Protein AF-A0A182FE51-F1 (afdb_monomer_lite)

Sequence (457 aa):
KAVVHPDNQSDVWHLIERASANWKQNLNHAHLDRGLCLRDCEQRLLASGGYNDTRLLAPKLTTDFRYTFLPGAFRDADEYRRNYSELMERCINEELLREYGLKAQTEIEYCDSATQSYPIGVIGIGIASSFYDYRCKTTHGLNHYKTDLQSHTQMILCMLHTWYLAADFHLFVYGLIVCALITRFPKIRNILIGTLLLLCYIGTSVIIYLKEYDAIPVFAPEHIRYFFWYWKVYQDVYVPTHMYLLNYTFAIGCAFYYIHLSKNRTNYNWVLKISWFISCLVIPALFAAGYIFYRYRFNTPSIWMSLLFPVIRLVYSAVVFFIGVGLSFRFMKLLTRLADIPFFTIVGRLTYSAYLCHLFLIKFSLFSTRSFFRYEMIDIGSIWAASVFLSYLVAWILCLVLESPFIALQRQLFKRQIRSDQMENSSSSEETGTENSYCKQKDEPNPMSRVIFSQRF

Organism: Anopheles albimanus (NCBI:txid7167)

Structure (mmCIF, N/CA/C/O backbone):
data_AF-A0A182FE51-F1
#
_entry.id   AF-A0A182FE51-F1
#
loop_
_atom_site.group_PDB
_atom_site.id
_atom_site.type_symbol
_atom_site.label_atom_id
_atom_site.label_alt_id
_atom_site.label_comp_id
_atom_site.label_asym_id
_atom_site.label_entity_id
_atom_site.label_seq_id
_atom_site.pdbx_PDB_ins_code
_atom_site.Cartn_x
_atom_site.Cartn_y
_atom_site.Cartn_z
_atom_site.occupancy
_atom_site.B_iso_or_equiv
_atom_site.auth_seq_id
_atom_site.auth_comp_id
_atom_site.auth_asym_id
_atom_site.auth_atom_id
_atom_site.pdbx_PDB_model_num
ATOM 1 N N . LYS A 1 1 ? 11.004 -1.418 -23.763 1.00 88.12 1 LYS A N 1
ATOM 2 C CA . LYS A 1 1 ? 11.326 -2.584 -22.905 1.00 88.12 1 LYS A CA 1
ATOM 3 C C . LYS A 1 1 ? 12.020 -3.634 -23.749 1.00 88.12 1 LYS A C 1
ATOM 5 O O . LYS A 1 1 ? 11.688 -3.742 -24.925 1.00 88.12 1 LYS A O 1
ATOM 10 N N . ALA A 1 2 ? 12.958 -4.381 -23.179 1.00 90.12 2 ALA A N 1
ATOM 11 C CA . ALA A 1 2 ? 13.607 -5.492 -23.867 1.00 90.12 2 ALA A CA 1
ATOM 12 C C . ALA A 1 2 ? 13.690 -6.716 -22.951 1.00 90.12 2 ALA A C 1
ATOM 14 O O . ALA A 1 2 ? 13.908 -6.570 -21.749 1.00 90.12 2 ALA A O 1
ATOM 15 N N . VAL A 1 3 ? 13.496 -7.907 -23.511 1.00 92.38 3 VAL A N 1
ATOM 16 C CA . VAL A 1 3 ? 13.615 -9.178 -22.792 1.00 92.38 3 VAL A CA 1
ATOM 17 C C . VAL A 1 3 ? 14.680 -10.020 -23.462 1.00 92.38 3 VAL A C 1
ATOM 19 O O . VAL A 1 3 ? 14.534 -10.385 -24.626 1.00 92.38 3 VAL A O 1
ATOM 22 N N . VAL A 1 4 ? 15.739 -10.316 -22.717 1.00 92.81 4 VAL A N 1
ATOM 23 C CA . VAL A 1 4 ? 16.866 -11.126 -23.180 1.00 92.81 4 VAL A CA 1
ATOM 24 C C . VAL A 1 4 ? 16.411 -12.565 -23.433 1.00 92.81 4 VAL A C 1
ATOM 26 O O . VAL A 1 4 ? 15.697 -13.151 -22.619 1.00 92.81 4 VAL A O 1
ATOM 29 N N . HIS A 1 5 ? 16.825 -13.124 -24.566 1.00 91.25 5 HIS A N 1
ATOM 30 C CA . HIS A 1 5 ? 16.587 -14.515 -24.917 1.00 91.25 5 HIS A CA 1
ATOM 31 C C . HIS A 1 5 ? 17.441 -15.449 -24.060 1.00 91.25 5 HIS A C 1
ATOM 33 O O . HIS A 1 5 ? 18.633 -15.182 -23.887 1.00 91.25 5 HIS A O 1
ATOM 39 N N . PRO A 1 6 ? 16.866 -16.568 -23.591 1.00 90.50 6 PRO A N 1
ATOM 40 C CA . PRO A 1 6 ? 17.645 -17.597 -22.935 1.00 90.50 6 PRO A CA 1
ATOM 41 C C . PRO A 1 6 ? 18.720 -18.176 -23.851 1.00 90.50 6 PRO A C 1
ATOM 43 O O . PRO A 1 6 ? 18.416 -18.590 -24.970 1.00 90.50 6 PRO A O 1
ATOM 46 N N . ASP A 1 7 ? 19.955 -18.238 -23.357 1.00 90.38 7 ASP A N 1
ATOM 47 C CA . ASP A 1 7 ? 21.077 -18.864 -24.052 1.00 90.38 7 ASP A CA 1
ATOM 48 C C . ASP A 1 7 ? 21.931 -19.671 -23.069 1.00 90.38 7 ASP A C 1
ATOM 50 O O . ASP A 1 7 ? 22.779 -19.140 -22.356 1.00 90.38 7 ASP A O 1
ATOM 54 N N . ASN A 1 8 ? 21.730 -20.989 -23.052 1.00 89.44 8 ASN A N 1
ATOM 55 C CA . ASN A 1 8 ? 22.454 -21.890 -22.156 1.00 89.44 8 ASN A CA 1
ATOM 56 C C . ASN A 1 8 ? 23.955 -22.002 -22.472 1.00 89.44 8 ASN A C 1
ATOM 58 O O . ASN A 1 8 ? 24.681 -22.599 -21.677 1.00 89.44 8 ASN A O 1
ATOM 62 N N . GLN A 1 9 ? 24.430 -21.479 -23.605 1.00 91.56 9 GLN A N 1
ATOM 63 C CA . GLN A 1 9 ? 25.859 -21.447 -23.928 1.00 91.56 9 GLN A CA 1
ATOM 64 C C . GLN A 1 9 ? 26.541 -20.170 -23.420 1.00 91.56 9 GLN A C 1
ATOM 66 O O . GLN A 1 9 ? 27.767 -20.126 -23.353 1.00 91.56 9 GLN A O 1
ATOM 71 N N . SER A 1 10 ? 25.771 -19.146 -23.038 1.00 92.75 10 SER A N 1
ATOM 72 C CA . SER A 1 10 ? 26.300 -17.862 -22.581 1.00 92.75 10 SER A CA 1
ATOM 73 C C . SER A 1 10 ? 26.514 -17.836 -21.067 1.00 92.75 10 SER A C 1
ATOM 75 O O . SER A 1 10 ? 25.571 -17.943 -20.280 1.00 92.75 10 SER A O 1
ATOM 77 N N . ASP A 1 11 ? 27.753 -17.587 -20.639 1.00 93.25 11 ASP A N 1
ATOM 78 C CA . ASP A 1 11 ? 28.086 -17.357 -19.225 1.00 93.25 11 ASP A CA 1
ATOM 79 C C . ASP A 1 11 ? 27.322 -16.158 -18.638 1.00 93.25 11 ASP A C 1
ATOM 81 O O . ASP A 1 11 ? 26.935 -16.157 -17.464 1.00 93.25 11 ASP A O 1
ATOM 85 N N . VAL A 1 12 ? 27.060 -15.140 -19.466 1.00 93.62 12 VAL A N 1
ATOM 86 C CA . VAL A 1 12 ? 26.296 -13.949 -19.073 1.00 93.62 12 VAL A CA 1
ATOM 87 C C . VAL A 1 12 ? 24.840 -14.318 -18.795 1.00 93.62 12 VAL A C 1
ATOM 89 O O . VAL A 1 12 ? 24.269 -13.853 -17.807 1.00 93.62 12 VAL A O 1
ATOM 92 N N . TRP A 1 13 ? 24.242 -15.194 -19.609 1.00 94.50 13 TRP A N 1
ATOM 93 C CA . TRP A 1 13 ? 22.886 -15.683 -19.359 1.00 94.50 13 TRP A CA 1
ATOM 94 C C . TRP A 1 13 ? 22.798 -16.487 -18.057 1.00 94.50 13 TRP A C 1
ATOM 96 O O . TRP A 1 13 ? 21.905 -16.235 -17.249 1.00 94.50 13 TRP A O 1
ATOM 106 N N . HIS A 1 14 ? 23.760 -17.375 -17.786 1.00 94.19 14 HIS A N 1
ATOM 107 C CA . HIS A 1 14 ? 23.813 -18.120 -16.517 1.00 94.19 14 HIS A CA 1
ATOM 108 C C . HIS A 1 14 ? 23.899 -17.198 -15.297 1.00 94.19 14 HIS A C 1
ATOM 110 O O . HIS A 1 14 ? 23.308 -17.476 -14.247 1.00 94.19 14 HIS A O 1
ATOM 116 N N . LEU A 1 15 ? 24.614 -16.075 -15.417 1.00 94.00 15 LEU A N 1
ATOM 117 C CA . LEU A 1 15 ? 24.650 -15.052 -14.375 1.00 94.00 15 LEU A CA 1
ATOM 118 C C . LEU A 1 15 ? 23.283 -14.374 -14.201 1.00 94.00 15 LEU A C 1
ATOM 120 O O . LEU A 1 15 ? 22.822 -14.233 -13.065 1.00 94.00 15 LEU A O 1
ATOM 124 N N . ILE A 1 16 ? 22.632 -13.985 -15.303 1.00 93.38 16 ILE A N 1
ATOM 125 C CA . ILE A 1 16 ? 21.286 -13.388 -15.302 1.00 93.38 16 ILE A CA 1
ATOM 126 C C . ILE A 1 16 ? 20.283 -14.336 -14.642 1.00 93.38 16 ILE A C 1
ATOM 128 O O . ILE A 1 16 ? 19.524 -13.906 -13.768 1.00 93.38 16 ILE A O 1
ATOM 132 N N . GLU A 1 17 ? 20.297 -15.614 -15.016 1.00 92.31 17 GLU A N 1
ATOM 133 C CA . GLU A 1 17 ? 19.407 -16.638 -14.476 1.00 92.31 17 GLU A CA 1
ATOM 134 C C . GLU A 1 17 ? 19.632 -16.815 -12.972 1.00 92.31 17 GLU A C 1
ATOM 136 O O . GLU A 1 17 ? 18.690 -16.705 -12.184 1.00 92.31 17 GLU A O 1
ATOM 141 N N . ARG A 1 18 ? 20.887 -16.979 -12.537 1.00 92.88 18 ARG A N 1
ATOM 142 C CA . ARG A 1 18 ? 21.230 -17.140 -11.116 1.00 92.88 18 ARG A CA 1
ATOM 143 C C . ARG A 1 18 ? 20.852 -15.917 -10.281 1.00 92.88 18 ARG A C 1
ATOM 145 O O . ARG A 1 18 ? 20.329 -16.068 -9.176 1.00 92.88 18 ARG A O 1
ATOM 152 N N . ALA A 1 19 ? 21.102 -14.710 -10.791 1.00 90.81 19 ALA A N 1
ATOM 153 C CA . ALA A 1 19 ? 20.750 -13.470 -10.104 1.00 90.81 19 ALA A CA 1
ATOM 154 C C . ALA A 1 19 ? 19.226 -13.273 -10.031 1.00 90.81 19 ALA A C 1
ATOM 156 O O . ALA A 1 19 ? 18.706 -12.850 -8.996 1.00 90.81 19 ALA A O 1
ATOM 157 N N . SER A 1 20 ? 18.503 -13.626 -11.095 1.00 91.12 20 SER A N 1
ATOM 158 C CA . SER A 1 20 ? 17.041 -13.479 -11.192 1.00 91.12 20 SER A CA 1
ATOM 159 C C . SER A 1 20 ? 16.277 -14.609 -10.503 1.00 91.12 20 SER A C 1
ATOM 161 O O . SER A 1 20 ? 15.109 -14.433 -10.149 1.00 91.12 20 SER A O 1
ATOM 163 N N . ALA A 1 21 ? 16.932 -15.742 -10.229 1.00 88.62 21 ALA A N 1
ATOM 164 C CA . ALA A 1 21 ? 16.336 -16.874 -9.530 1.00 88.62 21 ALA A CA 1
ATOM 165 C C . ALA A 1 21 ? 15.737 -16.454 -8.184 1.00 88.62 21 ALA A C 1
ATOM 167 O O . ALA A 1 21 ? 14.709 -17.007 -7.788 1.00 88.62 21 ALA A O 1
ATOM 168 N N . ASN A 1 22 ? 16.318 -15.452 -7.503 1.00 87.44 22 ASN A N 1
ATOM 169 C CA . ASN A 1 22 ? 15.783 -14.871 -6.271 1.00 87.44 22 ASN A CA 1
ATOM 170 C C . ASN A 1 22 ? 14.790 -13.709 -6.493 1.00 87.44 22 ASN A C 1
ATOM 172 O O . ASN A 1 22 ? 15.005 -12.602 -6.002 1.00 87.44 22 ASN A O 1
ATOM 176 N N . TRP A 1 23 ? 13.668 -13.976 -7.168 1.00 85.50 23 TRP A N 1
ATOM 177 C CA . TRP A 1 23 ? 12.648 -12.970 -7.516 1.00 85.50 23 TRP A CA 1
ATOM 178 C C . TRP A 1 23 ? 12.096 -12.134 -6.344 1.00 85.50 23 TRP A C 1
ATOM 180 O O . TRP A 1 23 ? 11.641 -11.015 -6.555 1.00 85.50 23 TRP A O 1
ATOM 190 N N . LYS A 1 24 ? 12.119 -12.652 -5.103 1.00 85.94 24 LYS A N 1
ATOM 191 C CA . LYS A 1 24 ? 11.654 -11.903 -3.921 1.00 85.94 24 LYS A CA 1
ATOM 192 C C . LYS A 1 24 ? 12.559 -10.709 -3.626 1.00 85.94 24 LYS A C 1
ATOM 194 O O . LYS A 1 24 ? 12.062 -9.688 -3.170 1.00 85.94 24 LYS A O 1
ATOM 199 N N . GLN A 1 25 ? 13.865 -10.856 -3.868 1.00 84.31 25 GLN A N 1
ATOM 200 C CA . GLN A 1 25 ? 14.885 -9.880 -3.474 1.00 84.31 25 GLN A CA 1
ATOM 201 C C . GLN A 1 25 ? 15.473 -9.103 -4.642 1.00 84.31 25 GLN A C 1
ATOM 203 O O . GLN A 1 25 ? 15.917 -7.971 -4.468 1.00 84.31 25 GLN A O 1
ATOM 208 N N . ASN A 1 26 ? 15.453 -9.713 -5.820 1.00 86.06 26 ASN A N 1
ATOM 209 C CA . ASN A 1 26 ? 16.124 -9.218 -7.001 1.00 86.06 26 ASN A CA 1
ATOM 210 C C . ASN A 1 26 ? 15.101 -8.913 -8.094 1.00 86.06 26 ASN A C 1
ATOM 212 O O . ASN A 1 26 ? 14.093 -9.607 -8.233 1.00 86.06 26 ASN A O 1
ATOM 216 N N . LEU A 1 27 ? 15.387 -7.883 -8.890 1.00 86.69 27 LEU A N 1
ATOM 217 C CA . LEU A 1 27 ? 14.682 -7.653 -10.149 1.00 86.69 27 LEU A CA 1
ATOM 218 C C . LEU A 1 27 ? 14.932 -8.820 -11.106 1.00 86.69 27 LEU A C 1
ATOM 220 O O . LEU A 1 27 ? 15.958 -9.504 -11.020 1.00 86.69 27 LEU A O 1
ATOM 224 N N . ASN A 1 28 ? 14.017 -9.022 -12.051 1.00 89.00 28 ASN A N 1
ATOM 225 C CA . ASN A 1 28 ? 14.317 -9.895 -13.174 1.00 89.00 28 ASN A CA 1
ATOM 226 C C . ASN A 1 28 ? 15.340 -9.195 -14.086 1.00 89.00 28 ASN A C 1
ATOM 228 O O . ASN A 1 28 ? 15.015 -8.201 -14.736 1.00 89.00 28 ASN A O 1
ATOM 232 N N . HIS A 1 29 ? 16.571 -9.705 -14.122 1.00 91.12 29 HIS A N 1
ATOM 233 C CA . HIS A 1 29 ? 17.678 -9.116 -14.881 1.00 91.12 29 HIS A CA 1
ATOM 234 C C . HIS A 1 29 ? 17.608 -9.439 -16.378 1.00 91.12 29 HIS A C 1
ATOM 236 O O . HIS A 1 29 ? 18.278 -8.780 -17.167 1.00 91.12 29 HIS A O 1
ATOM 242 N N . ALA A 1 30 ? 16.770 -10.398 -16.790 1.00 91.19 30 ALA A N 1
ATOM 243 C CA . ALA A 1 30 ? 16.465 -10.609 -18.204 1.00 91.19 30 ALA A CA 1
ATOM 244 C C . ALA A 1 30 ? 15.542 -9.509 -18.759 1.00 91.19 30 ALA A C 1
ATOM 246 O O . ALA A 1 30 ? 15.444 -9.342 -19.973 1.00 91.19 30 ALA A O 1
ATOM 247 N N . HIS A 1 31 ? 14.862 -8.760 -17.884 1.00 90.88 31 HIS A N 1
ATOM 248 C CA . HIS A 1 31 ? 13.958 -7.680 -18.250 1.00 90.88 31 HIS A CA 1
ATOM 249 C C . HIS A 1 31 ? 14.664 -6.318 -18.147 1.00 90.88 31 HIS A C 1
ATOM 251 O O . HIS A 1 31 ? 14.894 -5.778 -17.059 1.00 90.88 31 HIS A O 1
ATOM 257 N N . LEU A 1 32 ? 14.989 -5.759 -19.312 1.00 89.38 32 LEU A N 1
ATOM 258 C CA . LEU A 1 32 ? 15.756 -4.531 -19.469 1.00 89.38 32 LEU A CA 1
ATOM 259 C C . LEU A 1 32 ? 14.864 -3.318 -19.759 1.00 89.38 32 LEU A C 1
ATOM 261 O O . LEU A 1 32 ? 14.031 -3.312 -20.675 1.00 89.38 32 LEU A O 1
ATOM 265 N N . ASP A 1 33 ? 15.157 -2.242 -19.030 1.00 86.06 33 ASP A N 1
ATOM 266 C CA . ASP A 1 33 ? 14.615 -0.907 -19.258 1.00 86.06 33 ASP A CA 1
ATOM 267 C C . ASP A 1 33 ? 15.646 -0.053 -19.996 1.00 86.06 33 ASP A C 1
ATOM 269 O O . ASP A 1 33 ? 16.761 0.174 -19.516 1.00 86.06 33 ASP A O 1
ATOM 273 N N . ARG A 1 34 ? 15.277 0.379 -21.206 1.00 85.06 34 ARG A N 1
ATOM 274 C CA . ARG A 1 34 ? 16.123 1.149 -22.121 1.00 85.06 34 ARG A CA 1
ATOM 275 C C . ARG A 1 34 ? 15.315 2.279 -22.746 1.00 85.06 34 ARG A C 1
ATOM 277 O O . ARG A 1 34 ? 14.228 2.039 -23.269 1.00 85.06 34 ARG A O 1
ATOM 284 N N . GLY A 1 35 ? 15.869 3.487 -22.686 1.00 86.38 35 GLY A N 1
ATOM 285 C CA . GLY A 1 35 ? 15.429 4.640 -23.464 1.00 86.38 35 GLY A CA 1
ATOM 286 C C . GLY A 1 35 ? 16.452 4.916 -24.560 1.00 86.38 35 GLY A C 1
ATOM 287 O O . GLY A 1 35 ? 17.646 4.979 -24.276 1.00 86.38 35 GLY A O 1
ATOM 288 N N . LEU A 1 36 ? 15.992 5.047 -25.802 1.00 87.81 36 LEU A N 1
ATOM 289 C CA . LEU A 1 36 ? 16.842 5.274 -26.969 1.00 87.81 36 LEU A CA 1
ATOM 290 C C . LEU A 1 36 ? 16.339 6.488 -27.742 1.00 87.81 36 LEU A C 1
ATOM 292 O O . LEU A 1 36 ? 15.136 6.664 -27.927 1.00 87.81 36 LEU A O 1
ATOM 296 N N . CYS A 1 37 ? 17.271 7.305 -28.225 1.00 90.12 37 CYS A N 1
ATOM 297 C CA . CYS A 1 37 ? 16.969 8.312 -29.231 1.00 90.12 37 CYS A CA 1
ATOM 298 C C . CYS A 1 37 ? 16.854 7.622 -30.597 1.00 90.12 37 CYS A C 1
ATOM 300 O O . CYS A 1 37 ? 17.790 6.944 -31.029 1.00 90.12 37 CYS A O 1
ATOM 302 N N . LEU A 1 38 ? 15.718 7.805 -31.280 1.00 90.31 38 LEU A N 1
ATOM 303 C CA . LEU A 1 38 ? 15.457 7.207 -32.597 1.00 90.31 38 LEU A CA 1
ATOM 304 C C . LEU A 1 38 ? 16.524 7.601 -33.626 1.00 90.31 38 LEU A C 1
ATOM 306 O O . LEU A 1 38 ? 17.047 6.749 -34.335 1.00 90.31 38 LEU A O 1
ATOM 310 N N . ARG A 1 39 ? 16.908 8.881 -33.651 1.00 90.94 39 ARG A N 1
ATOM 311 C CA . ARG A 1 39 ? 17.887 9.403 -34.611 1.00 90.94 39 ARG A CA 1
ATOM 312 C C . ARG A 1 39 ? 19.286 8.837 -34.384 1.00 90.94 39 ARG A C 1
ATOM 314 O O . ARG A 1 39 ? 19.947 8.421 -35.330 1.00 90.94 39 ARG A O 1
ATOM 321 N N . ASP A 1 40 ? 19.714 8.783 -33.126 1.00 91.88 40 ASP A N 1
ATOM 322 C CA . ASP A 1 40 ? 21.027 8.243 -32.759 1.00 91.88 40 ASP A CA 1
ATOM 323 C C . ASP A 1 40 ? 21.090 6.738 -33.027 1.00 91.88 40 ASP A C 1
ATOM 325 O O . ASP A 1 40 ? 22.152 6.183 -33.300 1.00 91.88 40 ASP A O 1
ATOM 329 N N . CYS A 1 41 ? 19.949 6.057 -32.921 1.00 93.06 41 CYS A N 1
ATOM 330 C CA . CYS A 1 41 ? 19.839 4.656 -33.274 1.00 93.06 41 CYS A CA 1
ATOM 331 C C . CYS A 1 41 ? 20.057 4.420 -34.775 1.00 93.06 41 CYS A C 1
ATOM 333 O O . CYS A 1 41 ? 20.904 3.611 -35.151 1.00 93.06 41 CYS A O 1
ATOM 335 N N . GLU A 1 42 ? 19.352 5.164 -35.633 1.00 93.31 42 GLU A N 1
ATOM 336 C CA . GLU A 1 42 ? 19.521 5.061 -37.089 1.00 93.31 42 GLU A CA 1
ATOM 337 C C . GLU A 1 42 ? 20.965 5.337 -37.512 1.00 93.31 42 GLU A C 1
ATOM 339 O O . GLU A 1 42 ? 21.539 4.578 -38.288 1.00 93.31 42 GLU A O 1
ATOM 344 N N . GLN A 1 43 ? 21.579 6.390 -36.966 1.00 94.19 43 GLN A N 1
ATOM 345 C CA . GLN A 1 43 ? 22.960 6.748 -37.291 1.00 94.19 43 GLN A CA 1
ATOM 346 C C . GLN A 1 43 ? 23.960 5.654 -36.901 1.00 94.19 43 GLN A C 1
ATOM 348 O O . GLN A 1 43 ? 24.874 5.367 -37.675 1.00 94.19 43 GLN A O 1
ATOM 353 N N . ARG A 1 44 ? 23.782 5.021 -35.733 1.00 92.19 44 ARG A N 1
ATOM 354 C CA . ARG A 1 44 ? 24.644 3.916 -35.282 1.00 92.19 44 ARG A CA 1
ATOM 355 C C . ARG A 1 44 ? 24.521 2.695 -36.186 1.00 92.19 44 ARG A C 1
ATOM 357 O O . ARG A 1 44 ? 25.541 2.207 -36.663 1.00 92.19 44 ARG A O 1
ATOM 364 N N . LEU A 1 45 ? 23.293 2.298 -36.511 1.00 93.69 45 LEU A N 1
ATOM 365 C CA . LEU A 1 45 ? 23.027 1.165 -37.400 1.00 93.69 45 LEU A CA 1
ATOM 366 C C . LEU A 1 45 ? 23.531 1.399 -38.831 1.00 93.69 45 LEU A C 1
ATOM 368 O O . LEU A 1 45 ? 23.954 0.459 -39.504 1.00 93.69 45 LEU A O 1
ATOM 372 N N . LEU A 1 46 ? 23.493 2.641 -39.322 1.00 93.19 46 LEU A N 1
ATOM 373 C CA . LEU A 1 46 ? 24.077 2.995 -40.618 1.00 93.19 46 LEU A CA 1
ATOM 374 C C . LEU A 1 46 ? 25.609 2.924 -40.584 1.00 93.19 46 LEU A C 1
ATOM 376 O O . LEU A 1 46 ? 26.212 2.434 -41.536 1.00 93.19 46 LEU A O 1
ATOM 380 N N . ALA A 1 47 ? 26.236 3.373 -39.493 1.00 91.44 47 ALA A N 1
ATOM 381 C CA . ALA A 1 47 ? 27.689 3.339 -39.333 1.00 91.44 47 ALA A CA 1
ATOM 382 C C . ALA A 1 47 ? 28.244 1.910 -39.193 1.00 91.44 47 ALA A C 1
ATOM 384 O O . ALA A 1 47 ? 29.342 1.633 -39.673 1.00 91.44 47 ALA A O 1
ATOM 385 N N . SER A 1 48 ? 27.498 1.001 -38.563 1.00 89.06 48 SER A N 1
ATOM 386 C CA . SER A 1 48 ? 27.883 -0.408 -38.415 1.00 89.06 48 SER A CA 1
ATOM 387 C C . SER A 1 48 ? 27.444 -1.307 -39.572 1.00 89.06 48 SER A C 1
ATOM 389 O O . SER A 1 48 ? 27.872 -2.458 -39.648 1.00 89.06 48 SER A O 1
ATOM 391 N N . GLY A 1 49 ? 26.592 -0.807 -40.473 1.00 88.56 49 GLY A N 1
ATOM 392 C CA . GLY A 1 49 ? 25.973 -1.598 -41.539 1.00 88.56 49 GLY A CA 1
ATOM 393 C C . GLY A 1 49 ? 24.824 -2.501 -41.066 1.00 88.56 49 GLY A C 1
ATOM 394 O O . GLY A 1 49 ? 24.284 -3.263 -41.867 1.00 88.56 49 GLY A O 1
ATOM 395 N N . GLY A 1 50 ? 24.413 -2.405 -39.796 1.00 86.81 50 GLY A N 1
ATOM 396 C CA . GLY A 1 50 ? 23.327 -3.191 -39.201 1.00 86.81 50 GLY A CA 1
ATOM 397 C C . GLY A 1 50 ? 21.912 -2.746 -39.589 1.00 86.81 50 GLY A C 1
ATOM 398 O O . GLY A 1 50 ? 20.949 -3.438 -39.264 1.00 86.81 50 GLY A O 1
ATOM 399 N N . TYR A 1 51 ? 21.750 -1.621 -40.299 1.00 87.69 51 TYR A N 1
ATOM 400 C CA . TYR A 1 51 ? 20.428 -1.048 -40.605 1.00 87.69 51 TYR A CA 1
ATOM 401 C C . TYR A 1 51 ? 19.469 -2.039 -41.283 1.00 87.69 51 TYR A C 1
ATOM 403 O O . TYR A 1 51 ? 18.301 -2.092 -40.911 1.00 87.69 51 TYR A O 1
ATOM 411 N N . ASN A 1 52 ? 19.960 -2.866 -42.212 1.00 90.25 52 ASN A N 1
ATOM 412 C CA . ASN A 1 52 ? 19.172 -3.891 -42.914 1.00 90.25 52 ASN A CA 1
ATOM 413 C C . ASN A 1 52 ? 19.488 -5.328 -42.455 1.00 90.25 52 ASN A C 1
ATOM 415 O O . ASN A 1 52 ? 19.077 -6.281 -43.117 1.00 90.25 52 ASN A O 1
ATOM 419 N N . ASP A 1 53 ? 20.224 -5.512 -41.354 1.00 89.19 53 ASP A N 1
ATOM 420 C CA . ASP A 1 53 ? 20.603 -6.849 -40.894 1.00 89.19 53 ASP A CA 1
ATOM 421 C C . ASP A 1 53 ? 19.448 -7.524 -40.140 1.00 89.19 53 ASP A C 1
ATOM 423 O O . ASP A 1 53 ? 19.148 -7.228 -38.980 1.00 89.19 53 ASP A O 1
ATOM 427 N N . THR A 1 54 ? 18.800 -8.484 -40.799 1.00 88.94 54 THR A N 1
ATOM 428 C CA . THR A 1 54 ? 17.717 -9.276 -40.206 1.00 88.94 54 THR A CA 1
ATOM 429 C C . THR A 1 54 ? 18.204 -10.217 -39.107 1.00 88.94 54 THR A C 1
ATOM 431 O O . THR A 1 54 ? 17.386 -10.692 -38.324 1.00 88.94 54 THR A O 1
ATOM 434 N N . ARG A 1 55 ? 19.514 -10.486 -38.994 1.00 88.50 55 ARG A N 1
ATOM 435 C CA . ARG A 1 55 ? 20.073 -11.309 -37.905 1.00 88.50 55 ARG A CA 1
ATOM 436 C C . ARG A 1 55 ? 19.958 -10.617 -36.552 1.00 88.50 55 ARG A C 1
ATOM 438 O O . ARG A 1 55 ? 19.984 -11.309 -35.534 1.00 88.50 55 ARG A O 1
ATOM 445 N N . LEU A 1 56 ? 19.838 -9.291 -36.533 1.00 89.44 56 LEU A N 1
ATOM 446 C CA . LEU A 1 56 ? 19.624 -8.506 -35.319 1.00 89.44 56 LEU A CA 1
ATOM 447 C C . LEU A 1 56 ? 18.168 -8.552 -34.835 1.00 89.44 56 LEU A C 1
ATOM 449 O O . LEU A 1 56 ? 17.885 -8.083 -33.740 1.00 89.44 56 LEU A O 1
ATOM 453 N N . LEU A 1 57 ? 17.243 -9.127 -35.606 1.00 91.06 57 LEU A N 1
ATOM 454 C CA . LEU A 1 57 ? 15.877 -9.372 -35.150 1.00 91.06 57 LEU A CA 1
ATOM 455 C C . LEU A 1 57 ? 15.818 -10.696 -34.384 1.00 91.06 57 LEU A C 1
ATOM 457 O O . LEU A 1 57 ? 16.393 -11.704 -34.814 1.00 91.06 57 LEU A O 1
ATOM 461 N N . ALA A 1 58 ? 15.131 -10.694 -33.246 1.00 86.75 58 ALA A N 1
ATOM 462 C CA . ALA A 1 58 ? 14.924 -11.879 -32.436 1.00 86.75 58 ALA A CA 1
ATOM 463 C C . ALA A 1 58 ? 13.504 -12.435 -32.668 1.00 86.75 58 ALA A C 1
ATOM 465 O O . ALA A 1 58 ? 12.558 -11.681 -32.909 1.00 86.75 58 ALA A O 1
ATOM 466 N N . PRO A 1 59 ? 13.312 -13.764 -32.630 1.00 85.19 59 PRO A N 1
ATOM 467 C CA . PRO A 1 59 ? 11.972 -14.331 -32.703 1.00 85.19 59 PRO A CA 1
ATOM 468 C C . PRO A 1 59 ? 11.168 -13.918 -31.466 1.00 85.19 59 PRO A C 1
ATOM 470 O O . PRO A 1 59 ? 11.691 -13.924 -30.357 1.00 85.19 59 PRO A O 1
ATOM 473 N N . LYS A 1 60 ? 9.879 -13.604 -31.624 1.00 85.12 60 LYS A N 1
ATOM 474 C CA . LYS A 1 60 ? 9.029 -13.271 -30.472 1.00 85.12 60 LYS A CA 1
ATOM 475 C C . LYS A 1 60 ? 8.898 -14.488 -29.547 1.00 85.12 60 LYS A C 1
ATOM 477 O O . LYS A 1 60 ? 8.433 -15.551 -29.956 1.00 85.12 60 LYS A O 1
ATOM 482 N N . LEU A 1 61 ? 9.315 -14.317 -28.298 1.00 83.00 61 LEU A N 1
ATOM 483 C CA . LEU A 1 61 ? 9.277 -15.303 -27.228 1.00 83.00 61 LEU A CA 1
ATOM 484 C C . LEU A 1 61 ? 8.024 -15.101 -26.373 1.00 83.00 61 LEU A C 1
ATOM 486 O O . LEU A 1 61 ? 7.761 -14.005 -25.868 1.00 83.00 61 LEU A O 1
ATOM 490 N N . THR A 1 62 ? 7.286 -16.184 -26.140 1.00 80.62 62 THR A N 1
ATOM 491 C CA . THR A 1 62 ? 6.237 -16.221 -25.119 1.00 80.62 62 THR A CA 1
ATOM 492 C C . THR A 1 62 ? 6.884 -16.269 -23.740 1.00 80.62 62 THR A C 1
ATOM 494 O O . THR A 1 62 ? 7.533 -17.253 -23.393 1.00 80.62 62 THR A O 1
ATOM 497 N N . THR A 1 63 ? 6.734 -15.202 -22.961 1.00 79.06 63 THR A N 1
ATOM 498 C CA . THR A 1 63 ? 7.283 -15.108 -21.605 1.00 79.06 63 THR A CA 1
ATOM 499 C C . THR A 1 63 ? 6.238 -15.490 -20.561 1.00 79.06 63 THR A C 1
ATOM 501 O O . THR A 1 63 ? 5.09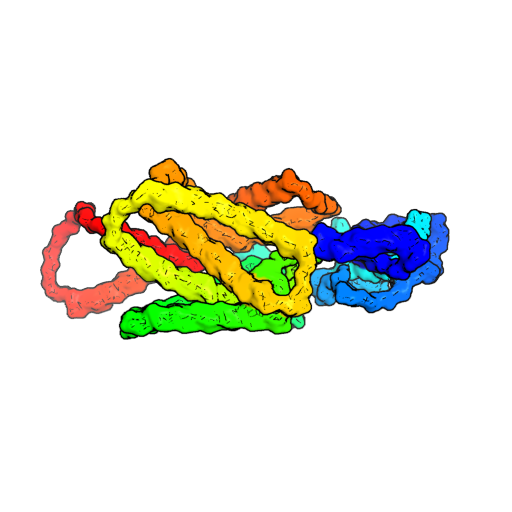0 -15.053 -20.633 1.00 79.06 63 THR A O 1
ATOM 504 N N . ASP A 1 64 ? 6.653 -16.224 -19.527 1.00 75.88 64 ASP A N 1
ATOM 505 C CA . ASP A 1 64 ? 5.788 -16.576 -18.385 1.00 75.88 64 ASP A CA 1
ATOM 506 C C . ASP A 1 64 ? 5.481 -15.374 -17.475 1.00 75.88 64 ASP A C 1
ATOM 508 O O . ASP A 1 64 ? 4.580 -15.406 -16.634 1.00 75.88 64 ASP A O 1
ATOM 512 N N . PHE A 1 65 ? 6.235 -14.287 -17.643 1.00 75.88 65 PHE A N 1
ATOM 513 C CA . PHE A 1 65 ? 6.046 -13.024 -16.946 1.00 75.88 65 PHE A CA 1
ATOM 514 C C . PHE A 1 65 ? 5.682 -11.913 -17.929 1.00 75.88 65 PHE A C 1
ATOM 516 O O . PHE A 1 65 ? 6.092 -11.899 -19.090 1.00 75.88 65 PHE A O 1
ATOM 523 N N . ARG A 1 66 ? 4.915 -10.938 -17.444 1.00 74.62 66 ARG A N 1
ATOM 524 C CA . ARG A 1 66 ? 4.564 -9.744 -18.210 1.00 74.62 66 ARG A CA 1
ATOM 525 C C . ARG A 1 66 ? 5.686 -8.716 -18.087 1.00 74.62 66 ARG A C 1
ATOM 527 O O . ARG A 1 66 ? 6.103 -8.407 -16.976 1.00 74.62 66 ARG A O 1
ATOM 534 N N . TYR A 1 67 ? 6.123 -8.172 -19.219 1.00 80.56 67 TYR A N 1
ATOM 535 C CA . TYR A 1 67 ? 7.180 -7.157 -19.288 1.00 80.56 67 TYR A CA 1
ATOM 536 C C . TYR A 1 67 ? 6.711 -5.837 -19.927 1.00 80.56 67 TYR A C 1
ATOM 538 O O . TYR A 1 67 ? 7.472 -4.878 -20.015 1.00 80.56 67 TYR A O 1
ATOM 546 N N . THR A 1 68 ? 5.440 -5.754 -20.330 1.00 79.19 68 THR A N 1
ATOM 547 C CA . THR A 1 68 ? 4.832 -4.568 -20.946 1.00 79.19 68 THR A CA 1
ATOM 548 C C . THR A 1 68 ? 3.571 -4.150 -20.207 1.00 79.19 68 THR A C 1
ATOM 550 O O . THR A 1 68 ? 2.826 -4.977 -19.662 1.00 79.19 68 THR A O 1
ATOM 553 N N . PHE A 1 69 ? 3.300 -2.847 -20.210 1.00 75.25 69 PHE A N 1
ATOM 554 C CA . PHE A 1 69 ? 1.999 -2.340 -19.791 1.00 75.25 69 PHE A CA 1
ATOM 555 C C . PHE A 1 69 ? 0.871 -2.779 -20.745 1.00 75.25 69 PHE A C 1
ATOM 557 O O . PHE A 1 69 ? 1.102 -3.099 -21.912 1.00 75.25 69 PHE A O 1
ATOM 564 N N .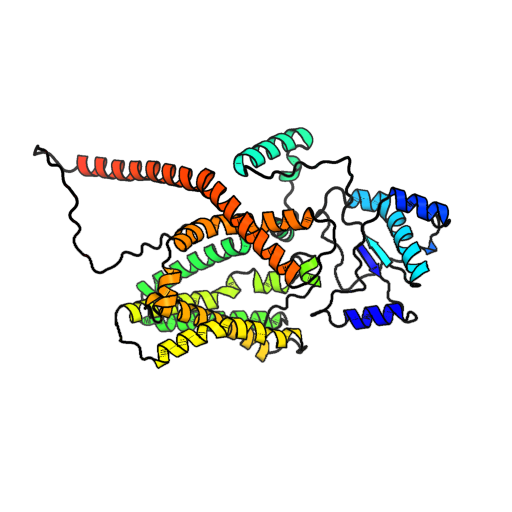 LEU A 1 70 ? -0.365 -2.809 -20.234 1.00 67.19 70 LEU A N 1
ATOM 565 C CA . LEU A 1 70 ? -1.568 -3.101 -21.013 1.00 67.19 70 LEU A CA 1
ATOM 566 C C . LEU A 1 70 ? -1.680 -2.168 -22.236 1.00 67.19 70 LEU A C 1
ATOM 568 O O . LEU A 1 70 ? -1.322 -0.990 -22.135 1.00 67.19 70 LEU A O 1
ATOM 572 N N . PRO A 1 71 ? -2.206 -2.663 -23.373 1.00 67.12 71 PRO A N 1
ATOM 573 C CA . PRO A 1 71 ? -2.531 -1.812 -24.514 1.00 67.12 71 PRO A CA 1
ATOM 574 C C . PRO A 1 71 ? -3.391 -0.612 -24.087 1.00 67.12 71 PRO A C 1
ATOM 576 O O . PRO A 1 71 ? -4.254 -0.735 -23.215 1.00 67.12 71 PRO A O 1
ATOM 579 N N . GLY A 1 72 ? -3.115 0.560 -24.661 1.00 64.50 72 GLY A N 1
ATOM 580 C CA . GLY A 1 72 ? -3.805 1.809 -24.322 1.00 64.50 72 GLY A CA 1
ATOM 581 C C . GLY A 1 72 ? -3.356 2.492 -23.022 1.00 64.50 72 GLY A C 1
ATOM 582 O O . GLY A 1 72 ? -3.895 3.542 -22.688 1.00 64.50 72 GLY A O 1
ATOM 583 N N . ALA A 1 73 ? -2.370 1.951 -22.291 1.00 67.31 73 ALA A N 1
ATOM 584 C CA . ALA A 1 73 ? -1.798 2.636 -21.124 1.00 67.31 73 ALA A CA 1
ATOM 585 C C . ALA A 1 73 ? -1.053 3.933 -21.497 1.00 67.31 73 ALA A C 1
ATOM 587 O O . ALA A 1 73 ? -1.032 4.880 -20.713 1.00 67.31 73 ALA A O 1
ATOM 588 N N . PHE A 1 74 ? -0.467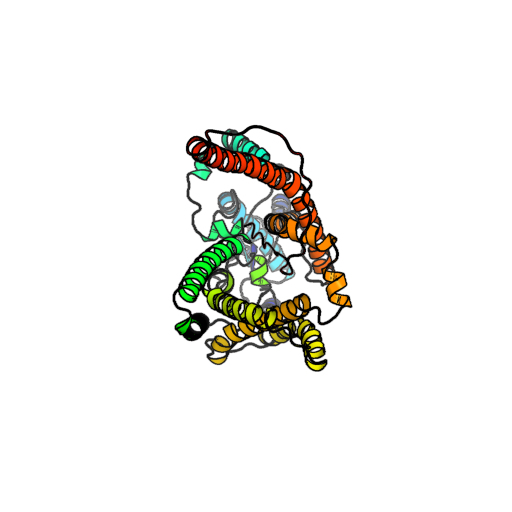 3.977 -22.696 1.00 72.38 74 PHE A N 1
ATOM 589 C CA . PHE A 1 74 ? 0.225 5.141 -23.245 1.00 72.38 74 PHE A CA 1
ATOM 590 C C . PHE A 1 74 ? -0.392 5.543 -24.583 1.00 72.38 74 PHE A C 1
ATOM 592 O O . PHE A 1 74 ? -0.849 4.691 -25.349 1.00 72.38 74 PHE A O 1
ATOM 599 N N . ARG A 1 75 ? -0.403 6.852 -24.853 1.00 69.69 75 ARG A N 1
ATOM 600 C CA . ARG A 1 75 ? -0.927 7.420 -26.101 1.00 69.69 75 ARG A CA 1
ATOM 601 C C . ARG A 1 75 ? -0.037 7.032 -27.277 1.00 69.69 75 ARG A C 1
ATOM 603 O O . ARG A 1 75 ? 1.179 6.962 -27.123 1.00 69.69 75 ARG A O 1
ATOM 610 N N . ASP A 1 76 ? -0.670 6.756 -28.415 1.00 77.69 76 ASP A N 1
ATOM 611 C CA . ASP A 1 76 ? -0.034 6.477 -29.712 1.00 77.69 76 ASP A CA 1
ATOM 612 C C . ASP A 1 76 ? 0.982 5.316 -29.706 1.00 77.69 76 ASP A C 1
ATOM 614 O O . ASP A 1 76 ? 1.690 5.080 -30.683 1.00 77.69 76 ASP A O 1
ATOM 618 N N . ALA A 1 77 ? 1.015 4.522 -28.628 1.00 80.94 77 ALA A N 1
ATOM 619 C CA . ALA A 1 77 ? 1.955 3.419 -28.457 1.00 80.94 77 ALA A CA 1
ATOM 620 C C . ALA A 1 77 ? 1.866 2.405 -29.605 1.00 80.94 77 ALA A C 1
ATOM 622 O O . ALA A 1 77 ? 2.888 1.925 -30.086 1.00 80.94 77 ALA A O 1
ATOM 623 N N . ASP A 1 78 ? 0.656 2.114 -30.086 1.00 82.94 78 ASP A N 1
ATOM 624 C CA . ASP A 1 78 ? 0.454 1.171 -31.187 1.00 82.94 78 ASP A CA 1
ATOM 625 C C . ASP A 1 78 ? 0.934 1.726 -32.535 1.00 82.94 78 ASP A C 1
ATOM 627 O O . ASP A 1 78 ? 1.383 0.960 -33.386 1.00 82.94 78 ASP A O 1
ATOM 631 N N . GLU A 1 79 ? 0.881 3.045 -32.742 1.00 86.00 79 GLU A N 1
ATOM 632 C CA . GLU A 1 79 ? 1.467 3.681 -33.925 1.00 86.00 79 GLU A CA 1
ATOM 633 C C . GLU A 1 79 ? 2.992 3.597 -33.886 1.00 86.00 79 GLU A C 1
ATOM 635 O O . GLU A 1 79 ? 3.609 3.131 -34.847 1.00 86.00 79 GLU A O 1
ATOM 640 N N . TYR A 1 80 ? 3.598 3.936 -32.747 1.00 88.50 80 TYR A N 1
ATOM 641 C CA . TYR A 1 80 ? 5.045 3.819 -32.577 1.00 88.50 80 TYR A CA 1
ATOM 642 C C . TYR A 1 80 ? 5.530 2.377 -32.730 1.00 88.50 80 TYR A C 1
ATOM 644 O O . TYR A 1 80 ? 6.558 2.140 -33.365 1.00 88.50 80 TYR A O 1
ATOM 652 N N . ARG A 1 81 ? 4.772 1.398 -32.222 1.00 89.50 81 ARG A N 1
ATOM 653 C CA . ARG A 1 81 ? 5.078 -0.026 -32.414 1.00 89.50 81 ARG A CA 1
ATOM 654 C C . ARG A 1 81 ? 5.049 -0.430 -33.884 1.00 89.50 81 ARG A C 1
ATOM 656 O O . ARG A 1 81 ? 5.935 -1.169 -34.305 1.00 89.50 81 ARG A O 1
ATOM 663 N N . ARG A 1 82 ? 4.087 0.052 -34.674 1.00 89.56 82 ARG A N 1
ATOM 664 C CA . ARG A 1 82 ? 4.038 -0.251 -36.116 1.00 89.56 82 ARG A CA 1
ATOM 665 C C . ARG A 1 82 ? 5.219 0.349 -36.875 1.00 89.56 82 ARG A C 1
ATOM 667 O O . ARG A 1 82 ? 5.750 -0.309 -37.760 1.00 89.56 82 ARG A O 1
ATOM 674 N N . ASN A 1 83 ? 5.633 1.562 -36.515 1.00 91.56 83 ASN A N 1
ATOM 675 C CA . ASN A 1 83 ? 6.614 2.310 -37.299 1.00 91.56 83 ASN A CA 1
ATOM 676 C C . ASN A 1 83 ? 8.072 2.048 -36.884 1.00 91.56 83 ASN A C 1
ATOM 678 O O . ASN A 1 83 ? 8.957 2.123 -37.731 1.00 91.56 83 ASN A O 1
ATOM 682 N N . TYR A 1 84 ? 8.342 1.753 -35.605 1.00 92.25 84 TYR A N 1
ATOM 683 C CA . TYR A 1 84 ? 9.709 1.780 -35.060 1.00 92.25 84 TYR A CA 1
ATOM 684 C C . TYR A 1 84 ? 10.160 0.505 -34.333 1.00 92.25 84 TYR A C 1
ATOM 686 O O . TYR A 1 84 ? 11.312 0.451 -33.903 1.00 92.25 84 TYR A O 1
ATOM 694 N N . SER A 1 85 ? 9.314 -0.525 -34.185 1.00 91.38 85 SER A N 1
ATOM 695 C CA . SER A 1 85 ? 9.693 -1.724 -33.409 1.00 91.38 85 SER A CA 1
ATOM 696 C C . SER A 1 85 ? 10.925 -2.430 -33.971 1.00 91.38 85 SER A C 1
ATOM 698 O O . SER A 1 85 ? 11.846 -2.722 -33.216 1.00 91.38 85 SER A O 1
ATOM 700 N N . GLU A 1 86 ? 10.985 -2.658 -35.287 1.00 92.62 86 GLU A N 1
ATOM 701 C CA . GLU A 1 86 ? 12.137 -3.333 -35.902 1.00 92.62 86 GLU A CA 1
ATOM 702 C C . GLU A 1 86 ? 13.426 -2.522 -35.757 1.00 92.62 86 GLU A C 1
ATOM 704 O O . GLU A 1 86 ? 14.476 -3.081 -35.452 1.00 92.62 86 GLU A O 1
ATOM 709 N N . LEU A 1 87 ? 13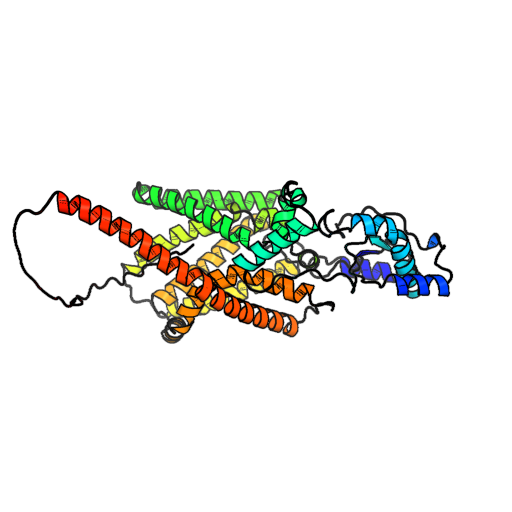.345 -1.201 -35.938 1.00 92.56 87 LEU A N 1
ATOM 710 C CA . LEU A 1 87 ? 14.489 -0.306 -35.791 1.00 92.56 87 LEU A CA 1
ATOM 711 C C . LEU A 1 87 ? 15.047 -0.359 -34.361 1.00 92.56 87 LEU A C 1
ATOM 713 O O . LEU A 1 87 ? 16.254 -0.512 -34.175 1.00 92.56 87 LEU A O 1
ATOM 717 N N . MET A 1 88 ? 14.172 -0.264 -33.355 1.00 92.06 88 MET A N 1
ATOM 718 C CA . MET A 1 88 ? 14.565 -0.350 -31.944 1.00 92.06 88 MET A CA 1
ATOM 719 C C . MET A 1 88 ? 15.159 -1.710 -31.594 1.00 92.06 88 MET A C 1
ATOM 721 O O . MET A 1 88 ? 16.150 -1.771 -30.865 1.00 92.06 88 MET A O 1
ATOM 725 N N . GLU A 1 89 ? 14.593 -2.785 -32.138 1.00 93.44 89 GLU A N 1
ATOM 726 C CA . GLU A 1 89 ? 15.099 -4.132 -31.910 1.00 93.44 89 GLU A CA 1
ATOM 727 C C . GLU A 1 89 ? 16.506 -4.318 -32.468 1.00 93.44 89 GLU A C 1
ATOM 729 O O . GLU A 1 89 ? 17.395 -4.760 -31.737 1.00 93.44 89 GLU A O 1
ATOM 734 N N . ARG A 1 90 ? 16.736 -3.902 -33.723 1.00 94.19 90 ARG A N 1
ATOM 735 C CA . ARG A 1 90 ? 18.066 -3.961 -34.346 1.00 94.19 90 ARG A CA 1
ATOM 736 C C . ARG A 1 90 ? 19.090 -3.183 -33.529 1.00 94.19 90 ARG A C 1
ATOM 738 O O . ARG A 1 90 ? 20.168 -3.697 -33.267 1.00 94.19 90 ARG A O 1
ATOM 745 N N . CYS A 1 91 ? 18.721 -1.993 -33.065 1.00 93.69 91 CYS A N 1
ATOM 746 C CA . CYS A 1 91 ? 19.576 -1.144 -32.239 1.00 93.69 91 CYS A CA 1
ATOM 747 C C . CYS A 1 91 ? 20.049 -1.820 -30.956 1.00 93.69 91 CYS A C 1
ATOM 749 O O . CYS A 1 91 ? 21.233 -1.822 -30.630 1.00 93.69 91 CYS A O 1
ATOM 751 N N . ILE A 1 92 ? 19.092 -2.367 -30.204 1.00 93.56 92 ILE A N 1
ATOM 752 C CA . ILE A 1 92 ? 19.363 -2.981 -28.905 1.00 93.56 92 ILE A CA 1
ATOM 753 C C . ILE A 1 92 ? 20.198 -4.241 -29.109 1.00 93.56 92 ILE A C 1
ATOM 755 O O . ILE A 1 92 ? 21.152 -4.477 -28.371 1.00 93.56 92 ILE A O 1
ATOM 759 N N . ASN A 1 93 ? 19.863 -5.032 -30.126 1.00 94.75 93 ASN A N 1
ATOM 760 C CA . ASN A 1 93 ? 20.562 -6.276 -30.407 1.00 94.75 93 ASN A CA 1
ATOM 761 C C . ASN A 1 93 ? 21.936 -6.067 -31.034 1.00 94.75 93 ASN A C 1
ATOM 763 O O . ASN A 1 93 ? 22.792 -6.921 -30.843 1.00 94.75 93 ASN A O 1
ATOM 767 N N . GLU A 1 94 ? 22.192 -4.953 -31.718 1.00 93.12 94 GLU A N 1
ATOM 768 C CA . GLU A 1 94 ? 23.541 -4.600 -32.165 1.00 93.12 94 GLU A CA 1
ATOM 769 C C . GLU A 1 94 ? 24.491 -4.458 -30.965 1.00 93.12 94 GLU A C 1
ATOM 771 O O . GLU A 1 94 ? 25.565 -5.059 -30.947 1.00 93.12 94 GLU A O 1
ATOM 776 N N . GLU A 1 95 ? 24.069 -3.719 -29.934 1.00 91.50 95 GLU A N 1
ATOM 777 C CA . GLU A 1 95 ? 24.828 -3.527 -28.693 1.00 91.50 95 GLU A CA 1
ATOM 778 C C . GLU A 1 95 ? 24.938 -4.835 -27.895 1.00 91.50 95 GLU A C 1
ATOM 780 O O . GLU A 1 95 ? 26.042 -5.270 -27.562 1.00 91.50 95 GLU A O 1
ATOM 785 N N . LEU A 1 96 ? 23.811 -5.514 -27.643 1.00 93.06 96 LEU A N 1
ATOM 786 C CA . LEU A 1 96 ? 23.785 -6.743 -26.839 1.00 93.06 96 LEU A CA 1
ATOM 787 C C . LEU A 1 96 ? 24.587 -7.884 -27.467 1.00 93.06 96 LEU A C 1
ATOM 789 O O . LEU A 1 96 ? 25.281 -8.612 -26.751 1.00 93.06 96 LEU A O 1
ATOM 793 N N . LEU A 1 97 ? 24.512 -8.042 -28.788 1.00 92.50 97 LEU A N 1
ATOM 794 C CA . LEU A 1 97 ? 25.233 -9.100 -29.485 1.00 92.50 97 LEU A CA 1
ATOM 795 C C . LEU A 1 97 ? 26.732 -8.803 -29.509 1.00 92.50 97 LEU A C 1
ATOM 797 O O . LEU A 1 97 ? 27.535 -9.716 -29.331 1.00 92.50 97 LEU A O 1
ATOM 801 N N . ARG A 1 98 ? 27.110 -7.534 -29.696 1.00 91.06 98 ARG A N 1
ATOM 802 C CA . ARG A 1 98 ? 28.511 -7.112 -29.754 1.00 91.06 98 ARG A CA 1
ATOM 803 C C . ARG A 1 98 ? 29.206 -7.184 -28.396 1.00 91.06 98 ARG A C 1
ATOM 805 O O . ARG A 1 98 ? 30.353 -7.618 -28.343 1.00 91.06 98 ARG A O 1
ATOM 812 N N . GLU A 1 99 ? 28.553 -6.731 -27.330 1.00 92.75 99 GLU A N 1
ATOM 813 C CA . GLU A 1 99 ? 29.173 -6.647 -26.001 1.00 92.75 99 GLU A CA 1
ATOM 814 C C . GLU A 1 99 ? 29.017 -7.931 -25.184 1.00 92.75 99 GLU A C 1
ATOM 816 O O . GLU A 1 99 ? 29.934 -8.309 -24.455 1.00 92.75 99 GLU A O 1
ATOM 821 N N . TYR A 1 100 ? 27.875 -8.611 -25.309 1.00 92.38 100 TYR A N 1
ATOM 822 C CA . TYR A 1 100 ? 27.512 -9.726 -24.429 1.00 92.38 100 TYR A CA 1
ATOM 823 C C . TYR A 1 100 ? 27.204 -11.030 -25.170 1.00 92.38 100 TYR A C 1
ATOM 825 O O . TYR A 1 100 ? 26.973 -12.050 -24.521 1.00 92.38 100 TYR A O 1
ATOM 833 N N . GLY A 1 101 ? 27.175 -11.024 -26.507 1.00 92.25 101 GLY A N 1
ATOM 834 C CA . GLY A 1 101 ? 26.785 -12.192 -27.301 1.00 92.25 101 GLY A CA 1
ATOM 835 C C . GLY A 1 101 ? 25.310 -12.576 -27.149 1.00 92.25 101 GLY A C 1
ATOM 836 O O . GLY A 1 101 ? 24.940 -13.697 -27.477 1.00 92.25 101 GLY A O 1
ATOM 837 N N . LEU A 1 102 ? 24.464 -11.672 -26.646 1.00 93.06 102 LEU A N 1
ATOM 838 C CA . LEU A 1 102 ? 23.057 -11.940 -26.344 1.00 93.06 102 LEU A CA 1
ATOM 839 C C . LEU A 1 102 ? 22.126 -11.234 -27.331 1.00 93.06 102 LEU A C 1
ATOM 841 O O . LEU A 1 102 ? 22.489 -10.254 -27.977 1.00 93.06 102 LEU A O 1
ATOM 845 N N . LYS A 1 103 ? 20.885 -11.713 -27.412 1.00 93.19 103 LYS A N 1
ATOM 846 C CA . LYS A 1 103 ? 19.796 -11.044 -28.136 1.00 93.19 103 LYS A CA 1
ATOM 847 C C . LYS A 1 103 ? 18.609 -10.848 -27.217 1.00 93.19 103 LYS A C 1
ATOM 849 O O . LYS A 1 103 ? 18.403 -11.624 -26.289 1.00 93.19 103 LYS A O 1
ATOM 854 N N . ALA A 1 104 ? 17.810 -9.838 -27.496 1.00 92.94 104 ALA A N 1
ATOM 855 C CA . ALA A 1 104 ? 16.588 -9.539 -26.785 1.00 92.94 104 ALA A CA 1
ATOM 856 C C . ALA A 1 104 ? 15.450 -9.268 -27.769 1.00 92.94 104 ALA A C 1
ATOM 858 O O . ALA A 1 104 ? 15.639 -8.626 -28.801 1.00 92.94 104 ALA A O 1
ATOM 859 N N . GLN A 1 105 ? 14.250 -9.712 -27.412 1.00 92.19 105 GLN A N 1
ATOM 860 C CA . GLN A 1 105 ? 13.041 -9.211 -28.051 1.00 92.19 105 GLN A CA 1
ATOM 861 C C . GLN A 1 105 ? 12.685 -7.855 -27.452 1.00 92.19 105 GLN A C 1
ATOM 863 O O . GLN A 1 105 ? 12.833 -7.644 -26.242 1.00 92.19 105 GLN A O 1
ATOM 868 N N . THR A 1 106 ? 12.188 -6.935 -28.271 1.00 91.44 106 THR A N 1
ATOM 869 C CA . THR A 1 106 ? 11.879 -5.579 -27.805 1.00 91.44 106 THR A CA 1
ATOM 870 C C . THR A 1 106 ? 10.409 -5.242 -27.979 1.00 91.44 106 THR A C 1
ATOM 872 O O . THR A 1 106 ? 9.721 -5.783 -28.844 1.00 91.44 106 THR A O 1
ATOM 875 N N . GLU A 1 107 ? 9.916 -4.357 -27.117 1.00 89.56 107 GLU A N 1
ATOM 876 C CA . GLU A 1 107 ? 8.587 -3.772 -27.236 1.00 89.56 107 GLU A CA 1
ATOM 877 C C . GLU A 1 107 ? 8.627 -2.297 -26.822 1.00 89.56 107 GLU A C 1
ATOM 879 O O . GLU A 1 107 ? 9.145 -1.945 -25.751 1.00 89.56 107 GLU A O 1
ATOM 884 N N . ILE A 1 108 ? 8.062 -1.427 -27.657 1.00 89.00 108 ILE A N 1
ATOM 885 C CA . ILE A 1 108 ? 7.935 0.003 -27.364 1.00 89.00 108 ILE A CA 1
ATOM 886 C C . ILE A 1 108 ? 6.780 0.203 -26.373 1.00 89.00 108 ILE A C 1
ATOM 888 O O . ILE A 1 108 ? 5.679 -0.315 -26.567 1.00 89.00 108 ILE A O 1
ATOM 892 N N . GLU A 1 109 ? 7.029 0.940 -25.290 1.00 84.19 109 GLU A N 1
ATOM 893 C CA . GLU A 1 109 ? 5.980 1.312 -24.327 1.00 84.19 109 GLU A CA 1
ATOM 894 C C . GLU A 1 109 ? 5.422 2.697 -24.601 1.00 84.19 109 GLU A C 1
ATOM 896 O O . GLU A 1 109 ? 4.211 2.862 -24.694 1.00 84.19 109 GLU A O 1
ATOM 901 N N . TYR A 1 110 ? 6.309 3.673 -24.749 1.00 83.06 110 TYR A N 1
ATOM 902 C CA . TYR A 1 110 ? 5.969 5.034 -25.117 1.00 83.06 110 TYR A CA 1
ATOM 903 C C . TYR A 1 110 ? 7.150 5.659 -25.860 1.00 83.06 110 TYR A C 1
ATOM 905 O O . TYR A 1 110 ? 8.302 5.261 -25.665 1.00 83.06 110 TYR A O 1
ATOM 913 N N . CYS A 1 111 ? 6.853 6.651 -26.691 1.00 82.50 111 CYS A N 1
ATOM 914 C CA . CYS A 1 111 ? 7.837 7.566 -27.249 1.00 82.50 111 CYS A CA 1
ATOM 915 C C . CYS A 1 111 ? 7.500 8.974 -26.764 1.00 82.50 111 CYS A C 1
ATOM 917 O O . CYS A 1 111 ? 6.330 9.336 -26.657 1.00 82.50 111 CYS A O 1
ATOM 919 N N . ASP A 1 112 ? 8.533 9.746 -26.449 1.00 77.88 112 ASP A N 1
ATOM 920 C CA . ASP A 1 112 ? 8.408 11.138 -26.034 1.00 77.88 112 ASP A CA 1
ATOM 921 C C . ASP A 1 112 ? 9.187 12.015 -27.020 1.00 77.88 112 ASP A C 1
ATOM 923 O O . ASP A 1 112 ? 10.249 11.618 -27.509 1.00 77.88 112 ASP A O 1
ATOM 927 N N . SER A 1 113 ? 8.656 13.197 -27.322 1.00 77.75 113 SER A N 1
ATOM 928 C CA . SER A 1 113 ? 9.274 14.159 -28.233 1.00 77.75 113 SER A CA 1
ATOM 929 C C . SER A 1 113 ? 9.402 15.504 -27.541 1.00 77.75 113 SER A C 1
ATOM 931 O O . SER A 1 113 ? 8.430 16.036 -27.013 1.00 77.75 113 SER A O 1
ATOM 933 N N . ALA A 1 114 ? 10.580 16.121 -27.641 1.00 69.38 114 ALA A N 1
ATOM 934 C CA . ALA A 1 114 ? 10.824 17.457 -27.099 1.00 69.38 114 ALA A CA 1
ATOM 935 C C . ALA A 1 114 ? 9.910 18.545 -27.705 1.00 69.38 114 ALA A C 1
ATOM 937 O O . ALA A 1 114 ? 9.792 19.629 -27.141 1.00 69.38 114 ALA A O 1
ATOM 938 N N . THR A 1 115 ? 9.266 18.274 -28.846 1.00 66.62 115 THR A N 1
ATOM 939 C CA . THR A 1 115 ? 8.338 19.206 -29.503 1.00 66.62 115 THR A CA 1
ATOM 940 C C . THR A 1 115 ? 6.910 19.131 -28.963 1.00 66.62 115 THR A C 1
ATOM 942 O O . THR A 1 115 ? 6.144 20.076 -29.150 1.00 66.62 115 THR A O 1
ATOM 945 N N . GLN A 1 116 ? 6.534 18.042 -28.286 1.00 61.88 116 GLN A N 1
ATOM 946 C CA . GLN A 1 116 ? 5.190 17.849 -27.745 1.00 61.88 116 GLN A CA 1
ATOM 947 C C . GLN A 1 116 ? 5.185 18.146 -26.245 1.00 61.88 116 GLN A C 1
ATOM 949 O O . GLN A 1 116 ? 5.587 17.335 -25.419 1.00 61.88 116 GLN A O 1
ATOM 954 N N . SER A 1 117 ? 4.707 19.337 -25.887 1.00 54.53 117 SER A N 1
ATOM 955 C CA . SER A 1 117 ? 4.425 19.693 -24.497 1.00 54.53 117 SER A CA 1
ATOM 956 C C . SER A 1 117 ? 2.982 19.335 -24.162 1.00 54.53 117 SER A C 1
ATOM 958 O O . SER A 1 117 ? 2.040 19.871 -24.752 1.00 54.53 117 SER A O 1
ATOM 960 N N . TYR A 1 118 ? 2.806 18.437 -23.197 1.00 53.62 118 TYR A N 1
ATOM 961 C CA . TYR A 1 118 ? 1.503 18.172 -22.608 1.00 53.62 118 TYR A CA 1
ATOM 962 C C . TYR A 1 118 ? 1.297 19.122 -21.426 1.00 53.62 118 TYR A C 1
ATOM 964 O O . TYR A 1 118 ? 2.163 19.195 -20.552 1.00 53.62 118 TYR A O 1
ATOM 972 N N . PRO A 1 119 ? 0.167 19.847 -21.350 1.00 45.03 119 PRO A N 1
ATOM 973 C CA . PRO A 1 119 ? -0.118 20.680 -20.194 1.00 45.03 119 PRO A CA 1
ATOM 974 C C . PRO A 1 119 ? -0.327 19.780 -18.973 1.00 45.03 119 PRO A C 1
ATOM 976 O O . PRO A 1 119 ? -1.366 19.138 -18.822 1.00 45.03 119 PRO A O 1
ATOM 979 N N . ILE A 1 120 ? 0.683 19.719 -18.107 1.00 46.09 120 ILE A N 1
ATOM 980 C CA . ILE A 1 120 ? 0.595 19.047 -16.815 1.00 46.09 120 ILE A CA 1
ATOM 981 C C . ILE A 1 120 ? -0.109 20.022 -15.869 1.00 46.09 120 ILE A C 1
ATOM 983 O O . ILE A 1 120 ? 0.474 21.002 -15.409 1.00 46.09 120 ILE A O 1
ATOM 987 N N . GLY A 1 121 ? -1.404 19.794 -15.649 1.00 43.72 121 GLY A N 1
ATOM 988 C CA . GLY A 1 121 ? -2.243 20.615 -14.780 1.00 43.72 121 GLY A CA 1
ATOM 989 C C . GLY A 1 121 ? -1.848 20.451 -13.317 1.00 43.72 121 GLY A C 1
ATOM 990 O O . GLY A 1 121 ? -2.415 19.628 -12.604 1.00 43.72 121 GLY A O 1
ATOM 991 N N . VAL A 1 122 ? -0.874 21.234 -12.864 1.00 46.78 122 VAL A N 1
ATOM 992 C CA . VAL A 1 122 ? -0.532 21.358 -11.447 1.00 46.78 122 VAL A CA 1
ATOM 993 C C . VAL A 1 122 ? -0.913 22.767 -11.015 1.00 46.78 122 VAL A C 1
ATOM 995 O O . VAL A 1 122 ? -0.427 23.744 -11.573 1.00 46.78 122 VAL A O 1
ATOM 998 N N . ILE A 1 123 ? -1.775 22.815 -9.992 1.00 41.28 123 ILE A N 1
ATOM 999 C CA . ILE A 1 123 ? -2.345 23.976 -9.281 1.00 41.28 123 ILE A CA 1
ATOM 1000 C C . ILE A 1 123 ? -3.747 24.380 -9.778 1.00 41.28 123 ILE A C 1
ATOM 1002 O O . ILE A 1 123 ? -3.926 25.022 -10.806 1.00 41.28 123 ILE A O 1
ATOM 1006 N N . GLY A 1 124 ? -4.755 24.016 -8.970 1.00 46.88 124 GLY A N 1
ATOM 1007 C CA . GLY A 1 124 ? -6.150 24.456 -9.103 1.00 46.88 124 GLY A CA 1
ATOM 1008 C C . GLY A 1 124 ? -7.126 23.368 -9.557 1.00 46.88 124 GLY A C 1
ATOM 1009 O O . GLY A 1 124 ? -7.838 23.575 -10.525 1.00 46.88 124 GLY A O 1
ATOM 1010 N N . ILE A 1 125 ? -7.183 22.223 -8.870 1.00 54.41 125 ILE A N 1
ATOM 1011 C CA . ILE A 1 125 ? -7.869 20.983 -9.302 1.00 54.41 125 ILE A CA 1
ATOM 1012 C C . ILE A 1 125 ? -9.297 21.196 -9.855 1.00 54.41 125 ILE A C 1
ATOM 1014 O O . ILE A 1 125 ? -9.659 20.541 -10.818 1.00 54.41 125 ILE A O 1
ATOM 1018 N N . GLY A 1 126 ? -10.098 22.137 -9.344 1.00 52.66 126 GLY A N 1
ATOM 1019 C CA . GLY A 1 126 ? -11.439 22.404 -9.895 1.00 52.66 126 GLY A CA 1
ATOM 1020 C C . GLY A 1 126 ? -11.440 23.249 -11.177 1.00 52.66 126 GLY A C 1
ATOM 1021 O O . GLY A 1 126 ? -12.029 22.868 -12.187 1.00 52.66 126 GLY A O 1
ATOM 1022 N N . ILE A 1 127 ? -10.761 24.399 -11.151 1.00 53.38 127 ILE A N 1
ATOM 1023 C CA . ILE A 1 127 ? -10.774 25.380 -12.249 1.00 53.38 127 ILE A CA 1
ATOM 1024 C C . ILE A 1 127 ? -9.820 24.952 -13.365 1.00 53.38 127 ILE A C 1
ATOM 1026 O O . ILE A 1 127 ? -10.173 25.049 -14.532 1.00 53.38 127 ILE A O 1
ATOM 1030 N N . ALA A 1 128 ? -8.651 24.413 -13.021 1.00 53.22 128 ALA A N 1
ATOM 1031 C CA . ALA A 1 128 ? -7.687 23.881 -13.972 1.00 53.22 128 ALA A CA 1
ATOM 1032 C C . ALA A 1 128 ? -8.177 22.579 -14.616 1.00 53.22 128 ALA A C 1
ATOM 1034 O O . ALA A 1 128 ? -7.958 22.422 -15.806 1.00 53.22 128 ALA A O 1
ATOM 1035 N N . SER A 1 129 ? -8.890 21.692 -13.901 1.00 57.00 129 SER A N 1
ATOM 1036 C CA . SER A 1 129 ? -9.534 20.527 -14.538 1.00 57.00 129 SER A CA 1
ATOM 1037 C C . SER A 1 129 ? -10.663 20.964 -15.462 1.00 57.00 129 SER A C 1
ATOM 1039 O O . SER A 1 129 ? -10.734 20.488 -16.585 1.00 57.00 129 SER A O 1
ATOM 1041 N N . SER A 1 130 ? -11.491 21.928 -15.046 1.00 58.50 130 SER A N 1
ATOM 1042 C CA . SER A 1 130 ? -12.553 22.476 -15.903 1.00 58.50 130 SER A CA 1
ATOM 1043 C C . SER A 1 130 ? -11.989 23.203 -17.130 1.00 58.50 130 SER A C 1
ATOM 1045 O O . SER A 1 130 ? -12.530 23.098 -18.228 1.00 58.50 130 SER A O 1
ATOM 1047 N N . PHE A 1 131 ? -10.875 23.923 -16.969 1.00 58.91 131 PHE A N 1
ATOM 1048 C CA . PHE A 1 131 ? -10.178 24.608 -18.055 1.00 58.91 131 PHE A CA 1
ATOM 1049 C C . PHE A 1 131 ? -9.438 23.624 -18.969 1.00 58.91 131 PHE A C 1
ATOM 1051 O O . PHE A 1 131 ? -9.456 23.789 -20.187 1.00 58.91 131 PHE A O 1
ATOM 1058 N N . TYR A 1 132 ? -8.830 22.581 -18.403 1.00 58.97 132 TYR A N 1
ATOM 1059 C CA . TYR A 1 132 ? -8.223 21.477 -19.143 1.00 58.97 132 TYR A CA 1
ATOM 1060 C C . TYR A 1 132 ? -9.281 20.732 -19.958 1.00 58.97 132 TYR A C 1
ATOM 1062 O O . TYR A 1 132 ? -9.101 20.576 -21.160 1.00 58.97 132 TYR A O 1
ATOM 1070 N N . ASP A 1 133 ? -10.420 20.381 -19.358 1.00 57.31 133 ASP A N 1
ATOM 1071 C CA . ASP A 1 133 ? -11.546 19.750 -20.051 1.00 57.31 133 ASP A CA 1
ATOM 1072 C C . ASP A 1 133 ? -12.112 20.649 -21.153 1.00 57.31 133 ASP A C 1
ATOM 1074 O O . ASP A 1 133 ? -12.372 20.179 -22.264 1.00 57.31 133 ASP A O 1
ATOM 1078 N N . TYR A 1 134 ? -12.238 21.956 -20.902 1.00 64.25 134 TYR A N 1
ATOM 1079 C CA . TYR A 1 134 ? -12.628 22.925 -21.927 1.00 64.25 134 TYR A CA 1
ATOM 1080 C C . TYR A 1 134 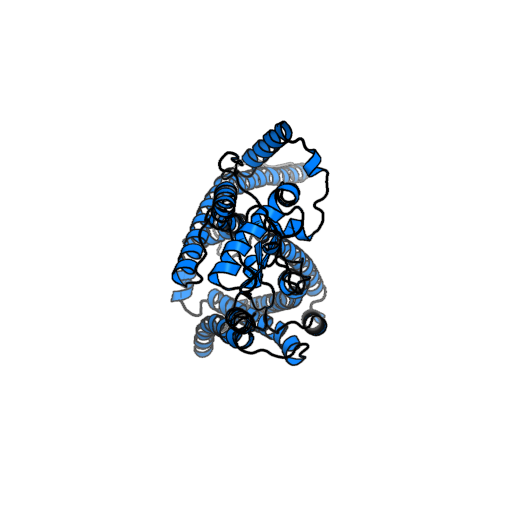? -11.625 22.961 -23.092 1.00 64.25 134 TYR A C 1
ATOM 1082 O O . TYR A 1 134 ? -12.028 22.927 -24.257 1.00 64.25 134 TYR A O 1
ATOM 1090 N N . ARG A 1 135 ? -10.316 22.969 -22.807 1.00 62.31 135 ARG A N 1
ATOM 1091 C CA . ARG A 1 135 ? -9.261 22.964 -23.835 1.00 62.31 135 ARG A CA 1
ATOM 1092 C C . ARG A 1 135 ? -9.215 21.641 -24.602 1.00 62.31 135 ARG A C 1
ATOM 1094 O O . ARG A 1 135 ? -9.194 21.672 -25.830 1.00 62.31 135 ARG A O 1
ATOM 1101 N N . CYS A 1 136 ? -9.290 20.497 -23.928 1.00 54.97 136 CYS A N 1
ATOM 1102 C CA . CYS A 1 136 ? -9.339 19.178 -24.563 1.00 54.97 136 CYS A CA 1
ATOM 1103 C C . CYS A 1 136 ? -10.580 19.001 -25.444 1.00 54.97 136 CYS A C 1
ATOM 1105 O O . CYS A 1 136 ? -10.469 18.468 -26.549 1.00 54.97 136 CYS A O 1
ATOM 1107 N N . LYS A 1 137 ? -11.741 19.521 -25.023 1.00 58.19 137 LYS A N 1
ATOM 1108 C CA . LYS A 1 137 ? -12.949 19.570 -25.860 1.00 58.19 137 LYS A CA 1
ATOM 1109 C C . LYS A 1 137 ? -12.701 20.310 -27.177 1.00 58.19 137 LYS A C 1
ATOM 1111 O O . LYS A 1 137 ? -13.216 19.874 -28.203 1.00 58.19 137 LYS A O 1
ATOM 1116 N N . THR A 1 138 ? -11.923 21.396 -27.156 1.00 58.69 138 THR A N 1
ATOM 1117 C CA . THR A 1 138 ? -11.621 22.181 -28.366 1.00 58.69 138 THR A CA 1
ATOM 1118 C C . THR A 1 138 ? -10.591 21.535 -29.292 1.00 58.69 138 THR A C 1
ATOM 1120 O O . THR A 1 138 ? -10.693 21.726 -30.499 1.00 58.69 138 THR A O 1
ATOM 1123 N N . THR A 1 139 ? -9.626 20.767 -28.773 1.00 54.94 139 THR A N 1
ATOM 1124 C CA . THR A 1 139 ? -8.542 20.179 -29.587 1.00 54.94 139 THR A CA 1
ATOM 1125 C C . THR A 1 139 ? -8.782 18.734 -30.023 1.00 54.94 139 THR A C 1
ATOM 1127 O O . THR A 1 139 ? -8.402 18.380 -31.133 1.00 54.94 139 THR A O 1
ATOM 1130 N N . HIS A 1 140 ? -9.404 17.897 -29.187 1.00 56.25 140 HIS A N 1
ATOM 1131 C CA . HIS A 1 140 ? -9.534 16.450 -29.434 1.00 56.25 140 HIS A CA 1
ATOM 1132 C C . HIS A 1 140 ? -10.983 15.932 -29.382 1.00 56.25 140 HIS A C 1
ATOM 1134 O O . HIS A 1 140 ? -11.227 14.750 -29.628 1.00 56.25 140 HIS A O 1
ATOM 1140 N N . GLY A 1 141 ? -11.959 16.801 -29.088 1.00 57.56 141 GLY A N 1
ATOM 1141 C CA . GLY A 1 141 ? -13.359 16.411 -28.904 1.00 57.56 141 GLY A CA 1
ATOM 1142 C C . GLY A 1 141 ? -13.592 15.555 -27.646 1.00 57.56 141 GLY A C 1
ATOM 1143 O O . GLY A 1 141 ? -12.669 15.098 -26.984 1.00 57.56 141 GLY A O 1
ATOM 1144 N N . LEU A 1 142 ? -14.859 15.334 -27.283 1.00 60.12 142 LEU A N 1
ATOM 1145 C CA . LEU A 1 142 ? -15.246 14.586 -26.068 1.00 60.12 142 LEU A CA 1
ATOM 1146 C C . LEU A 1 142 ? -15.421 13.077 -26.303 1.00 60.12 142 LEU A C 1
ATOM 1148 O O . LEU A 1 142 ? -15.849 12.359 -25.403 1.00 60.12 142 LEU A O 1
ATOM 1152 N N . ASN A 1 143 ? -15.136 12.583 -27.509 1.00 60.03 143 ASN A N 1
ATOM 1153 C CA . ASN A 1 143 ? -15.388 11.183 -27.857 1.00 60.03 143 ASN A CA 1
ATOM 1154 C C . ASN A 1 143 ? -14.529 10.211 -27.034 1.00 60.03 143 ASN A C 1
ATOM 1156 O O . ASN A 1 143 ? -14.988 9.113 -26.745 1.00 60.03 143 ASN A O 1
ATOM 1160 N N . HIS A 1 144 ? -13.355 10.648 -26.565 1.00 55.62 144 HIS A N 1
ATOM 1161 C CA . HIS A 1 144 ? -12.490 9.874 -25.671 1.00 55.62 144 HIS A CA 1
ATOM 1162 C C . HIS A 1 144 ? -13.126 9.580 -24.297 1.00 55.62 144 HIS A C 1
ATOM 1164 O O . HIS A 1 144 ? -12.859 8.536 -23.717 1.00 55.62 144 HIS A O 1
ATOM 1170 N N . TYR A 1 145 ? -14.010 10.454 -23.798 1.00 53.62 145 TYR A N 1
ATOM 1171 C CA . TYR A 1 145 ? -14.756 10.222 -22.550 1.00 53.62 145 TYR A CA 1
ATOM 1172 C C . TYR A 1 145 ? -15.998 9.340 -22.739 1.00 53.62 145 TYR A C 1
ATOM 1174 O O . TYR A 1 145 ? -16.579 8.885 -21.759 1.00 53.62 145 TYR A O 1
ATOM 1182 N N . LYS A 1 146 ? -16.447 9.137 -23.985 1.00 52.34 146 LYS A N 1
ATOM 1183 C CA . LYS A 1 146 ? -17.631 8.320 -24.313 1.00 52.34 146 LYS A CA 1
ATOM 1184 C C . LYS A 1 146 ? -17.297 6.847 -24.528 1.00 52.34 146 LYS A C 1
ATOM 1186 O O . LYS A 1 146 ? -18.200 6.023 -24.606 1.00 52.34 146 LYS A O 1
ATOM 1191 N N . THR A 1 147 ? -16.017 6.532 -24.674 1.00 50.16 147 THR A N 1
ATOM 1192 C CA . THR A 1 147 ? -15.510 5.166 -24.661 1.00 50.16 147 THR A CA 1
ATOM 1193 C C . THR A 1 147 ? -15.206 4.783 -23.222 1.00 50.16 147 THR A C 1
ATOM 1195 O O . THR A 1 147 ? -14.377 5.434 -22.589 1.00 50.16 147 THR A O 1
ATOM 1198 N N . ASP A 1 148 ? -15.877 3.749 -22.711 1.00 43.91 148 ASP A N 1
ATOM 1199 C CA . ASP A 1 148 ? -15.571 3.194 -21.394 1.00 43.91 148 ASP A CA 1
ATOM 1200 C C . ASP A 1 148 ? -14.077 2.862 -21.292 1.00 43.91 148 ASP A C 1
ATOM 1202 O O . ASP A 1 148 ? -13.482 2.297 -22.217 1.00 43.91 148 ASP A O 1
ATOM 1206 N N . LEU A 1 149 ? -13.471 3.190 -20.146 1.00 52.81 149 LEU A N 1
ATOM 1207 C CA . LEU A 1 149 ? -12.162 2.656 -19.777 1.00 52.81 149 LEU A CA 1
ATOM 1208 C C . LEU A 1 149 ? -12.270 1.131 -19.829 1.00 52.81 149 LEU A C 1
ATOM 1210 O O . LEU A 1 149 ? -13.083 0.527 -19.131 1.00 52.81 149 LEU A O 1
ATOM 1214 N N . GLN A 1 150 ? -11.454 0.509 -20.674 1.00 41.72 150 GLN A N 1
ATOM 1215 C CA . GLN A 1 150 ? -11.642 -0.857 -21.159 1.00 41.72 150 GLN A CA 1
ATOM 1216 C C . GLN A 1 150 ? -11.472 -1.940 -20.068 1.00 41.72 150 GLN A C 1
ATOM 1218 O O . GLN A 1 150 ? -11.552 -3.127 -20.366 1.00 41.72 150 GLN A O 1
ATOM 1223 N N . SER A 1 151 ? -11.232 -1.571 -18.799 1.00 47.34 151 SER A N 1
ATOM 1224 C CA . SER A 1 151 ? -11.318 -2.468 -17.632 1.00 47.34 151 SER A CA 1
ATOM 1225 C C . SER A 1 151 ? -11.206 -1.728 -16.283 1.00 47.34 151 SER A C 1
ATOM 1227 O O . SER A 1 151 ? -10.550 -0.690 -16.177 1.00 47.34 151 SER A O 1
ATOM 1229 N N . HIS A 1 152 ? -11.727 -2.341 -15.205 1.00 47.94 152 HIS A N 1
ATOM 1230 C CA . HIS A 1 152 ? -11.492 -1.971 -13.788 1.00 47.94 152 HIS A CA 1
ATOM 1231 C C . HIS A 1 152 ? -9.995 -1.751 -13.464 1.00 47.94 152 HIS A C 1
ATOM 1233 O O . HIS A 1 152 ? -9.617 -0.943 -12.618 1.00 47.94 152 HIS A O 1
ATOM 1239 N N . THR A 1 153 ? -9.130 -2.445 -14.198 1.00 45.22 153 THR A N 1
ATOM 1240 C CA . THR A 1 153 ? -7.671 -2.432 -14.106 1.00 45.22 153 THR A CA 1
ATOM 1241 C C . THR A 1 153 ? -7.050 -1.095 -14.536 1.00 45.22 153 THR A C 1
ATOM 1243 O O . THR A 1 153 ? -6.009 -0.733 -13.996 1.00 45.22 153 THR A O 1
ATOM 1246 N N . GLN A 1 154 ? -7.678 -0.323 -15.433 1.00 48.47 154 GLN A N 1
ATOM 1247 C CA . GLN A 1 154 ? -7.182 1.000 -15.850 1.00 48.47 154 GLN A CA 1
ATOM 1248 C C . GLN A 1 154 ? -7.523 2.114 -14.841 1.00 48.47 154 GLN A C 1
ATOM 1250 O O . GLN A 1 154 ? -6.729 3.028 -14.648 1.00 48.47 154 GLN A O 1
ATOM 1255 N N . MET A 1 155 ? -8.645 2.018 -14.118 1.00 46.53 155 MET A N 1
ATOM 1256 C CA . MET A 1 155 ? -9.022 2.992 -13.077 1.00 46.53 155 MET A CA 1
ATOM 1257 C C . MET A 1 155 ? -8.051 2.986 -11.878 1.00 46.53 155 MET A C 1
ATOM 1259 O O . MET A 1 155 ? -7.712 4.043 -11.339 1.00 46.53 155 MET A O 1
ATOM 1263 N N . ILE A 1 156 ? -7.534 1.805 -11.510 1.00 50.50 156 ILE A N 1
ATOM 1264 C CA . ILE A 1 156 ? -6.507 1.626 -10.462 1.00 50.50 156 ILE A CA 1
ATOM 1265 C C . ILE A 1 156 ? -5.229 2.428 -10.787 1.00 50.50 156 ILE A C 1
ATOM 1267 O O . ILE A 1 156 ? -4.546 2.915 -9.882 1.00 50.50 156 ILE A O 1
ATOM 1271 N N . LEU A 1 157 ? -4.931 2.625 -12.078 1.00 52.12 157 LEU A N 1
ATOM 1272 C CA . LEU A 1 157 ? -3.733 3.317 -12.552 1.00 52.12 157 LEU A CA 1
ATOM 1273 C C . LEU A 1 157 ? -3.718 4.803 -12.170 1.00 52.12 157 LEU A C 1
ATOM 1275 O O . LEU A 1 157 ? -2.656 5.337 -11.838 1.00 52.12 157 LEU A O 1
ATOM 1279 N N . CYS A 1 158 ? -4.874 5.472 -12.166 1.00 58.50 158 CYS A N 1
ATOM 1280 C CA . CYS A 1 158 ? -4.953 6.897 -11.844 1.00 58.50 158 CYS A CA 1
ATOM 1281 C C . CYS A 1 158 ? -4.932 7.133 -10.330 1.00 58.50 158 CYS A C 1
ATOM 1283 O O . CYS A 1 158 ? -4.098 7.901 -9.844 1.00 58.50 158 CYS A O 1
ATOM 1285 N N . MET A 1 159 ? -5.760 6.410 -9.569 1.00 70.56 159 MET A N 1
ATOM 1286 C CA . MET A 1 159 ? -6.036 6.717 -8.160 1.00 70.56 159 MET A CA 1
ATOM 1287 C C . MET A 1 159 ? -5.770 5.529 -7.221 1.00 70.56 159 MET A C 1
ATOM 1289 O O . MET A 1 159 ? -6.636 5.105 -6.472 1.00 70.56 159 MET A O 1
ATOM 1293 N N . LEU A 1 160 ? -4.535 5.017 -7.196 1.00 76.12 160 LEU A N 1
ATOM 1294 C CA . LEU A 1 160 ? -4.125 3.887 -6.338 1.00 76.12 160 LEU A CA 1
ATOM 1295 C C . LEU A 1 160 ? -4.392 4.094 -4.829 1.00 76.12 160 LEU A C 1
ATOM 1297 O O . LEU A 1 160 ? -4.297 3.151 -4.067 1.00 76.12 160 LEU A O 1
ATOM 1301 N N . HIS A 1 161 ? -4.698 5.297 -4.348 1.00 79.44 161 HIS A N 1
ATOM 1302 C CA . HIS A 1 161 ? -5.048 5.516 -2.940 1.00 79.44 161 HIS A CA 1
ATOM 1303 C C . HIS A 1 161 ? -6.560 5.373 -2.680 1.00 79.44 161 HIS A C 1
ATOM 1305 O O . HIS A 1 161 ? -6.963 5.077 -1.564 1.00 79.44 161 HIS A O 1
ATOM 1311 N N . THR A 1 162 ? -7.437 5.500 -3.679 1.00 85.44 162 THR A N 1
ATOM 1312 C CA . THR A 1 162 ? -8.890 5.552 -3.422 1.00 85.44 162 THR A CA 1
ATOM 1313 C C . THR A 1 162 ? -9.503 4.222 -2.994 1.00 85.44 162 THR A C 1
ATOM 1315 O O . THR A 1 162 ? -10.600 4.231 -2.436 1.00 85.44 162 THR A O 1
ATOM 1318 N N . TRP A 1 163 ? -8.806 3.089 -3.161 1.00 86.00 163 TRP A N 1
ATOM 1319 C CA . TRP A 1 163 ? -9.287 1.804 -2.633 1.00 86.00 163 TRP A CA 1
ATOM 1320 C C . TRP A 1 163 ? -9.530 1.862 -1.124 1.00 86.00 163 TRP A C 1
ATOM 1322 O O . TRP A 1 163 ? -10.482 1.258 -0.637 1.00 86.00 163 TRP A O 1
ATOM 1332 N N . TYR A 1 164 ? -8.698 2.609 -0.390 1.00 88.56 164 TYR A N 1
ATOM 1333 C CA . TYR A 1 164 ? -8.838 2.743 1.053 1.00 88.56 164 TYR A CA 1
ATOM 1334 C C . TYR A 1 164 ? -10.107 3.516 1.406 1.00 88.56 164 TYR A C 1
ATOM 1336 O O . TYR A 1 164 ? -10.809 3.119 2.324 1.00 88.56 164 TYR A O 1
ATOM 1344 N N . LEU A 1 165 ? -10.441 4.570 0.650 1.00 89.31 165 LEU A N 1
ATOM 1345 C CA . LEU A 1 165 ? -11.667 5.348 0.858 1.00 89.31 165 LEU A CA 1
ATOM 1346 C C . LEU A 1 165 ? -12.916 4.491 0.607 1.00 89.31 165 LEU A C 1
ATOM 1348 O O . LEU A 1 165 ? -13.858 4.514 1.395 1.00 89.31 165 LEU A O 1
ATOM 1352 N N . ALA A 1 166 ? -12.901 3.684 -0.458 1.00 89.75 166 ALA A N 1
ATOM 1353 C CA . ALA A 1 166 ? -13.975 2.733 -0.733 1.00 89.75 166 ALA A CA 1
ATOM 1354 C C . ALA A 1 166 ? -14.092 1.673 0.377 1.00 89.75 166 ALA A C 1
ATOM 1356 O O . ALA A 1 166 ? -15.190 1.372 0.846 1.00 89.75 166 ALA A O 1
ATOM 1357 N N . ALA A 1 167 ? -12.960 1.129 0.835 1.00 92.25 167 ALA A N 1
ATOM 1358 C CA . ALA A 1 167 ? -12.941 0.163 1.925 1.00 92.25 167 ALA A CA 1
ATOM 1359 C C . ALA A 1 167 ? -13.428 0.768 3.249 1.00 92.25 167 ALA A C 1
ATOM 1361 O O . ALA A 1 167 ? -14.210 0.121 3.941 1.00 92.25 167 ALA A O 1
ATOM 1362 N N . ASP A 1 168 ? -13.024 1.994 3.582 1.00 92.75 168 ASP A N 1
ATOM 1363 C CA . ASP A 1 168 ? -13.470 2.709 4.779 1.00 92.75 168 ASP A CA 1
ATOM 1364 C C . ASP A 1 168 ? -14.989 2.912 4.769 1.00 92.75 168 ASP A C 1
ATOM 1366 O O . ASP A 1 168 ? -15.659 2.562 5.739 1.00 92.75 168 ASP A O 1
ATOM 1370 N N . PHE A 1 169 ? -15.558 3.339 3.637 1.00 94.06 169 PHE A N 1
ATOM 1371 C CA . PHE A 1 169 ? -17.008 3.468 3.483 1.00 94.06 169 PHE A CA 1
ATOM 1372 C C . PHE A 1 169 ? -17.741 2.132 3.689 1.00 94.06 169 PHE A C 1
ATOM 1374 O O . PHE A 1 169 ? -18.695 2.055 4.468 1.00 94.06 169 PHE A O 1
ATOM 1381 N N . HIS A 1 170 ? -17.285 1.052 3.044 1.00 95.44 170 HIS A N 1
ATOM 1382 C CA . HIS A 1 170 ? -17.881 -0.277 3.218 1.00 95.44 170 HIS A CA 1
ATOM 1383 C C . HIS A 1 170 ? -17.801 -0.764 4.674 1.00 95.44 170 HIS A C 1
ATOM 1385 O O . HIS A 1 170 ? -18.778 -1.296 5.211 1.00 95.44 170 HIS A O 1
ATOM 1391 N N . LEU A 1 171 ? -16.647 -0.580 5.323 1.00 95.56 171 LEU A N 1
ATOM 1392 C CA . LEU A 1 171 ? -16.437 -0.967 6.717 1.00 95.56 171 LEU A CA 1
ATOM 1393 C C . LEU A 1 171 ? -17.270 -0.110 7.671 1.00 95.56 171 LEU A C 1
ATOM 1395 O O . LEU A 1 171 ? -17.789 -0.643 8.648 1.00 95.56 171 LEU A O 1
ATOM 1399 N N . PHE A 1 172 ? -17.458 1.175 7.378 1.00 95.50 172 PHE A N 1
ATOM 1400 C CA . PHE A 1 172 ? -18.327 2.059 8.147 1.00 95.50 172 PHE A CA 1
ATOM 1401 C C . PHE A 1 172 ? -19.786 1.597 8.105 1.00 95.50 172 PHE A C 1
ATOM 1403 O O . PHE A 1 172 ? -20.411 1.452 9.157 1.00 95.50 172 PHE A O 1
ATOM 1410 N N . VAL A 1 173 ? -20.315 1.286 6.917 1.00 96.94 173 VAL A N 1
ATOM 1411 C CA . VAL A 1 173 ? -21.678 0.745 6.766 1.00 96.94 173 VAL A CA 1
ATOM 1412 C C . VAL A 1 173 ? -21.824 -0.574 7.529 1.00 96.94 173 VAL A C 1
ATOM 1414 O O . VAL A 1 173 ? -22.761 -0.736 8.314 1.00 96.94 173 VAL A O 1
ATOM 1417 N N . TYR A 1 174 ? -20.868 -1.492 7.367 1.00 96.50 174 TYR A N 1
ATOM 1418 C CA . TYR A 1 174 ? -20.820 -2.741 8.131 1.00 96.50 174 TYR A CA 1
ATOM 1419 C C . TYR A 1 174 ? -20.803 -2.486 9.649 1.00 96.50 174 TYR A C 1
ATOM 1421 O O . TYR A 1 174 ? -21.588 -3.074 10.395 1.00 96.50 174 TYR A O 1
ATOM 1429 N N . GLY A 1 175 ? -19.952 -1.570 10.108 1.00 95.69 175 GLY A N 1
ATOM 1430 C CA . GLY A 1 175 ? -19.813 -1.191 11.509 1.00 95.69 175 GLY A CA 1
ATOM 1431 C C . GLY A 1 175 ? -21.088 -0.625 12.110 1.00 95.69 175 GLY A C 1
ATOM 1432 O O . GLY A 1 175 ? -21.447 -1.002 13.226 1.00 95.69 175 GLY A O 1
ATOM 1433 N N . LEU A 1 176 ? -21.796 0.234 11.375 1.00 95.94 176 LEU A N 1
ATOM 1434 C CA . LEU A 1 176 ? -23.088 0.772 11.798 1.00 95.94 176 LEU A CA 1
ATOM 1435 C C . LEU A 1 176 ? -24.123 -0.339 11.985 1.00 95.94 176 LEU A C 1
ATOM 1437 O O . LEU A 1 176 ? -24.801 -0.359 13.012 1.00 95.94 176 LEU A O 1
ATOM 1441 N N . ILE A 1 177 ? -24.210 -1.284 11.044 1.00 96.25 177 ILE A N 1
ATOM 1442 C CA . ILE A 1 177 ? -25.138 -2.421 11.130 1.00 96.25 177 ILE A CA 1
ATOM 1443 C C . ILE A 1 177 ? -24.811 -3.287 12.352 1.00 96.25 177 ILE A C 1
ATOM 1445 O O . ILE A 1 177 ? -25.693 -3.581 13.160 1.00 96.25 177 ILE A O 1
ATOM 1449 N N . VAL A 1 178 ? -23.540 -3.655 12.535 1.00 95.31 178 VAL A N 1
ATOM 1450 C CA . VAL A 1 178 ? -23.100 -4.472 13.677 1.00 95.31 178 VAL A CA 1
ATOM 1451 C C . VAL A 1 178 ? -23.361 -3.750 15.000 1.00 95.31 178 VAL A C 1
ATOM 1453 O O . VAL A 1 178 ? -23.914 -4.345 15.927 1.00 95.31 178 VAL A O 1
ATOM 1456 N N . CYS A 1 179 ? -23.031 -2.460 15.094 1.00 94.31 179 CYS A N 1
ATOM 1457 C CA . CYS A 1 179 ? -23.303 -1.657 16.284 1.00 94.31 179 CYS A CA 1
ATOM 1458 C C . CYS A 1 179 ? -24.807 -1.549 16.574 1.00 94.31 179 CYS A C 1
ATOM 1460 O O . CYS A 1 179 ? -25.200 -1.707 17.728 1.00 94.31 179 CYS A O 1
ATOM 1462 N N . ALA A 1 180 ? -25.653 -1.342 15.559 1.00 95.19 180 ALA A N 1
ATOM 1463 C CA . ALA A 1 180 ? -27.108 -1.293 15.714 1.00 95.19 180 ALA A CA 1
ATOM 1464 C C . ALA A 1 180 ? -27.690 -2.631 16.208 1.00 95.19 180 ALA A C 1
ATOM 1466 O O . ALA A 1 180 ? -28.569 -2.655 17.072 1.00 95.19 180 ALA A O 1
ATOM 1467 N N . LEU A 1 181 ? -27.172 -3.761 15.718 1.00 94.69 181 LEU A N 1
ATOM 1468 C CA . LEU A 1 181 ? -27.570 -5.089 16.197 1.00 94.69 181 LEU A CA 1
ATOM 1469 C C . LEU A 1 181 ? -27.147 -5.321 17.652 1.00 94.69 181 LEU A C 1
ATOM 1471 O O . LEU A 1 181 ? -27.937 -5.823 18.455 1.00 94.69 181 LEU A O 1
ATOM 1475 N N . ILE A 1 182 ? -25.926 -4.919 18.014 1.00 94.31 182 ILE A N 1
ATOM 1476 C CA . ILE A 1 182 ? -25.406 -5.032 19.383 1.00 94.31 182 ILE A CA 1
ATOM 1477 C C . ILE A 1 182 ? -26.228 -4.191 20.364 1.00 94.31 182 ILE A C 1
ATOM 1479 O O . ILE A 1 182 ? -26.523 -4.657 21.467 1.00 94.31 182 ILE A O 1
ATOM 1483 N N . THR A 1 183 ? -26.591 -2.961 19.991 1.00 90.75 183 THR A N 1
ATOM 1484 C CA . THR A 1 183 ? -27.392 -2.081 20.856 1.00 90.75 183 THR A CA 1
ATOM 1485 C C . THR A 1 183 ? -28.824 -2.580 20.995 1.00 90.75 183 THR A C 1
ATOM 1487 O O . THR A 1 183 ? -29.392 -2.480 22.082 1.00 90.75 183 THR A O 1
ATOM 1490 N N . ARG A 1 184 ? -29.394 -3.178 19.940 1.00 94.56 184 ARG A N 1
ATOM 1491 C CA . ARG A 1 184 ? -30.724 -3.797 19.988 1.00 94.56 184 ARG A CA 1
ATOM 1492 C C . ARG A 1 184 ? -30.751 -5.065 20.844 1.00 94.56 184 ARG A C 1
ATOM 1494 O O . ARG A 1 184 ? -31.718 -5.275 21.576 1.00 94.56 184 ARG A O 1
ATOM 1501 N N . PHE A 1 185 ? -29.706 -5.891 20.777 1.00 93.88 185 PHE A N 1
ATOM 1502 C CA . PHE A 1 185 ? -29.632 -7.180 21.470 1.00 93.88 185 PHE A CA 1
ATOM 1503 C C . PHE A 1 185 ? -28.359 -7.306 22.332 1.00 93.88 185 PHE A C 1
ATOM 1505 O O . PHE A 1 185 ? -27.452 -8.086 22.026 1.00 93.88 185 PHE A O 1
ATOM 1512 N N . PRO A 1 186 ? -28.281 -6.607 23.479 1.00 89.56 186 PRO A N 1
ATOM 1513 C CA . PRO A 1 186 ? -27.058 -6.553 24.284 1.00 89.56 186 PRO A CA 1
ATOM 1514 C C . PRO A 1 186 ? -26.651 -7.908 24.885 1.00 89.56 186 PRO A C 1
ATOM 1516 O O . PRO A 1 186 ? -25.463 -8.153 25.093 1.00 89.56 186 PRO A O 1
ATOM 1519 N N . LYS A 1 187 ? -27.614 -8.812 25.129 1.00 92.38 187 LYS A N 1
ATOM 1520 C CA . LYS A 1 187 ? -27.359 -10.148 25.703 1.00 92.38 187 LYS A CA 1
ATOM 1521 C C . LYS A 1 187 ? -26.520 -11.041 24.784 1.00 92.38 187 LYS A C 1
ATOM 1523 O O . LYS A 1 187 ? -25.735 -11.842 25.277 1.00 92.38 187 LYS A O 1
ATOM 1528 N N . ILE A 1 188 ? -26.656 -10.887 23.465 1.00 92.62 188 ILE A N 1
ATOM 1529 C CA . ILE A 1 188 ? -25.942 -11.710 22.475 1.00 92.62 188 ILE A CA 1
ATOM 1530 C C . ILE A 1 188 ? -24.668 -11.043 21.950 1.00 92.62 188 ILE A C 1
ATOM 1532 O O . ILE A 1 188 ? -23.974 -11.643 21.138 1.00 92.62 188 ILE A O 1
ATOM 1536 N N . ARG A 1 189 ? -24.323 -9.830 22.411 1.00 91.88 189 ARG A N 1
ATOM 1537 C CA . ARG A 1 189 ? -23.196 -9.033 21.891 1.00 91.88 189 ARG A CA 1
ATOM 1538 C C . ARG A 1 189 ? -21.906 -9.837 21.736 1.00 91.88 189 ARG A C 1
ATOM 1540 O O . ARG A 1 189 ? -21.308 -9.834 20.668 1.00 91.88 189 ARG A O 1
ATOM 1547 N N . ASN A 1 190 ? -21.455 -10.487 22.810 1.00 91.94 190 ASN A N 1
ATOM 1548 C CA . ASN A 1 190 ? -20.169 -11.188 22.809 1.00 91.94 190 ASN A CA 1
ATOM 1549 C C . ASN A 1 190 ? -20.199 -12.407 21.869 1.00 91.94 190 ASN A C 1
ATOM 1551 O O . ASN A 1 190 ? -19.204 -12.684 21.207 1.00 91.94 190 ASN A O 1
ATOM 1555 N N . ILE A 1 191 ? -21.346 -13.091 21.777 1.00 95.31 191 ILE A N 1
ATOM 1556 C CA . ILE A 1 191 ? -21.556 -14.219 20.860 1.00 95.31 191 ILE A CA 1
ATOM 1557 C C . ILE A 1 191 ? -21.537 -13.715 19.410 1.00 95.31 191 ILE A C 1
ATOM 1559 O O . ILE A 1 191 ? -20.838 -14.277 18.573 1.00 95.31 191 ILE A O 1
ATOM 1563 N N . LEU A 1 192 ? -22.236 -12.617 19.115 1.00 95.25 192 LEU A N 1
ATOM 1564 C CA . LEU A 1 192 ? -22.268 -12.009 17.785 1.00 95.25 192 LEU A CA 1
ATOM 1565 C C . LEU A 1 192 ? -20.869 -11.570 17.326 1.00 95.25 192 LEU A C 1
ATOM 1567 O O . LEU A 1 192 ? -20.433 -11.950 16.246 1.00 95.25 192 LEU A O 1
ATOM 1571 N N . ILE A 1 193 ? -20.132 -10.824 18.155 1.00 95.50 193 ILE A N 1
ATOM 1572 C CA . ILE A 1 193 ? -18.762 -10.402 17.818 1.00 95.50 193 ILE A CA 1
ATOM 1573 C C . ILE A 1 193 ? -17.846 -11.624 17.657 1.00 95.50 193 ILE A C 1
ATOM 1575 O O . ILE A 1 193 ? -17.086 -11.688 16.695 1.00 95.50 193 ILE A O 1
ATOM 1579 N N . GLY A 1 194 ? -17.927 -12.604 18.563 1.00 96.00 194 GLY A N 1
ATOM 1580 C CA . GLY A 1 194 ? -17.099 -13.812 18.510 1.00 96.00 194 GLY A CA 1
ATOM 1581 C C . GLY A 1 194 ? -17.340 -14.649 17.251 1.00 96.00 194 GLY A C 1
ATOM 1582 O O . GLY A 1 194 ? -16.386 -15.061 16.595 1.00 96.00 194 GLY A O 1
ATOM 1583 N N . THR A 1 195 ? -18.604 -14.848 16.874 1.00 96.50 195 THR A N 1
ATOM 1584 C CA . THR A 1 195 ? -18.975 -15.571 15.645 1.00 96.50 195 THR A CA 1
ATOM 1585 C C . THR A 1 195 ? -18.538 -14.822 14.387 1.00 96.50 195 THR A C 1
ATOM 1587 O O . THR A 1 195 ? -17.935 -15.434 13.510 1.00 96.50 195 THR A O 1
ATOM 1590 N N . LEU A 1 196 ? -18.747 -13.502 14.311 1.00 97.00 196 LEU A N 1
ATOM 1591 C CA . LEU A 1 196 ? -18.279 -12.684 13.185 1.00 97.00 196 LEU A CA 1
ATOM 1592 C C . LEU A 1 196 ? -16.752 -12.710 13.049 1.00 97.00 196 LEU A C 1
ATOM 1594 O O . LEU A 1 196 ? -16.247 -12.863 11.938 1.00 97.00 196 LEU A O 1
ATOM 1598 N N . LEU A 1 197 ? -16.015 -12.616 14.162 1.00 97.12 197 LEU A N 1
ATOM 1599 C CA . LEU A 1 197 ? -14.555 -12.744 14.166 1.00 97.12 197 LEU A CA 1
ATOM 1600 C C . LEU A 1 197 ? -14.108 -14.105 13.636 1.00 97.12 197 LEU A C 1
ATOM 1602 O O . LEU A 1 197 ? -13.225 -14.155 12.785 1.00 97.12 197 LEU A O 1
ATOM 1606 N N . LEU A 1 198 ? -14.732 -15.191 14.098 1.00 97.50 198 LEU A N 1
ATOM 1607 C CA . LEU A 1 198 ? -14.406 -16.542 13.647 1.00 97.50 198 LEU A CA 1
ATOM 1608 C C . LEU A 1 198 ? -14.687 -16.722 12.148 1.00 97.50 198 LEU A C 1
ATOM 1610 O O . LEU A 1 198 ? -13.838 -17.239 11.427 1.00 97.50 198 LEU A O 1
ATOM 1614 N N . LEU A 1 199 ? -15.840 -16.251 11.666 1.00 97.56 199 LEU A N 1
ATOM 1615 C CA . LEU A 1 199 ? -16.201 -16.316 10.247 1.00 97.56 199 LEU A CA 1
ATOM 1616 C C . LEU A 1 199 ? -15.237 -15.502 9.378 1.00 97.56 199 LEU A C 1
ATOM 1618 O O . LEU A 1 199 ? -14.761 -16.005 8.361 1.00 97.56 199 LEU A O 1
ATOM 1622 N N . CYS A 1 200 ? -14.900 -14.276 9.790 1.00 97.19 200 CYS A N 1
ATOM 1623 C CA . CYS A 1 200 ? -13.932 -13.445 9.072 1.00 97.19 200 CYS A CA 1
ATOM 1624 C C . CYS A 1 200 ? -12.538 -14.081 9.075 1.00 97.19 200 CYS A C 1
ATOM 1626 O O . CYS A 1 200 ? -11.866 -14.083 8.047 1.00 97.19 200 CYS A O 1
ATOM 1628 N N . TYR A 1 201 ? -12.116 -14.651 10.206 1.00 97.88 201 TYR A N 1
ATOM 1629 C CA . TYR A 1 201 ? -10.840 -15.349 10.332 1.00 97.88 201 TYR A CA 1
ATOM 1630 C C . TYR A 1 201 ? -10.765 -16.525 9.355 1.00 97.88 201 TYR A C 1
ATOM 1632 O O . TYR A 1 201 ? -9.873 -16.556 8.507 1.00 97.88 201 TYR A O 1
ATOM 1640 N N . ILE A 1 202 ? -11.748 -17.432 9.402 1.00 97.44 202 ILE A N 1
ATOM 1641 C CA . ILE A 1 202 ? -11.821 -18.592 8.503 1.00 97.44 202 ILE A CA 1
ATOM 1642 C C . ILE A 1 202 ? -11.864 -18.129 7.046 1.00 97.44 202 ILE A C 1
ATOM 1644 O O . ILE A 1 202 ? -11.090 -18.629 6.237 1.00 97.44 202 ILE A O 1
ATOM 1648 N N . GLY A 1 203 ? -12.700 -17.140 6.714 1.00 96.56 203 GLY A N 1
ATOM 1649 C CA . GLY A 1 203 ? -12.800 -16.599 5.357 1.00 96.56 203 GLY A CA 1
ATOM 1650 C C . GLY A 1 203 ? -11.459 -16.085 4.830 1.00 96.56 203 GLY A C 1
ATOM 1651 O O . GLY A 1 203 ? -11.038 -16.472 3.741 1.00 96.56 203 GLY A O 1
ATOM 1652 N N . THR A 1 204 ? -10.742 -15.283 5.625 1.00 96.19 204 THR A N 1
ATOM 1653 C CA . THR A 1 204 ? -9.410 -14.793 5.234 1.00 96.19 204 THR A CA 1
ATOM 1654 C C . THR A 1 204 ? -8.392 -15.924 5.078 1.00 96.19 204 THR A C 1
ATOM 1656 O O . THR A 1 204 ? -7.663 -15.938 4.089 1.00 96.19 204 THR A O 1
ATOM 1659 N N . SER A 1 205 ? -8.368 -16.909 5.981 1.00 96.50 205 SER A N 1
ATOM 1660 C CA . SER A 1 205 ? -7.470 -18.065 5.865 1.00 96.50 205 SER A CA 1
ATOM 1661 C C . SER A 1 205 ? -7.779 -18.933 4.645 1.00 96.50 205 SER A C 1
ATOM 1663 O O . SER A 1 205 ? -6.858 -19.361 3.953 1.00 96.50 205 SER A O 1
ATOM 1665 N N . VAL A 1 206 ? -9.057 -19.167 4.338 1.00 96.88 206 VAL A N 1
ATOM 1666 C CA . VAL A 1 206 ? -9.474 -19.942 3.159 1.00 96.88 206 VAL A CA 1
ATOM 1667 C C . VAL A 1 206 ? -9.010 -19.258 1.875 1.00 96.88 206 VAL A C 1
ATOM 1669 O O . VAL A 1 206 ? -8.454 -19.927 1.007 1.00 96.88 206 VAL A O 1
ATOM 1672 N N . ILE A 1 207 ? -9.154 -17.934 1.768 1.00 95.56 207 ILE A N 1
ATOM 1673 C CA . ILE A 1 207 ? -8.692 -17.176 0.594 1.00 95.56 207 ILE A CA 1
ATOM 1674 C C . ILE A 1 207 ? -7.178 -17.318 0.410 1.00 95.56 207 ILE A C 1
ATOM 1676 O O . ILE A 1 207 ? -6.729 -17.624 -0.693 1.00 95.56 207 ILE A O 1
ATOM 1680 N N . ILE A 1 208 ? -6.392 -17.145 1.478 1.00 95.56 208 ILE A N 1
ATOM 1681 C CA . ILE A 1 208 ? -4.925 -17.267 1.413 1.00 95.56 208 ILE A CA 1
ATOM 1682 C C . ILE A 1 208 ? -4.497 -18.686 1.029 1.00 95.56 208 ILE A C 1
ATOM 1684 O O . ILE A 1 208 ? -3.569 -18.850 0.239 1.00 95.56 208 ILE A O 1
ATOM 1688 N N . TYR A 1 209 ? -5.190 -19.704 1.543 1.00 95.88 209 TYR A N 1
ATOM 1689 C CA . TYR A 1 209 ? -4.901 -21.099 1.222 1.00 95.88 209 TYR A CA 1
ATOM 1690 C C . TYR A 1 209 ? -5.218 -21.435 -0.241 1.00 95.88 209 TYR A C 1
ATOM 1692 O O . TYR A 1 209 ? -4.357 -21.956 -0.941 1.00 95.88 209 TYR A O 1
ATOM 1700 N N . LEU A 1 210 ? -6.421 -21.096 -0.722 1.00 95.88 210 LEU A N 1
ATOM 1701 C CA . LEU A 1 210 ? -6.861 -21.406 -2.090 1.00 95.88 210 LEU A CA 1
ATOM 1702 C C . LEU A 1 210 ? -6.078 -20.646 -3.164 1.00 95.88 210 LEU A C 1
ATOM 1704 O O . LEU A 1 210 ? -5.971 -21.113 -4.293 1.00 95.88 210 LEU A O 1
ATOM 1708 N N . LYS A 1 211 ? -5.571 -19.457 -2.830 1.00 93.19 211 LYS A N 1
ATOM 1709 C CA . LYS A 1 211 ? -4.792 -18.617 -3.746 1.00 93.19 211 LYS A CA 1
ATOM 1710 C C . LYS A 1 211 ? -3.280 -18.824 -3.635 1.00 93.19 211 LYS A C 1
ATOM 1712 O O . LYS A 1 211 ? -2.539 -18.136 -4.329 1.00 93.19 211 LYS A O 1
ATOM 1717 N N . GLU A 1 212 ? -2.838 -19.747 -2.779 1.00 93.19 212 GLU A N 1
ATOM 1718 C CA . GLU A 1 212 ? -1.428 -20.124 -2.614 1.00 93.19 212 GLU A CA 1
ATOM 1719 C C . GLU A 1 212 ? -0.515 -18.942 -2.239 1.00 93.19 212 GLU A C 1
ATOM 1721 O O . GLU A 1 212 ? 0.632 -18.851 -2.679 1.00 93.19 212 GLU A O 1
ATOM 1726 N N . TYR A 1 213 ? -1.022 -18.021 -1.414 1.00 91.62 213 TYR A N 1
ATOM 1727 C CA . TYR A 1 213 ? -0.283 -16.827 -1.005 1.00 91.62 213 TYR A CA 1
ATOM 1728 C C . TYR A 1 213 ? 0.537 -17.040 0.277 1.00 91.62 213 TYR A C 1
ATOM 1730 O O . TYR A 1 213 ? 0.197 -17.847 1.143 1.00 91.62 213 TYR A O 1
ATOM 1738 N N . ASP A 1 214 ? 1.621 -16.269 0.408 1.00 89.69 214 ASP A N 1
ATOM 1739 C CA . ASP A 1 214 ? 2.444 -16.204 1.621 1.00 89.69 214 ASP A CA 1
ATOM 1740 C C . ASP A 1 214 ? 1.668 -15.567 2.796 1.00 89.69 214 ASP A C 1
ATOM 1742 O O . ASP A 1 214 ? 0.768 -14.744 2.604 1.00 89.69 214 ASP A O 1
ATOM 1746 N N . ALA A 1 215 ? 2.068 -15.873 4.038 1.00 89.06 215 ALA A N 1
ATOM 1747 C CA . ALA A 1 215 ? 1.461 -15.292 5.246 1.00 89.06 215 ALA A CA 1
ATOM 1748 C C . ALA A 1 215 ? 1.643 -13.769 5.373 1.00 89.06 215 ALA A C 1
ATOM 1750 O O . ALA A 1 215 ? 0.962 -13.128 6.174 1.00 89.06 215 ALA A O 1
ATOM 1751 N N . ILE A 1 216 ? 2.564 -13.183 4.606 1.00 88.50 216 ILE A N 1
ATOM 1752 C CA . ILE A 1 216 ? 2.780 -11.740 4.522 1.00 88.50 216 ILE A CA 1
ATOM 1753 C C . ILE A 1 216 ? 2.950 -11.374 3.043 1.00 88.50 216 ILE A C 1
ATOM 1755 O O . ILE A 1 216 ? 3.728 -12.035 2.352 1.00 88.50 216 ILE A O 1
ATOM 1759 N N . PRO A 1 217 ? 2.283 -10.317 2.544 1.00 86.75 217 PRO A N 1
ATOM 1760 C CA . PRO A 1 217 ? 2.516 -9.820 1.193 1.00 86.75 217 PRO A CA 1
ATOM 1761 C C . PRO A 1 217 ? 3.978 -9.389 1.011 1.00 86.75 217 PRO A C 1
ATOM 1763 O O . PRO A 1 217 ? 4.445 -8.450 1.656 1.00 86.75 217 PRO A O 1
ATOM 1766 N N . VAL A 1 218 ? 4.704 -10.076 0.128 1.00 84.94 218 VAL A N 1
ATOM 1767 C CA . VAL A 1 218 ? 6.104 -9.764 -0.184 1.00 84.94 218 VAL A CA 1
ATOM 1768 C C . VAL A 1 218 ? 6.172 -8.709 -1.286 1.00 84.94 218 VAL A C 1
ATOM 1770 O O . VAL A 1 218 ? 5.814 -8.969 -2.434 1.00 84.94 218 VAL A O 1
ATOM 1773 N N . PHE A 1 219 ? 6.672 -7.522 -0.945 1.00 83.81 219 PHE A N 1
ATOM 1774 C CA . PHE A 1 219 ? 6.887 -6.425 -1.890 1.00 83.81 219 PHE A CA 1
ATOM 1775 C C . PHE A 1 219 ? 8.168 -6.647 -2.702 1.00 83.81 219 PHE A C 1
ATOM 1777 O O . PHE A 1 219 ? 9.198 -6.029 -2.442 1.00 83.81 219 PHE A O 1
ATOM 1784 N N . ALA A 1 220 ? 8.109 -7.559 -3.673 1.00 84.12 220 ALA A N 1
ATOM 1785 C CA . ALA A 1 220 ? 9.232 -7.805 -4.569 1.00 84.12 220 ALA A CA 1
ATOM 1786 C C . ALA A 1 220 ? 9.504 -6.583 -5.477 1.00 84.12 220 ALA A C 1
ATOM 1788 O O . ALA A 1 220 ? 8.545 -5.942 -5.931 1.00 84.12 220 ALA A O 1
ATOM 1789 N N . PRO A 1 221 ? 10.776 -6.288 -5.812 1.00 83.06 221 PRO A N 1
ATOM 1790 C CA . PRO A 1 221 ? 11.140 -5.149 -6.661 1.00 83.06 221 PRO A CA 1
ATOM 1791 C C . PRO A 1 221 ? 10.409 -5.118 -8.012 1.00 83.06 221 PRO A C 1
ATOM 1793 O O . PRO A 1 221 ? 9.993 -4.055 -8.473 1.00 83.06 221 PRO A O 1
ATOM 1796 N N . GLU A 1 222 ? 10.178 -6.287 -8.620 1.00 82.56 222 GLU A N 1
ATOM 1797 C CA . GLU A 1 222 ? 9.483 -6.402 -9.909 1.00 82.56 222 GLU A CA 1
ATOM 1798 C C . GLU A 1 222 ? 8.031 -5.901 -9.837 1.00 82.56 222 GLU A C 1
ATOM 1800 O O . GLU A 1 222 ? 7.515 -5.311 -10.783 1.00 82.56 222 GLU A O 1
ATOM 1805 N N . HIS A 1 223 ? 7.355 -6.082 -8.699 1.00 83.75 223 HIS A N 1
ATOM 1806 C CA . HIS A 1 223 ? 5.986 -5.595 -8.523 1.00 83.75 223 HIS A CA 1
ATOM 1807 C C . HIS A 1 223 ? 5.941 -4.071 -8.359 1.00 83.75 223 HIS A C 1
ATOM 1809 O O . HIS A 1 223 ? 4.987 -3.433 -8.811 1.00 83.75 223 HIS A O 1
ATOM 1815 N N . ILE A 1 224 ? 6.978 -3.483 -7.754 1.00 79.56 224 ILE A N 1
ATOM 1816 C CA . ILE A 1 224 ? 7.102 -2.030 -7.574 1.00 79.56 224 ILE A CA 1
ATOM 1817 C C . ILE A 1 224 ? 7.304 -1.336 -8.927 1.00 79.56 224 ILE A C 1
ATOM 1819 O O . ILE A 1 224 ? 6.706 -0.285 -9.153 1.00 79.56 224 ILE A O 1
ATOM 1823 N N . ARG A 1 225 ? 8.048 -1.956 -9.859 1.00 78.38 225 ARG A N 1
ATOM 1824 C CA . ARG A 1 225 ? 8.252 -1.456 -11.238 1.00 78.38 225 ARG A CA 1
ATOM 1825 C C . ARG A 1 225 ? 6.936 -1.100 -11.943 1.00 78.38 225 ARG A C 1
ATOM 1827 O O . ARG A 1 225 ? 6.889 -0.147 -12.713 1.00 78.38 225 ARG A O 1
ATOM 1834 N N . TYR A 1 226 ? 5.864 -1.833 -11.647 1.00 75.75 226 TYR A N 1
ATOM 1835 C CA . TYR A 1 226 ? 4.532 -1.626 -12.218 1.00 75.75 226 TYR A CA 1
ATOM 1836 C C . TYR A 1 226 ? 3.530 -1.008 -11.235 1.00 75.75 226 TYR A C 1
ATOM 1838 O O . TYR A 1 226 ? 2.328 -1.159 -11.436 1.00 75.75 226 TYR A O 1
ATOM 1846 N N . PHE A 1 227 ? 3.979 -0.359 -10.155 1.00 76.50 227 PHE A N 1
ATOM 1847 C CA . PHE A 1 227 ? 3.100 0.202 -9.115 1.00 76.50 227 PHE A CA 1
ATOM 1848 C C . PHE A 1 227 ? 2.045 -0.802 -8.605 1.00 76.50 227 PHE A C 1
ATOM 1850 O O . PHE A 1 227 ? 0.884 -0.452 -8.399 1.00 76.50 227 PHE A O 1
ATOM 1857 N N . PHE A 1 228 ? 2.439 -2.070 -8.437 1.00 80.62 228 PHE A N 1
ATOM 1858 C CA . PHE A 1 228 ? 1.580 -3.184 -8.005 1.00 80.62 228 PHE A CA 1
ATOM 1859 C C . PHE A 1 228 ? 0.441 -3.557 -8.963 1.00 80.62 228 PHE A C 1
ATOM 1861 O O . PHE A 1 228 ? -0.376 -4.414 -8.629 1.00 80.62 228 PHE A O 1
ATOM 1868 N N . TRP A 1 229 ? 0.406 -2.983 -10.170 1.00 74.06 229 TRP A N 1
ATOM 1869 C CA . TRP A 1 229 ? -0.709 -3.124 -11.107 1.00 74.06 229 TRP A CA 1
ATOM 1870 C C . TRP A 1 229 ? -1.053 -4.584 -11.415 1.00 74.06 229 TRP A C 1
ATOM 1872 O O . TRP A 1 229 ? -2.215 -4.978 -11.337 1.00 74.06 229 TRP A O 1
ATOM 1882 N N . TYR A 1 230 ? -0.039 -5.398 -11.704 1.00 75.94 230 TYR A N 1
ATOM 1883 C CA . TYR A 1 230 ? -0.197 -6.812 -12.061 1.00 75.94 230 TYR A CA 1
ATOM 1884 C C . TYR A 1 230 ? -0.017 -7.763 -10.879 1.00 75.94 230 TYR A C 1
ATOM 1886 O O . TYR A 1 230 ? -0.016 -8.983 -11.053 1.00 75.94 230 TYR A O 1
ATOM 1894 N N . TRP A 1 231 ? 0.173 -7.230 -9.674 1.00 85.50 231 TRP A N 1
ATOM 1895 C CA . TRP A 1 231 ? 0.422 -8.063 -8.514 1.00 85.50 231 TRP A CA 1
ATOM 1896 C C . TRP A 1 231 ? -0.900 -8.646 -8.009 1.00 85.50 231 TRP A C 1
ATOM 1898 O O . TRP A 1 231 ? -1.695 -7.957 -7.377 1.00 85.50 231 TRP A O 1
ATOM 1908 N N . LYS A 1 232 ? -1.150 -9.932 -8.284 1.00 86.81 232 LYS A N 1
ATOM 1909 C CA . LYS A 1 232 ? -2.412 -10.594 -7.901 1.00 86.81 232 LYS A CA 1
ATOM 1910 C C . LYS A 1 232 ? -2.681 -10.535 -6.397 1.00 86.81 232 LYS A C 1
ATOM 1912 O O . LYS A 1 232 ? -3.814 -10.300 -6.003 1.00 86.81 232 LYS A O 1
ATOM 1917 N N . VAL A 1 233 ? -1.646 -10.636 -5.557 1.00 89.56 233 VAL A N 1
ATOM 1918 C CA . VAL A 1 233 ? -1.782 -10.469 -4.096 1.00 89.56 233 VAL A CA 1
ATOM 1919 C C . VAL A 1 233 ? -2.334 -9.081 -3.755 1.00 89.56 233 VAL A C 1
ATOM 1921 O O . VAL A 1 233 ? -3.180 -8.950 -2.875 1.00 89.56 233 VAL A O 1
ATOM 1924 N N . TYR A 1 234 ? -1.915 -8.033 -4.470 1.00 87.25 234 TYR A N 1
ATOM 1925 C CA . TYR A 1 234 ? -2.456 -6.691 -4.263 1.00 87.25 234 TYR A CA 1
ATOM 1926 C C . TYR A 1 234 ? -3.961 -6.644 -4.554 1.00 87.25 234 TYR A C 1
ATOM 1928 O O . TYR A 1 234 ? -4.740 -6.142 -3.746 1.00 87.25 234 TYR A O 1
ATOM 1936 N N . GLN A 1 235 ? -4.377 -7.226 -5.677 1.00 85.06 235 GLN A N 1
ATOM 1937 C CA . GLN A 1 235 ? -5.767 -7.205 -6.135 1.00 85.06 235 GLN A CA 1
ATOM 1938 C C . GLN A 1 235 ? -6.691 -8.122 -5.323 1.00 85.06 235 GLN A C 1
ATOM 1940 O O . GLN A 1 235 ? -7.822 -7.740 -5.045 1.00 85.06 235 GLN A O 1
ATOM 1945 N N . ASP A 1 236 ? -6.212 -9.301 -4.927 1.00 88.75 236 ASP A N 1
ATOM 1946 C CA . ASP A 1 236 ? -7.016 -10.326 -4.254 1.00 88.75 236 ASP A CA 1
ATOM 1947 C C . ASP A 1 236 ? -7.010 -10.176 -2.724 1.00 88.75 236 ASP A C 1
ATOM 1949 O O . ASP A 1 236 ? -7.972 -10.565 -2.065 1.00 88.75 236 ASP A O 1
ATOM 1953 N N . VAL A 1 237 ? -5.928 -9.647 -2.139 1.00 90.12 237 VAL A N 1
ATOM 1954 C CA . VAL A 1 237 ? -5.699 -9.680 -0.681 1.00 90.12 237 VAL A CA 1
ATOM 1955 C C . VAL A 1 237 ? -5.568 -8.290 -0.062 1.00 90.12 237 VAL A C 1
ATOM 1957 O O . VAL A 1 237 ? -6.028 -8.071 1.063 1.00 90.12 237 VAL A O 1
ATOM 1960 N N . TYR A 1 238 ? -4.910 -7.358 -0.753 1.00 88.56 238 TYR A N 1
ATOM 1961 C CA . TYR A 1 238 ? -4.594 -6.039 -0.196 1.00 88.56 238 TYR A CA 1
ATOM 1962 C C . TYR A 1 238 ? -5.697 -5.003 -0.434 1.00 88.56 238 TYR A C 1
ATOM 1964 O O . TYR A 1 238 ? -6.017 -4.233 0.457 1.00 88.56 238 TYR A O 1
ATOM 1972 N N . VAL A 1 239 ? -6.287 -4.963 -1.623 1.00 88.44 239 VAL A N 1
ATOM 1973 C CA . VAL A 1 239 ? -7.337 -3.995 -1.979 1.00 88.44 239 VAL A CA 1
ATOM 1974 C C . VAL A 1 239 ? -8.729 -4.365 -1.434 1.00 88.44 239 VAL A C 1
ATOM 1976 O O . VAL A 1 239 ? -9.431 -3.469 -0.959 1.00 88.44 239 VAL A O 1
ATOM 1979 N N . PRO A 1 240 ? -9.182 -5.636 -1.478 1.00 90.69 240 PRO A N 1
ATOM 1980 C CA . PRO A 1 240 ? -10.576 -5.952 -1.181 1.00 90.69 240 PRO A CA 1
ATOM 1981 C C . PRO A 1 240 ? -10.967 -5.753 0.286 1.00 90.69 240 PRO A C 1
ATOM 1983 O O . PRO A 1 240 ? -10.319 -6.253 1.206 1.00 90.69 240 PRO A O 1
ATOM 1986 N N . THR A 1 241 ? -12.113 -5.105 0.511 1.00 93.62 241 THR A N 1
ATOM 1987 C CA . THR A 1 241 ? -12.631 -4.777 1.851 1.00 93.62 241 THR A CA 1
ATOM 1988 C C . THR A 1 241 ? -12.811 -6.002 2.751 1.00 93.62 241 THR A C 1
ATOM 1990 O O . THR A 1 241 ? -12.520 -5.941 3.945 1.00 93.62 241 THR A O 1
ATOM 1993 N N . HIS A 1 242 ? -13.264 -7.131 2.196 1.00 93.00 242 HIS A N 1
ATOM 1994 C CA . HIS A 1 242 ? -13.559 -8.334 2.979 1.00 93.00 242 HIS A CA 1
ATOM 1995 C C . HIS A 1 242 ? -12.329 -8.876 3.727 1.00 93.00 242 HIS A C 1
ATOM 1997 O O . HIS A 1 242 ? -12.473 -9.469 4.794 1.00 93.00 242 HIS A O 1
ATOM 2003 N N . MET A 1 243 ? -11.118 -8.579 3.243 1.00 94.25 243 MET A N 1
ATOM 2004 C CA . MET A 1 243 ? -9.861 -8.953 3.895 1.00 94.25 243 MET A CA 1
ATOM 2005 C C . MET A 1 243 ? -9.556 -8.146 5.169 1.00 94.25 243 MET A C 1
ATOM 2007 O O . MET A 1 243 ? -8.657 -8.516 5.928 1.00 94.25 243 MET A O 1
ATOM 2011 N N . TYR A 1 244 ? -10.303 -7.067 5.427 1.00 95.06 244 TYR A N 1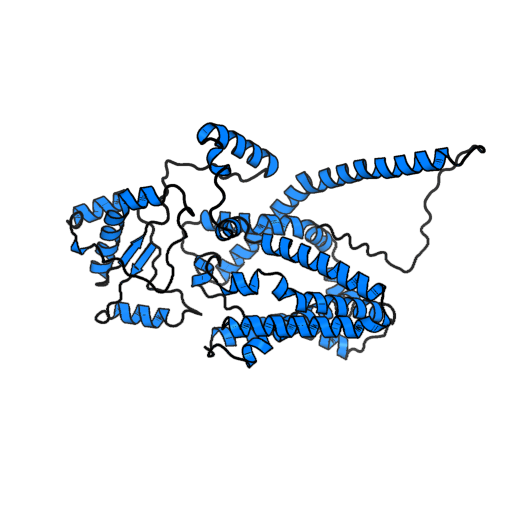
ATOM 2012 C CA . TYR A 1 244 ? -10.159 -6.183 6.591 1.00 95.06 244 TYR A CA 1
ATOM 2013 C C . TYR A 1 244 ? -11.307 -6.306 7.601 1.00 95.06 244 TYR A C 1
ATOM 2015 O O . TYR A 1 244 ? -11.197 -5.765 8.705 1.00 95.06 244 TYR A O 1
ATOM 2023 N N . LEU A 1 245 ? -12.368 -7.058 7.279 1.00 96.06 245 LEU A N 1
ATOM 2024 C CA . LEU A 1 245 ? -13.518 -7.267 8.169 1.00 96.06 245 LEU A CA 1
ATOM 2025 C C . LEU A 1 245 ? -13.110 -7.852 9.525 1.00 96.06 245 LEU A C 1
ATOM 2027 O O . LEU A 1 245 ? -13.668 -7.462 10.551 1.00 96.06 245 LEU A O 1
ATOM 2031 N N . LEU A 1 246 ? -12.103 -8.730 9.547 1.00 96.56 246 LEU A N 1
ATOM 2032 C CA . LEU A 1 246 ? -11.564 -9.308 10.778 1.00 96.56 246 LEU A CA 1
ATOM 2033 C C . LEU A 1 246 ? -11.043 -8.225 11.738 1.00 96.56 246 LEU A C 1
ATOM 2035 O O . LEU A 1 246 ? -11.494 -8.138 12.879 1.00 96.56 246 LEU A O 1
ATOM 2039 N N . ASN A 1 247 ? -10.132 -7.369 11.264 1.00 95.69 247 ASN A N 1
ATOM 2040 C CA . ASN A 1 247 ? -9.526 -6.309 12.077 1.00 95.69 247 ASN A CA 1
ATOM 2041 C C . ASN A 1 247 ? -10.560 -5.266 12.497 1.00 95.69 247 ASN A C 1
ATOM 2043 O O . ASN A 1 247 ? -10.535 -4.784 13.627 1.00 95.69 247 ASN A O 1
ATOM 2047 N N . TYR A 1 248 ? -11.486 -4.931 11.598 1.00 96.00 248 TYR A N 1
ATOM 2048 C CA . TYR A 1 248 ? -12.530 -3.957 11.885 1.00 96.00 248 TYR A CA 1
ATOM 2049 C C . TYR A 1 248 ? -13.510 -4.475 12.949 1.00 96.00 248 TYR A C 1
ATOM 2051 O O . TYR A 1 248 ? -13.812 -3.778 13.915 1.00 96.00 248 TYR A O 1
ATOM 2059 N N . THR A 1 249 ? -13.938 -5.737 12.846 1.00 96.44 249 THR A N 1
ATOM 2060 C CA . THR A 1 249 ? -14.784 -6.388 13.864 1.00 96.44 249 THR A CA 1
ATOM 2061 C C . THR A 1 249 ? -14.058 -6.491 15.206 1.00 96.44 249 THR A C 1
ATOM 2063 O O . THR A 1 249 ? -14.653 -6.244 16.258 1.00 96.44 249 THR A O 1
ATOM 2066 N N . PHE A 1 250 ? -12.755 -6.789 15.182 1.00 97.31 250 PHE A N 1
ATOM 2067 C CA . PHE A 1 250 ? -11.918 -6.793 16.381 1.00 97.31 250 PHE A CA 1
ATOM 2068 C C . PHE A 1 250 ? -11.862 -5.399 17.020 1.00 97.31 250 PHE A C 1
ATOM 2070 O O . PHE A 1 250 ? -12.065 -5.269 18.227 1.00 97.31 250 PHE A O 1
ATOM 2077 N N . ALA A 1 251 ? -11.701 -4.348 16.211 1.00 96.19 251 ALA A N 1
ATOM 2078 C CA . ALA A 1 251 ? -11.701 -2.962 16.668 1.00 96.19 251 ALA A CA 1
ATOM 2079 C C . ALA A 1 251 ? -13.038 -2.542 17.308 1.00 96.19 251 ALA A C 1
ATOM 2081 O O . ALA A 1 251 ? -13.022 -1.857 18.331 1.00 96.19 251 ALA A O 1
ATOM 2082 N N . ILE A 1 252 ? -14.186 -2.997 16.784 1.00 95.44 252 ILE A N 1
ATOM 2083 C CA . ILE A 1 252 ? -15.501 -2.786 17.424 1.00 95.44 252 ILE A CA 1
ATOM 2084 C C . ILE A 1 252 ? -15.513 -3.407 18.830 1.00 95.44 252 ILE A C 1
ATOM 2086 O O . ILE A 1 252 ? -15.906 -2.751 19.798 1.00 95.44 252 ILE A O 1
ATOM 2090 N N . GLY A 1 253 ? -15.039 -4.650 18.973 1.00 94.88 253 GLY A N 1
ATOM 2091 C CA . GLY A 1 253 ? -14.911 -5.309 20.278 1.00 94.88 253 GLY A CA 1
ATOM 2092 C C . GLY A 1 253 ? -13.999 -4.539 21.240 1.00 94.88 253 GLY A C 1
ATOM 2093 O O . GLY A 1 253 ? -14.374 -4.274 22.387 1.00 94.88 253 GLY A O 1
ATOM 2094 N N . CYS A 1 254 ? -12.838 -4.103 20.751 1.00 95.50 254 CYS A N 1
ATOM 2095 C CA . CYS A 1 254 ? -11.900 -3.252 21.477 1.00 95.50 254 CYS A CA 1
ATOM 2096 C C . CYS A 1 254 ? -12.518 -1.913 21.909 1.00 95.50 254 CYS A C 1
ATOM 2098 O O . CYS A 1 254 ? -12.259 -1.460 23.023 1.00 95.50 254 CYS A O 1
ATOM 2100 N N . ALA A 1 255 ? -13.371 -1.295 21.091 1.00 94.00 255 ALA A N 1
ATOM 2101 C CA . ALA A 1 255 ? -14.053 -0.050 21.437 1.00 94.00 255 ALA A CA 1
ATOM 2102 C C . ALA A 1 255 ? -15.011 -0.234 22.627 1.00 94.00 255 ALA A C 1
ATOM 2104 O O . ALA A 1 255 ? -14.983 0.554 23.576 1.00 94.00 255 ALA A O 1
ATOM 2105 N N . PHE A 1 256 ? -15.805 -1.312 22.643 1.00 92.12 256 PHE A N 1
ATOM 2106 C CA . PHE A 1 256 ? -16.647 -1.638 23.802 1.00 92.12 256 PHE A CA 1
ATOM 2107 C C . PHE A 1 256 ? -15.815 -1.917 25.059 1.00 92.12 256 PHE A C 1
ATOM 2109 O O . PHE A 1 256 ? -16.183 -1.482 26.155 1.00 92.12 256 PHE A O 1
ATOM 2116 N N . TYR A 1 257 ? -14.679 -2.600 24.907 1.00 92.69 257 TYR A N 1
ATOM 2117 C CA . TYR A 1 257 ? -13.752 -2.845 26.009 1.00 92.69 257 TYR A CA 1
ATOM 2118 C C . TYR A 1 257 ? -13.119 -1.546 26.538 1.00 92.69 257 TYR A C 1
ATOM 2120 O O . TYR A 1 257 ? -13.049 -1.338 27.749 1.00 92.69 257 TYR A O 1
ATOM 2128 N N . TYR A 1 258 ? -12.751 -0.617 25.654 1.00 93.44 258 TYR A N 1
ATOM 2129 C CA . TYR A 1 258 ? -12.254 0.707 26.030 1.00 93.44 258 TYR A CA 1
ATOM 2130 C C . TYR A 1 258 ? -13.287 1.512 26.828 1.00 93.44 258 TYR A C 1
ATOM 2132 O O . TYR A 1 258 ? -12.949 2.103 27.853 1.00 93.44 258 TYR A O 1
ATOM 2140 N N . ILE A 1 259 ? -14.560 1.496 26.414 1.00 91.31 259 ILE A N 1
ATOM 2141 C CA . ILE A 1 259 ? -15.646 2.161 27.155 1.00 91.31 259 ILE A CA 1
ATOM 2142 C C . ILE A 1 259 ? -15.774 1.576 28.567 1.00 91.31 259 ILE A C 1
ATOM 2144 O O . ILE A 1 259 ? -15.963 2.323 29.529 1.00 91.31 259 ILE A O 1
ATOM 2148 N N . HIS A 1 260 ? -15.656 0.253 28.709 1.00 89.88 260 HIS A N 1
ATOM 2149 C CA . HIS A 1 260 ? -15.674 -0.403 30.016 1.00 89.88 260 HIS A CA 1
ATOM 2150 C C . HIS A 1 260 ? -14.498 0.047 30.900 1.00 89.88 260 HIS A C 1
ATOM 2152 O O . HIS A 1 260 ? -14.720 0.478 32.034 1.00 89.88 260 HIS A O 1
ATOM 2158 N N . LEU A 1 261 ? -13.273 0.037 30.362 1.00 89.56 261 LEU A N 1
ATOM 2159 C CA . LEU A 1 261 ? -12.073 0.523 31.056 1.00 89.56 261 LEU A CA 1
ATOM 2160 C C . LEU A 1 261 ? -12.188 1.998 31.467 1.00 89.56 261 LEU A C 1
ATOM 2162 O O . LEU A 1 261 ? -11.779 2.375 32.562 1.00 89.56 261 LEU A O 1
ATOM 2166 N N . SER A 1 262 ? -12.760 2.841 30.602 1.00 89.06 262 SER A N 1
ATOM 2167 C CA . SER A 1 262 ? -12.904 4.281 30.847 1.00 89.06 262 SER A CA 1
ATOM 2168 C C . SER A 1 262 ? -13.808 4.583 32.046 1.00 89.06 262 SER A C 1
ATOM 2170 O O . SER A 1 262 ? -13.542 5.519 32.805 1.00 89.06 262 SER A O 1
ATOM 2172 N N . LYS A 1 263 ? -14.844 3.759 32.253 1.00 89.06 263 LYS A N 1
ATOM 2173 C CA . LYS A 1 263 ? -15.756 3.871 33.399 1.00 89.06 263 LYS A CA 1
ATOM 2174 C C . LYS A 1 263 ? -15.123 3.374 34.696 1.00 89.06 263 LYS A C 1
ATOM 2176 O O . LYS A 1 263 ? -15.318 3.987 35.740 1.00 89.06 263 LYS A O 1
ATOM 2181 N N . ASN A 1 264 ? -14.362 2.287 34.638 1.00 80.94 264 ASN A N 1
ATOM 2182 C CA . ASN A 1 264 ? -13.857 1.602 35.823 1.00 80.94 264 ASN A CA 1
ATOM 2183 C C . ASN A 1 264 ? -12.459 2.093 36.230 1.00 80.94 264 ASN A C 1
ATOM 2185 O O . ASN A 1 264 ? -11.561 1.278 36.364 1.00 80.94 264 ASN A O 1
ATOM 2189 N N . ARG A 1 265 ? -12.253 3.416 36.361 1.00 67.56 265 ARG A N 1
ATOM 2190 C CA . ARG A 1 265 ? -10.954 4.093 36.607 1.00 67.56 265 ARG A CA 1
ATOM 2191 C C . ARG A 1 265 ? -10.063 3.364 37.637 1.00 67.56 265 ARG A C 1
ATOM 2193 O O . ARG A 1 265 ? -10.061 3.699 38.817 1.00 67.56 265 ARG A O 1
ATOM 2200 N N . THR A 1 266 ? -9.258 2.406 37.183 1.00 70.75 266 THR A N 1
ATOM 2201 C CA . THR A 1 266 ? -8.317 1.651 38.018 1.00 70.75 266 THR A CA 1
ATOM 2202 C C . THR A 1 266 ? -6.950 2.318 38.015 1.00 70.75 266 THR A C 1
ATOM 2204 O O . THR A 1 266 ? -6.455 2.736 36.967 1.00 70.75 266 THR A O 1
ATOM 2207 N N . ASN A 1 267 ? -6.297 2.369 39.177 1.00 74.88 267 ASN A N 1
ATOM 2208 C CA . ASN A 1 267 ? -4.874 2.683 39.237 1.00 74.88 267 ASN A CA 1
ATOM 2209 C C . ASN A 1 267 ? -4.087 1.545 38.577 1.00 74.88 267 ASN A C 1
ATOM 2211 O O . ASN A 1 267 ? -4.128 0.404 39.027 1.00 74.88 267 ASN A O 1
ATOM 2215 N N . TYR A 1 268 ? -3.385 1.857 37.490 1.00 79.94 268 TYR A N 1
ATOM 2216 C CA . TYR A 1 268 ? -2.622 0.869 36.733 1.00 79.94 268 TYR A CA 1
ATOM 2217 C C . TYR A 1 268 ? -1.232 0.655 37.340 1.00 79.94 268 TYR A C 1
ATOM 2219 O O . TYR A 1 268 ? -0.471 1.610 37.540 1.00 79.94 268 TYR A O 1
ATOM 2227 N N . ASN A 1 269 ? -0.891 -0.614 37.575 1.00 85.50 269 ASN A N 1
ATOM 2228 C CA . ASN A 1 269 ? 0.404 -1.036 38.108 1.00 85.50 269 ASN A CA 1
ATOM 2229 C C . ASN A 1 269 ? 1.563 -0.617 37.188 1.00 85.50 269 ASN A C 1
ATOM 2231 O O . ASN A 1 269 ? 1.416 -0.524 35.968 1.00 85.50 269 ASN A O 1
ATOM 2235 N N . TRP A 1 270 ? 2.749 -0.412 37.766 1.00 85.19 270 TRP A N 1
ATOM 2236 C CA . TRP A 1 270 ? 3.959 -0.034 37.022 1.00 85.19 270 TRP A CA 1
ATOM 2237 C C . TRP A 1 270 ? 4.327 -1.049 35.922 1.00 85.19 270 TRP A C 1
ATOM 2239 O O . TRP A 1 270 ? 4.753 -0.647 34.843 1.00 85.19 270 TRP A O 1
ATOM 2249 N N . VAL A 1 271 ? 4.052 -2.340 36.146 1.00 88.31 271 VAL A N 1
ATOM 2250 C CA . VAL A 1 271 ? 4.237 -3.422 35.161 1.00 88.31 271 VAL A CA 1
ATOM 2251 C C . VAL A 1 271 ? 3.435 -3.171 33.879 1.00 88.31 271 VAL A C 1
ATOM 2253 O O . VAL A 1 271 ? 3.963 -3.337 32.782 1.00 88.31 271 VAL A O 1
ATOM 2256 N N . LEU A 1 272 ? 2.186 -2.701 33.989 1.00 88.69 272 LEU A N 1
ATOM 2257 C CA . LEU A 1 272 ? 1.357 -2.378 32.820 1.00 88.69 272 LEU A CA 1
ATOM 2258 C C . LEU A 1 272 ? 1.928 -1.196 32.030 1.00 88.69 272 LEU A C 1
ATOM 2260 O O . LEU A 1 272 ? 1.886 -1.201 30.802 1.00 88.69 272 LEU A O 1
ATOM 2264 N N . LYS A 1 273 ? 2.507 -0.206 32.719 1.00 88.50 273 LYS A N 1
ATOM 2265 C CA . LYS A 1 273 ? 3.144 0.955 32.075 1.00 88.50 273 LYS A CA 1
ATOM 2266 C C . LYS A 1 273 ? 4.409 0.557 31.314 1.00 88.50 273 LYS A C 1
ATOM 2268 O O . LYS A 1 273 ? 4.621 1.042 30.206 1.00 88.50 273 LYS A O 1
ATOM 2273 N N . ILE A 1 274 ? 5.219 -0.344 31.876 1.00 89.00 274 ILE A N 1
ATOM 2274 C CA . ILE A 1 274 ? 6.400 -0.890 31.190 1.00 89.00 274 ILE A CA 1
ATOM 2275 C C . ILE A 1 274 ? 5.984 -1.738 29.991 1.00 89.00 274 ILE A C 1
ATOM 2277 O O . ILE A 1 274 ? 6.519 -1.547 28.904 1.00 89.00 274 ILE A O 1
ATOM 2281 N N . SER A 1 275 ? 4.997 -2.622 30.160 1.00 90.00 275 SER A N 1
ATOM 2282 C CA . SER A 1 275 ? 4.452 -3.427 29.061 1.00 90.00 275 SER A CA 1
ATOM 2283 C C . SER A 1 275 ? 3.958 -2.550 27.904 1.00 90.00 275 SER A C 1
ATOM 2285 O O . SER A 1 275 ? 4.246 -2.820 26.736 1.00 90.00 275 SER A O 1
ATOM 2287 N N . TRP A 1 276 ? 3.292 -1.435 28.216 1.00 91.00 276 TRP A N 1
ATOM 2288 C CA . TRP A 1 276 ? 2.879 -0.446 27.222 1.00 91.00 276 TRP A CA 1
ATOM 2289 C C . TRP A 1 276 ? 4.059 0.194 26.485 1.00 91.00 276 TRP A C 1
ATOM 2291 O O . TRP A 1 276 ? 4.034 0.274 25.260 1.00 91.00 276 TRP A O 1
ATOM 2301 N N . PHE A 1 277 ? 5.122 0.580 27.196 1.00 87.62 277 PHE A N 1
ATOM 2302 C CA . PHE A 1 277 ? 6.324 1.125 26.559 1.00 87.62 277 PHE A CA 1
ATOM 2303 C C . PHE A 1 277 ? 7.009 0.098 25.642 1.00 87.62 277 PHE A C 1
ATOM 2305 O O . PHE A 1 277 ? 7.376 0.427 24.515 1.00 87.62 277 PHE A O 1
ATOM 2312 N N . ILE A 1 278 ? 7.116 -1.160 26.082 1.00 89.12 278 ILE A N 1
ATOM 2313 C CA . ILE A 1 278 ? 7.660 -2.262 25.271 1.00 89.12 278 ILE A CA 1
ATOM 2314 C C . ILE A 1 278 ? 6.799 -2.497 24.024 1.00 89.12 278 ILE A C 1
ATOM 2316 O O . ILE A 1 278 ? 7.334 -2.757 22.949 1.00 89.12 278 ILE A O 1
ATOM 2320 N N . SER A 1 279 ? 5.479 -2.343 24.129 1.00 89.44 279 SER A N 1
ATOM 2321 C CA . SER A 1 279 ? 4.560 -2.529 22.998 1.00 89.44 279 SER A CA 1
ATOM 2322 C C . SER A 1 279 ? 4.823 -1.556 21.845 1.00 89.44 279 SER A C 1
ATOM 2324 O O . SER A 1 279 ? 4.621 -1.921 20.688 1.00 89.44 279 SER A O 1
ATOM 2326 N N . CYS A 1 280 ? 5.368 -0.364 22.115 1.00 87.12 280 CYS A N 1
ATOM 2327 C CA . CYS A 1 280 ? 5.821 0.553 21.064 1.00 87.12 280 CYS A CA 1
ATOM 2328 C C . CYS A 1 280 ? 6.975 -0.028 20.222 1.00 87.12 280 CYS A C 1
ATOM 2330 O O . CYS A 1 280 ? 7.077 0.280 19.036 1.00 87.12 280 CYS A O 1
ATOM 2332 N N . LEU A 1 281 ? 7.817 -0.895 20.801 1.00 89.88 281 LEU A N 1
ATOM 2333 C CA . LEU A 1 281 ? 8.917 -1.575 20.099 1.00 89.88 281 LEU A CA 1
ATOM 2334 C C . LEU A 1 281 ? 8.465 -2.837 19.349 1.00 89.88 281 LEU A C 1
ATOM 2336 O O . LEU A 1 281 ? 9.176 -3.313 18.463 1.00 89.88 281 LEU A O 1
ATOM 2340 N N . VAL A 1 282 ? 7.274 -3.362 19.653 1.00 90.50 282 VAL A N 1
ATOM 2341 C CA . VAL A 1 282 ? 6.730 -4.554 18.984 1.00 90.50 282 VAL A CA 1
ATOM 2342 C C . VAL A 1 282 ? 6.426 -4.272 17.512 1.00 90.50 282 VAL A C 1
ATOM 2344 O O . VAL A 1 282 ? 6.625 -5.151 16.682 1.00 90.50 282 VAL A O 1
ATOM 2347 N N . ILE A 1 283 ? 6.012 -3.052 17.150 1.00 89.00 283 ILE A N 1
ATOM 2348 C CA . ILE A 1 283 ? 5.708 -2.712 15.749 1.00 89.00 283 ILE A CA 1
ATOM 2349 C C . ILE A 1 283 ? 6.952 -2.872 14.849 1.00 89.00 283 ILE A C 1
ATOM 2351 O O . ILE A 1 283 ? 6.877 -3.662 13.906 1.00 89.00 283 ILE A O 1
ATOM 2355 N N . PRO A 1 284 ? 8.105 -2.223 15.124 1.00 90.56 284 PRO A N 1
ATOM 2356 C CA . PRO A 1 284 ? 9.338 -2.481 14.376 1.00 90.56 284 PRO A CA 1
ATOM 2357 C C . PRO A 1 284 ? 9.748 -3.957 14.366 1.00 90.56 284 PRO A C 1
ATOM 2359 O O . PRO A 1 284 ? 10.182 -4.460 13.332 1.00 90.56 284 PRO A O 1
ATOM 2362 N N . ALA A 1 285 ? 9.573 -4.668 15.486 1.00 90.56 285 ALA A N 1
ATOM 2363 C CA . ALA A 1 285 ? 9.896 -6.089 15.573 1.00 90.56 285 ALA A CA 1
ATOM 2364 C C . ALA A 1 285 ? 9.015 -6.954 14.652 1.00 90.56 285 ALA A C 1
ATOM 2366 O O . ALA A 1 285 ? 9.527 -7.876 14.023 1.00 90.56 285 ALA A O 1
ATOM 2367 N N . LEU A 1 286 ? 7.721 -6.640 14.510 1.00 89.12 286 LEU A N 1
ATOM 2368 C CA . LEU A 1 286 ? 6.821 -7.319 13.568 1.00 89.12 286 LEU A CA 1
ATOM 2369 C C . LEU A 1 286 ? 7.253 -7.093 12.113 1.00 89.12 286 LEU A C 1
ATOM 2371 O O . LEU A 1 286 ? 7.268 -8.039 11.327 1.00 89.12 286 LEU A O 1
ATOM 2375 N N . PHE A 1 287 ? 7.657 -5.868 11.760 1.00 86.81 287 PHE A N 1
ATOM 2376 C CA . PHE A 1 287 ? 8.215 -5.586 10.433 1.00 86.81 287 PHE A CA 1
ATOM 2377 C C . PHE A 1 287 ? 9.527 -6.342 10.197 1.00 86.81 287 PHE A C 1
ATOM 2379 O O . PHE A 1 287 ? 9.703 -6.945 9.140 1.00 86.81 287 PHE A O 1
ATOM 2386 N N . ALA A 1 288 ? 10.416 -6.377 11.194 1.00 89.00 288 ALA A N 1
ATOM 2387 C CA . ALA A 1 288 ? 11.661 -7.135 11.123 1.00 89.00 288 ALA A CA 1
ATOM 2388 C C . ALA A 1 288 ? 11.411 -8.648 10.996 1.00 89.00 288 ALA A C 1
ATOM 2390 O O . ALA A 1 288 ? 12.085 -9.313 10.213 1.00 89.00 288 ALA A O 1
ATOM 2391 N N . ALA A 1 289 ? 10.407 -9.198 11.686 1.00 87.56 289 ALA A N 1
ATOM 2392 C CA . ALA A 1 289 ? 10.012 -10.602 11.559 1.00 87.56 289 ALA A CA 1
ATOM 2393 C C . ALA A 1 289 ? 9.546 -10.952 10.133 1.00 87.56 289 ALA A C 1
ATOM 2395 O O . ALA A 1 289 ? 9.765 -12.072 9.666 1.00 87.56 289 ALA A O 1
ATOM 2396 N N . GLY A 1 290 ? 8.992 -9.978 9.401 1.00 86.56 290 GLY A N 1
ATOM 2397 C CA . GLY A 1 290 ? 8.665 -10.107 7.980 1.00 86.56 290 GLY A CA 1
ATOM 2398 C C . GLY A 1 290 ? 9.857 -10.498 7.097 1.00 86.56 290 GLY A C 1
ATOM 2399 O O . GLY A 1 290 ? 9.670 -11.165 6.078 1.00 86.56 290 GLY A O 1
ATOM 2400 N N . TYR A 1 291 ? 11.089 -10.189 7.520 1.00 87.81 291 TYR A N 1
ATOM 2401 C CA . TYR A 1 291 ? 12.313 -10.584 6.817 1.00 87.81 291 TYR A CA 1
ATOM 2402 C C . TYR A 1 291 ? 12.436 -12.104 6.634 1.00 87.81 291 TYR A C 1
ATOM 2404 O O . TYR A 1 291 ? 12.989 -12.556 5.633 1.00 87.81 291 TYR A O 1
ATOM 2412 N N . ILE A 1 292 ? 11.871 -12.912 7.539 1.00 89.75 292 ILE A N 1
ATOM 2413 C CA . ILE A 1 292 ? 11.879 -14.379 7.421 1.00 89.75 292 ILE A CA 1
ATOM 2414 C C . ILE A 1 292 ? 11.166 -14.820 6.133 1.00 89.75 292 ILE A C 1
ATOM 2416 O O . ILE A 1 292 ? 11.703 -15.636 5.388 1.00 89.75 292 ILE A O 1
ATOM 2420 N N . PHE A 1 293 ? 10.009 -14.229 5.822 1.00 87.94 293 PHE A N 1
ATOM 2421 C CA . PHE A 1 293 ? 9.232 -14.526 4.607 1.00 87.94 293 PHE A CA 1
ATOM 2422 C C . PHE A 1 293 ? 9.870 -13.958 3.332 1.00 87.94 293 PHE A C 1
ATOM 2424 O O . PHE A 1 293 ? 9.596 -14.431 2.225 1.00 87.94 293 PHE A O 1
ATOM 2431 N N . TYR A 1 294 ? 10.734 -12.952 3.491 1.00 84.81 294 TYR A N 1
ATOM 2432 C CA . TYR A 1 294 ? 11.534 -12.375 2.414 1.00 84.81 294 TYR A CA 1
ATOM 2433 C C . TYR A 1 294 ? 12.788 -13.204 2.103 1.00 84.81 294 TYR A C 1
ATOM 2435 O O . TYR A 1 294 ? 13.197 -13.308 0.945 1.00 84.81 294 TYR A O 1
ATOM 2443 N N . ARG A 1 295 ? 13.422 -13.785 3.130 1.00 86.44 295 ARG A N 1
ATOM 2444 C CA . ARG A 1 295 ? 14.665 -14.561 3.015 1.00 86.44 295 ARG A CA 1
ATOM 2445 C C . ARG A 1 295 ? 14.421 -16.018 2.652 1.00 86.44 295 ARG A C 1
ATOM 2447 O O . ARG A 1 295 ? 15.167 -16.561 1.841 1.00 86.44 295 ARG A O 1
ATOM 2454 N N . TYR A 1 296 ? 13.411 -16.638 3.249 1.00 87.12 296 TYR A N 1
ATOM 2455 C CA . TYR A 1 296 ? 13.125 -18.055 3.068 1.00 87.12 296 TYR A CA 1
ATOM 2456 C C . TYR A 1 296 ? 11.940 -18.268 2.130 1.00 87.12 296 TYR A C 1
ATOM 2458 O O . TYR A 1 296 ? 10.948 -17.534 2.142 1.00 87.12 296 TYR A O 1
ATOM 2466 N N . ARG A 1 297 ? 12.059 -19.300 1.293 1.00 84.31 297 ARG A N 1
ATOM 2467 C CA . ARG A 1 297 ? 10.979 -19.773 0.432 1.00 84.31 297 ARG A CA 1
ATOM 2468 C C . ARG A 1 297 ? 10.278 -20.915 1.129 1.00 84.31 297 ARG A C 1
ATOM 2470 O O . ARG A 1 297 ? 10.901 -21.920 1.451 1.00 84.31 297 ARG A O 1
ATOM 2477 N N . PHE A 1 298 ? 8.993 -20.729 1.354 1.00 87.44 298 PHE A N 1
ATOM 2478 C CA . PHE A 1 298 ? 8.127 -21.754 1.895 1.00 87.44 298 PHE A CA 1
ATOM 2479 C C . PHE A 1 298 ? 7.239 -22.270 0.769 1.00 87.44 298 PHE A C 1
ATOM 2481 O O . PHE A 1 298 ? 6.861 -21.504 -0.115 1.00 87.44 298 PHE A O 1
ATOM 2488 N N . ASN A 1 299 ? 6.918 -23.560 0.800 1.00 86.88 299 ASN A N 1
ATOM 2489 C CA . ASN A 1 299 ? 6.036 -24.153 -0.198 1.00 86.88 299 ASN A CA 1
ATOM 2490 C C . ASN A 1 299 ? 4.594 -23.699 0.051 1.00 86.88 299 ASN A C 1
ATOM 2492 O O . ASN A 1 299 ? 4.099 -23.784 1.180 1.00 86.88 299 ASN A O 1
ATOM 2496 N N . THR A 1 300 ? 3.931 -23.234 -1.003 1.00 84.81 300 THR A N 1
ATOM 2497 C CA . THR A 1 300 ? 2.504 -22.905 -1.023 1.00 84.81 300 THR A CA 1
ATOM 2498 C C . THR A 1 300 ? 1.740 -23.962 -1.839 1.00 84.81 300 THR A C 1
ATOM 2500 O O . THR A 1 300 ? 2.327 -24.547 -2.750 1.00 84.81 300 THR A O 1
ATOM 2503 N N . PRO A 1 301 ? 0.469 -24.267 -1.501 1.00 88.50 301 PRO A N 1
ATOM 2504 C CA . PRO A 1 301 ? -0.292 -23.760 -0.356 1.00 88.50 301 PRO A CA 1
ATOM 2505 C C . PRO A 1 301 ? 0.181 -24.351 0.983 1.00 88.50 301 PRO A C 1
ATOM 2507 O O . PRO A 1 301 ? 0.542 -25.520 1.085 1.00 88.50 301 PRO A O 1
ATOM 2510 N N . SER A 1 302 ? 0.140 -23.543 2.045 1.00 92.00 302 SER A N 1
ATOM 2511 C CA . SER A 1 302 ? 0.527 -23.958 3.398 1.00 92.00 302 SER A CA 1
ATOM 2512 C C . SER A 1 302 ? -0.552 -23.591 4.416 1.00 92.00 302 SER A C 1
ATOM 2514 O O . SER A 1 302 ? -0.969 -22.437 4.515 1.00 92.00 302 SER A O 1
ATOM 2516 N N . ILE A 1 303 ? -0.989 -24.582 5.199 1.00 93.88 303 ILE A N 1
ATOM 2517 C CA . ILE A 1 303 ? -2.043 -24.416 6.214 1.00 93.88 303 ILE A CA 1
ATOM 2518 C C . ILE A 1 303 ? -1.577 -23.488 7.339 1.00 93.88 303 ILE A C 1
ATOM 2520 O O . ILE A 1 303 ? -2.320 -22.622 7.790 1.00 93.88 303 ILE A O 1
ATOM 2524 N N . TRP A 1 304 ? -0.335 -23.634 7.803 1.00 94.44 304 TRP A N 1
ATOM 2525 C CA . TRP A 1 304 ? 0.160 -22.786 8.886 1.00 94.44 304 TRP A CA 1
ATOM 2526 C C . TRP A 1 304 ? 0.307 -21.329 8.427 1.00 94.44 304 TRP A C 1
ATOM 2528 O O . TRP A 1 304 ? 0.009 -20.424 9.199 1.00 94.44 304 TRP A O 1
ATOM 2538 N N . MET A 1 305 ? 0.693 -21.096 7.165 1.00 92.69 305 MET A N 1
ATOM 2539 C CA . MET A 1 305 ? 0.792 -19.755 6.571 1.00 92.69 305 MET A CA 1
ATOM 2540 C C . MET A 1 305 ? -0.574 -19.075 6.485 1.00 92.69 305 MET A C 1
ATOM 2542 O O . MET A 1 305 ? -0.720 -17.909 6.855 1.00 92.69 305 MET A O 1
ATOM 2546 N N . SER A 1 306 ? -1.583 -19.812 6.019 1.00 95.12 306 SER A N 1
ATOM 2547 C CA . SER A 1 306 ? -2.929 -19.275 5.836 1.00 95.12 306 SER A CA 1
ATOM 2548 C C . SER A 1 306 ? -3.620 -18.949 7.160 1.00 95.12 306 SER A C 1
ATOM 2550 O O . SER A 1 306 ? -4.375 -17.979 7.239 1.00 95.12 306 SER A O 1
ATOM 2552 N N . LEU A 1 307 ? -3.327 -19.705 8.221 1.00 96.31 307 LEU A N 1
ATOM 2553 C CA . LEU A 1 307 ? -3.758 -19.392 9.585 1.00 96.31 307 LEU A CA 1
ATOM 2554 C C . LEU A 1 307 ? -2.948 -18.238 10.190 1.00 96.31 307 LEU A C 1
ATOM 2556 O O . LEU A 1 307 ? -3.499 -17.400 10.897 1.00 96.31 307 LEU A O 1
ATOM 2560 N N . LEU A 1 308 ? -1.652 -18.146 9.891 1.00 95.06 308 LEU A N 1
ATOM 2561 C CA . LEU A 1 308 ? -0.792 -17.091 10.422 1.00 95.06 308 LEU A CA 1
ATOM 2562 C C . LEU A 1 308 ? -1.135 -15.702 9.857 1.00 95.06 308 LEU A C 1
ATOM 2564 O O . LEU A 1 308 ? -1.057 -14.715 10.590 1.00 95.06 308 LEU A O 1
ATOM 2568 N N . PHE A 1 309 ? -1.552 -15.617 8.590 1.00 94.19 309 PHE A N 1
ATOM 2569 C CA . PHE A 1 309 ? -1.912 -14.359 7.924 1.00 94.19 309 PHE A CA 1
ATOM 2570 C C . PHE A 1 309 ? -2.897 -13.484 8.740 1.00 94.19 309 PHE A C 1
ATOM 2572 O O . PHE A 1 309 ? -2.555 -12.341 9.068 1.00 94.19 309 PHE A O 1
ATOM 2579 N N . PRO A 1 310 ? -4.097 -13.966 9.131 1.00 95.56 310 PRO A N 1
ATOM 2580 C CA . PRO A 1 310 ? -5.009 -13.183 9.965 1.00 95.56 310 PRO A CA 1
ATOM 2581 C C . PRO A 1 310 ? -4.488 -12.951 11.387 1.00 95.56 310 PRO A C 1
ATOM 2583 O O . PRO A 1 310 ? -4.753 -11.891 11.954 1.00 95.56 310 PRO A O 1
ATOM 2586 N N . VAL A 1 311 ? -3.723 -13.889 11.961 1.00 95.31 311 VAL A N 1
ATOM 2587 C CA . VAL A 1 311 ? -3.144 -13.739 13.309 1.00 95.31 311 VAL A CA 1
ATOM 2588 C C . VAL A 1 311 ? -2.196 -12.547 13.369 1.00 95.31 311 VAL A C 1
ATOM 2590 O O . VAL A 1 311 ? -2.325 -11.724 14.272 1.00 95.31 311 VAL A O 1
ATOM 2593 N N . ILE A 1 312 ? -1.285 -12.402 12.402 1.00 93.12 312 ILE A N 1
ATOM 2594 C CA . ILE A 1 312 ? -0.345 -11.270 12.361 1.00 93.12 312 ILE A CA 1
ATOM 2595 C C . ILE A 1 312 ? -1.107 -9.939 12.330 1.00 93.12 312 ILE A C 1
ATOM 2597 O O . ILE A 1 312 ? -0.753 -8.997 13.042 1.00 93.12 312 ILE A O 1
ATOM 2601 N N . ARG A 1 313 ? -2.185 -9.868 11.540 1.00 92.31 313 ARG A N 1
ATOM 2602 C CA . ARG A 1 313 ? -3.021 -8.665 11.430 1.00 92.31 313 ARG A CA 1
ATOM 2603 C C . ARG A 1 313 ? -3.757 -8.355 12.737 1.00 92.31 313 ARG A C 1
ATOM 2605 O O . ARG A 1 313 ? -3.737 -7.206 13.173 1.00 92.31 313 ARG A O 1
ATOM 2612 N N . LEU A 1 314 ? -4.308 -9.371 13.403 1.00 94.88 314 LEU A N 1
ATOM 2613 C CA . LEU A 1 314 ? -4.933 -9.222 14.720 1.00 94.88 314 LEU A CA 1
ATOM 2614 C C . LEU A 1 314 ? -3.933 -8.777 15.791 1.00 94.88 314 LEU A C 1
ATOM 2616 O O . LEU A 1 314 ? -4.245 -7.884 16.578 1.00 94.88 314 LEU A O 1
ATOM 2620 N N . VAL A 1 315 ? -2.727 -9.354 15.807 1.00 94.12 315 VAL A N 1
ATOM 2621 C CA . VAL A 1 315 ? -1.649 -8.949 16.724 1.00 94.12 315 VAL A CA 1
ATOM 2622 C C . VAL A 1 315 ? -1.290 -7.484 16.496 1.00 94.12 315 VAL A C 1
ATOM 2624 O O . VAL A 1 315 ? -1.218 -6.717 17.456 1.00 94.12 315 VAL A O 1
ATOM 2627 N N . TYR A 1 316 ? -1.143 -7.062 15.237 1.00 93.56 316 TYR A N 1
ATOM 2628 C CA . TYR A 1 316 ? -0.899 -5.661 14.902 1.00 93.56 316 TYR A CA 1
ATOM 2629 C C . TYR A 1 316 ? -2.023 -4.746 15.421 1.00 93.56 316 TYR A C 1
ATOM 2631 O O . TYR A 1 316 ? -1.748 -3.758 16.105 1.00 93.56 316 TYR A O 1
ATOM 2639 N N . SER A 1 317 ? -3.292 -5.096 15.181 1.00 94.56 317 SER A N 1
ATOM 2640 C CA . SER A 1 317 ? -4.440 -4.336 15.694 1.00 94.56 317 SER A CA 1
ATOM 2641 C C . SER A 1 317 ? -4.490 -4.285 17.226 1.00 94.56 317 SER A C 1
ATOM 2643 O O . SER A 1 317 ? -4.802 -3.234 17.788 1.00 94.56 317 SER A O 1
ATOM 2645 N N . ALA A 1 318 ? -4.146 -5.376 17.913 1.00 95.19 318 ALA A N 1
ATOM 2646 C CA . ALA A 1 318 ? -4.099 -5.431 19.373 1.00 95.19 318 ALA A CA 1
ATOM 2647 C C . ALA A 1 318 ? -3.001 -4.523 19.951 1.00 95.19 318 ALA A C 1
ATOM 2649 O O . ALA A 1 318 ? -3.249 -3.805 20.923 1.00 95.19 318 ALA A O 1
ATOM 2650 N N . VAL A 1 319 ? -1.817 -4.499 19.328 1.00 94.88 319 VAL A N 1
ATOM 2651 C CA . VAL A 1 319 ? -0.713 -3.606 19.718 1.00 94.88 319 VAL A CA 1
ATOM 2652 C C . VAL A 1 319 ? -1.112 -2.143 19.530 1.00 94.88 319 VAL A C 1
ATOM 2654 O O . VAL A 1 319 ? -0.952 -1.347 20.455 1.00 94.88 319 VAL A O 1
ATOM 2657 N N . VAL A 1 320 ? -1.699 -1.785 18.382 1.00 94.00 320 VAL A N 1
ATOM 2658 C CA . VAL A 1 320 ? -2.183 -0.416 18.121 1.00 94.00 320 VAL A CA 1
ATOM 2659 C C . VAL A 1 320 ? -3.249 -0.001 19.138 1.00 94.00 320 VAL A C 1
ATOM 2661 O O . VAL A 1 320 ? -3.178 1.098 19.694 1.00 94.00 320 VAL A O 1
ATOM 2664 N N . PHE A 1 321 ? -4.204 -0.886 19.438 1.00 95.12 321 PHE A N 1
ATOM 2665 C CA . PHE A 1 321 ? -5.217 -0.634 20.461 1.00 95.12 321 PHE A CA 1
ATOM 2666 C C . PHE A 1 321 ? -4.585 -0.387 21.836 1.00 95.12 321 PHE A C 1
ATOM 2668 O O . PHE A 1 321 ? -4.918 0.596 22.501 1.00 95.12 321 PHE A O 1
ATOM 2675 N N . PHE A 1 322 ? -3.638 -1.230 22.251 1.00 93.81 322 PHE A N 1
ATOM 2676 C CA . PHE A 1 322 ? -2.965 -1.086 23.540 1.00 93.81 322 PHE A CA 1
ATOM 2677 C C . PHE A 1 322 ? -2.147 0.211 23.629 1.00 93.81 322 PHE A C 1
ATOM 2679 O O . PHE A 1 322 ? -2.206 0.904 24.651 1.00 93.81 322 PHE A O 1
ATOM 2686 N N . ILE A 1 323 ? -1.470 0.604 22.543 1.00 92.69 323 ILE A N 1
ATOM 2687 C CA . ILE A 1 323 ? -0.784 1.899 22.446 1.00 92.69 323 ILE A CA 1
ATOM 2688 C C . ILE A 1 323 ? -1.783 3.048 22.660 1.00 92.69 323 ILE A C 1
ATOM 2690 O O . ILE A 1 323 ? -1.559 3.900 23.525 1.00 92.69 323 ILE A O 1
ATOM 2694 N N . GLY A 1 324 ? -2.918 3.031 21.953 1.00 91.69 324 GLY A N 1
ATOM 2695 C CA . GLY A 1 324 ? -3.969 4.048 22.071 1.00 91.69 324 GLY A CA 1
ATOM 2696 C C . GLY A 1 324 ? -4.590 4.141 23.471 1.00 91.69 324 GLY A C 1
ATOM 2697 O O . GLY A 1 324 ? -4.807 5.243 23.985 1.00 91.69 324 GLY A O 1
ATOM 2698 N N . VAL A 1 325 ? -4.809 2.999 24.131 1.00 91.31 325 VAL A N 1
ATOM 2699 C CA . VAL A 1 325 ? -5.277 2.926 25.526 1.00 91.31 325 VAL A CA 1
ATOM 2700 C C . VAL A 1 325 ? -4.300 3.648 26.457 1.00 91.31 325 VAL A C 1
ATOM 2702 O O . VAL A 1 325 ? -4.716 4.527 27.213 1.00 91.31 325 VAL A O 1
ATOM 2705 N N . GLY A 1 326 ? -3.001 3.343 26.396 1.00 89.75 326 GLY A N 1
ATOM 2706 C CA . GLY A 1 326 ? -2.038 3.976 27.305 1.00 89.75 326 GLY A CA 1
ATOM 2707 C C . GLY A 1 326 ? -1.788 5.462 27.026 1.00 89.75 326 GLY A C 1
ATOM 2708 O O . GLY A 1 326 ? -1.522 6.204 27.976 1.00 89.75 326 GLY A O 1
ATOM 2709 N N . LEU A 1 327 ? -1.960 5.930 25.780 1.00 89.69 327 LEU A N 1
ATOM 2710 C CA . LEU A 1 327 ? -2.015 7.370 25.483 1.00 89.69 327 LEU A CA 1
ATOM 2711 C C . LEU A 1 327 ? -3.238 8.022 26.145 1.00 89.69 327 LEU A C 1
ATOM 2713 O O . LEU A 1 327 ? -3.094 9.023 26.847 1.00 89.69 327 LEU A O 1
ATOM 2717 N N . SER A 1 328 ? -4.417 7.409 26.008 1.00 88.75 328 SER A N 1
ATOM 2718 C CA . SER A 1 328 ? -5.681 7.933 26.548 1.00 88.75 328 SER A CA 1
ATOM 2719 C C . SER A 1 328 ? -5.698 7.988 28.081 1.00 88.75 328 SER A C 1
ATOM 2721 O O . SER A 1 328 ? -6.137 8.974 28.673 1.00 88.75 328 SER A O 1
ATOM 2723 N N . PHE A 1 329 ? -5.167 6.956 28.746 1.00 87.88 329 PHE A N 1
ATOM 2724 C CA . PHE A 1 329 ? -5.055 6.897 30.210 1.00 87.88 329 PHE A CA 1
ATOM 2725 C C . PHE A 1 329 ? -3.776 7.546 30.762 1.00 87.88 329 PHE A C 1
ATOM 2727 O O . PHE A 1 329 ? -3.539 7.495 31.971 1.00 87.88 329 PHE A O 1
ATOM 2734 N N . ARG A 1 330 ? -2.961 8.182 29.910 1.00 87.31 330 ARG A N 1
ATOM 2735 C CA . ARG A 1 330 ? -1.745 8.916 30.296 1.00 87.31 330 ARG A CA 1
ATOM 2736 C C . ARG A 1 330 ? -0.736 8.069 31.087 1.00 87.31 330 ARG A C 1
ATOM 2738 O O . ARG A 1 330 ? -0.209 8.513 32.111 1.00 87.31 330 ARG A O 1
ATOM 2745 N N . PHE A 1 331 ? -0.444 6.852 30.619 1.00 85.69 331 PHE A N 1
ATOM 2746 C CA . PHE A 1 331 ? 0.501 5.937 31.283 1.00 85.69 331 PHE A CA 1
ATOM 2747 C C . PHE A 1 331 ? 1.898 6.547 31.450 1.00 85.69 331 PHE A C 1
ATOM 2749 O O . PHE A 1 331 ? 2.519 6.370 32.503 1.00 85.69 331 PHE A O 1
ATOM 2756 N N . MET A 1 332 ? 2.357 7.317 30.456 1.00 84.62 332 MET A N 1
ATOM 2757 C CA . MET A 1 332 ? 3.644 8.010 30.471 1.00 84.62 332 MET A CA 1
ATOM 2758 C C . MET A 1 332 ? 3.474 9.505 30.181 1.00 84.62 332 MET A C 1
ATOM 2760 O O . MET A 1 332 ? 3.272 9.905 29.037 1.00 84.62 332 MET A O 1
ATOM 2764 N N . LYS A 1 333 ? 3.617 10.345 31.218 1.00 84.69 333 LYS A N 1
ATOM 2765 C CA . LYS A 1 333 ? 3.364 11.798 31.134 1.00 84.69 333 LYS A CA 1
ATOM 2766 C C . LYS A 1 333 ? 4.144 12.494 30.012 1.00 84.69 333 LYS A C 1
ATOM 2768 O O . LYS A 1 333 ? 3.602 13.400 29.393 1.00 84.69 333 LYS A O 1
ATOM 2773 N N . LEU A 1 334 ? 5.396 12.098 29.765 1.00 86.62 334 LEU A N 1
ATOM 2774 C CA . LEU A 1 334 ? 6.234 12.712 28.730 1.00 86.62 334 LEU A CA 1
ATOM 2775 C C . LEU A 1 334 ? 5.635 12.522 27.330 1.00 86.62 334 LEU A C 1
ATOM 2777 O O . LEU A 1 334 ? 5.423 13.499 26.621 1.00 86.62 334 LEU A O 1
ATOM 2781 N N . LEU A 1 335 ? 5.313 11.279 26.962 1.00 84.25 335 LEU A N 1
ATOM 2782 C CA . LEU A 1 335 ? 4.767 10.955 25.642 1.00 84.25 335 LEU A CA 1
ATOM 2783 C C . LEU A 1 335 ? 3.384 11.571 25.435 1.00 84.25 335 LEU A C 1
ATOM 2785 O O . LEU A 1 335 ? 3.100 12.074 24.354 1.00 84.25 335 LEU A O 1
ATOM 2789 N N . THR A 1 336 ? 2.550 11.610 26.478 1.00 85.31 336 THR A N 1
ATOM 2790 C CA . THR A 1 336 ? 1.248 12.278 26.383 1.00 85.31 336 THR A CA 1
ATOM 2791 C C . THR A 1 336 ? 1.397 13.784 26.170 1.00 85.31 336 THR A C 1
ATOM 2793 O O . THR A 1 336 ? 0.703 14.340 25.333 1.00 85.31 336 THR A O 1
ATOM 2796 N N . ARG A 1 337 ? 2.330 14.455 26.866 1.00 88.88 337 ARG A N 1
ATOM 2797 C CA . ARG A 1 337 ? 2.580 15.893 26.648 1.00 88.88 337 ARG A CA 1
ATOM 2798 C C . ARG A 1 337 ? 3.050 16.193 25.230 1.00 88.88 337 ARG A C 1
ATOM 2800 O O . ARG A 1 337 ? 2.668 17.221 24.692 1.00 88.88 337 ARG A O 1
ATOM 2807 N N . LEU A 1 338 ? 3.878 15.321 24.651 1.00 89.50 338 LEU A N 1
ATOM 2808 C CA . LEU A 1 338 ? 4.304 15.452 23.259 1.00 89.50 338 LEU A CA 1
ATOM 2809 C C . LEU A 1 338 ? 3.114 15.277 22.306 1.00 89.50 338 LEU A C 1
ATOM 2811 O O . LEU A 1 338 ? 2.946 16.086 21.403 1.00 89.50 338 LEU A O 1
ATOM 2815 N N . ALA A 1 339 ? 2.255 14.281 22.534 1.00 86.94 339 ALA A N 1
ATOM 2816 C CA . ALA A 1 339 ? 1.055 14.069 21.723 1.00 86.94 339 ALA A CA 1
ATOM 2817 C C . ALA A 1 339 ? 0.022 15.210 21.850 1.00 86.94 339 ALA A C 1
ATOM 2819 O O . ALA A 1 339 ? -0.646 15.536 20.872 1.00 86.94 339 ALA A O 1
ATOM 2820 N N . ASP A 1 340 ? -0.069 15.849 23.021 1.00 88.81 340 ASP A N 1
ATOM 2821 C CA . ASP A 1 340 ? -0.995 16.955 23.312 1.00 88.81 340 ASP A CA 1
ATOM 2822 C C . ASP A 1 340 ? -0.535 18.311 22.712 1.00 88.81 340 ASP A C 1
ATOM 2824 O O . ASP A 1 340 ? -1.210 19.328 22.892 1.00 88.81 340 ASP A O 1
ATOM 2828 N N . ILE A 1 341 ? 0.597 18.372 21.990 1.00 93.25 341 ILE A N 1
ATOM 2829 C CA . ILE A 1 341 ? 1.062 19.615 21.351 1.00 93.25 341 ILE A CA 1
ATOM 2830 C C . ILE A 1 341 ? 0.042 20.063 20.279 1.00 93.25 341 ILE A C 1
ATOM 2832 O O . ILE A 1 341 ? -0.272 19.287 19.371 1.00 93.25 341 ILE A O 1
ATOM 2836 N N . PRO A 1 342 ? -0.420 21.335 20.286 1.00 92.12 342 PRO A N 1
ATOM 2837 C CA . PRO A 1 342 ? -1.428 21.839 19.340 1.00 92.12 342 PRO A CA 1
ATOM 2838 C C . PRO A 1 342 ? -1.068 21.662 17.860 1.00 92.12 342 PRO A C 1
ATOM 2840 O O . PRO A 1 342 ? -1.950 21.516 17.017 1.00 92.12 342 PRO A O 1
ATOM 2843 N N . PHE A 1 343 ? 0.227 21.629 17.539 1.00 91.25 343 PHE A N 1
ATOM 2844 C CA . PHE A 1 343 ? 0.733 21.333 16.200 1.00 91.25 343 PHE A CA 1
ATOM 2845 C C . PHE A 1 343 ? 0.151 20.032 15.627 1.00 91.25 343 PHE A C 1
ATOM 2847 O O . PHE A 1 343 ? -0.322 20.024 14.491 1.00 91.25 343 PHE A O 1
ATOM 2854 N N . PHE A 1 344 ? 0.083 18.957 16.421 1.00 90.00 344 PHE A N 1
ATOM 2855 C CA . PHE A 1 344 ? -0.480 17.682 15.967 1.00 90.00 344 PHE A CA 1
ATOM 2856 C C . PHE A 1 344 ? -1.980 17.769 15.674 1.00 90.00 344 PHE A C 1
ATOM 2858 O O . PHE A 1 344 ? -2.476 17.042 14.818 1.00 90.00 344 PHE A O 1
ATOM 2865 N N . THR A 1 345 ? -2.699 18.704 16.303 1.00 89.12 345 THR A N 1
ATOM 2866 C CA . THR A 1 345 ? -4.105 18.975 15.964 1.00 89.12 345 THR A CA 1
ATOM 2867 C C . THR A 1 345 ? -4.230 19.599 14.574 1.00 89.12 345 THR A C 1
ATOM 2869 O O . THR A 1 345 ? -5.142 19.252 13.826 1.00 89.12 345 THR A O 1
ATOM 2872 N N . ILE A 1 346 ? -3.319 20.507 14.205 1.00 89.75 346 ILE A N 1
ATOM 2873 C CA . ILE A 1 346 ? -3.295 21.126 12.870 1.00 89.75 346 ILE A CA 1
ATOM 2874 C C . ILE A 1 346 ? -2.948 20.072 11.820 1.00 89.75 346 ILE A C 1
ATOM 2876 O O . ILE A 1 346 ? -3.687 19.907 10.850 1.00 89.75 346 ILE A O 1
ATOM 2880 N N . VAL A 1 347 ? -1.869 19.320 12.048 1.00 91.69 347 VAL A N 1
ATOM 2881 C CA . VAL A 1 347 ? -1.434 18.241 11.152 1.00 91.69 347 VAL A CA 1
ATOM 2882 C C . VAL A 1 347 ? -2.549 17.212 10.973 1.00 91.69 347 VAL A C 1
ATOM 2884 O O . VAL A 1 347 ? -2.879 16.884 9.839 1.00 91.69 347 VAL A O 1
ATOM 2887 N N . GLY A 1 348 ? -3.198 16.789 12.064 1.00 90.19 348 GLY A N 1
ATOM 2888 C CA . GLY A 1 348 ? -4.301 15.827 12.030 1.00 90.19 348 GLY A CA 1
ATOM 2889 C C . GLY A 1 348 ? -5.505 16.287 11.202 1.00 90.19 348 GLY A C 1
ATOM 2890 O O . GLY A 1 348 ? -6.126 15.472 10.526 1.00 90.19 348 GLY A O 1
ATOM 2891 N N . ARG A 1 349 ? -5.820 17.591 11.189 1.00 88.38 349 ARG A N 1
ATOM 2892 C CA . ARG A 1 349 ? -6.884 18.143 10.327 1.00 88.38 349 ARG A CA 1
ATOM 2893 C C . ARG A 1 349 ? -6.499 18.144 8.848 1.00 88.38 349 ARG A C 1
ATOM 2895 O O . ARG A 1 349 ? -7.362 17.962 8.001 1.00 88.38 349 ARG A O 1
ATOM 2902 N N . LEU A 1 350 ? -5.216 18.330 8.539 1.00 91.75 350 LEU A N 1
ATOM 2903 C CA . LEU A 1 350 ? -4.709 18.337 7.165 1.00 91.75 350 LEU A CA 1
ATOM 2904 C C . LEU A 1 350 ? -4.476 16.931 6.599 1.00 91.75 350 LEU A C 1
ATOM 2906 O O . LEU A 1 350 ? -4.359 16.788 5.383 1.00 91.75 350 LEU A O 1
ATOM 2910 N N . THR A 1 351 ? -4.411 15.899 7.447 1.00 92.31 351 THR A N 1
ATOM 2911 C CA . THR A 1 351 ? -4.039 14.533 7.047 1.00 92.31 351 THR A CA 1
ATOM 2912 C C . THR A 1 351 ? -4.914 13.977 5.927 1.00 92.31 351 THR A C 1
ATOM 2914 O O . THR A 1 351 ? -4.380 13.344 5.023 1.00 92.31 351 THR A O 1
ATOM 2917 N N . TYR A 1 352 ? -6.224 14.240 5.928 1.00 89.25 352 TYR A N 1
ATOM 2918 C CA . TYR A 1 352 ? -7.110 13.767 4.859 1.00 89.25 352 TYR A CA 1
ATOM 2919 C C . TYR A 1 352 ? -6.794 14.420 3.505 1.00 89.25 352 TYR A C 1
ATOM 2921 O O . TYR A 1 352 ? -6.596 13.737 2.503 1.00 89.25 352 TYR A O 1
ATOM 2929 N N . SER A 1 353 ? -6.643 15.745 3.482 1.00 89.19 353 SER A N 1
ATOM 2930 C CA . SER A 1 353 ? -6.252 16.467 2.267 1.00 89.19 353 SER A CA 1
ATOM 2931 C C . SER A 1 353 ? -4.856 16.051 1.780 1.00 89.19 353 SER A C 1
ATOM 2933 O O . SER A 1 353 ? -4.646 15.892 0.578 1.00 89.19 353 SER A O 1
ATOM 2935 N N . ALA A 1 354 ? -3.917 15.804 2.701 1.00 92.31 354 ALA A N 1
ATOM 2936 C CA . ALA A 1 354 ? -2.588 15.281 2.376 1.00 92.31 354 ALA A CA 1
ATOM 2937 C C . ALA A 1 354 ? -2.672 13.863 1.789 1.00 92.31 354 ALA A C 1
ATOM 2939 O O . ALA A 1 354 ? -1.998 13.548 0.809 1.00 92.31 354 ALA A O 1
ATOM 2940 N N . TYR A 1 355 ? -3.548 13.023 2.339 1.00 90.38 355 TYR A N 1
ATOM 2941 C CA . TYR A 1 355 ? -3.816 11.684 1.833 1.00 90.38 355 TYR A CA 1
ATOM 2942 C C . TYR A 1 355 ? -4.385 11.689 0.405 1.00 90.38 355 TYR A C 1
ATOM 2944 O O . TYR A 1 355 ? -4.019 10.836 -0.397 1.00 90.38 355 TYR A O 1
ATOM 2952 N N . LEU A 1 356 ? -5.213 12.658 0.026 1.00 86.19 356 LEU A N 1
ATOM 2953 C CA . LEU A 1 356 ? -5.730 12.723 -1.346 1.00 86.19 356 LEU A CA 1
ATOM 2954 C C . LEU A 1 356 ? -4.667 13.154 -2.370 1.00 86.19 356 LEU A C 1
ATOM 2956 O O . LEU A 1 356 ? -4.663 12.672 -3.501 1.00 86.19 356 LEU A O 1
ATOM 2960 N N . CYS A 1 357 ? -3.740 14.043 -2.000 1.00 86.56 357 CYS A N 1
ATOM 2961 C CA . CYS A 1 357 ? -2.770 14.585 -2.957 1.00 86.56 357 CYS A CA 1
ATOM 2962 C C . CYS A 1 357 ? -1.428 13.831 -3.008 1.00 86.56 357 CYS A C 1
ATOM 2964 O O . CYS A 1 357 ? -0.744 13.900 -4.032 1.00 86.56 357 CYS A O 1
ATOM 2966 N N . HIS A 1 358 ? -1.040 13.094 -1.958 1.00 88.69 358 HIS A N 1
ATOM 2967 C CA . HIS A 1 358 ? 0.329 12.567 -1.840 1.00 88.69 358 HIS A CA 1
ATOM 2968 C C . HIS A 1 358 ? 0.768 11.675 -3.008 1.00 88.69 358 HIS A C 1
ATOM 2970 O O . HIS A 1 358 ? 1.860 11.866 -3.540 1.00 88.69 358 HIS A O 1
ATOM 2976 N N . LEU A 1 359 ? -0.066 10.726 -3.457 1.00 83.88 359 LEU A N 1
ATOM 2977 C CA . LEU A 1 359 ? 0.319 9.831 -4.555 1.00 83.88 359 LEU A CA 1
ATOM 2978 C C . LEU A 1 359 ? 0.467 10.566 -5.885 1.00 83.88 359 LEU A C 1
ATOM 2980 O O . LEU A 1 359 ? 1.298 10.166 -6.698 1.00 83.88 359 LEU A O 1
ATOM 2984 N N . PHE A 1 360 ? -0.311 11.624 -6.115 1.00 81.44 360 PHE A N 1
ATOM 2985 C CA . PHE A 1 360 ? -0.155 12.449 -7.309 1.00 81.44 360 PHE A CA 1
ATOM 2986 C C . PHE A 1 360 ? 1.209 13.144 -7.306 1.00 81.44 360 PHE A C 1
ATOM 2988 O O . PHE A 1 360 ? 1.922 13.092 -8.304 1.00 81.44 360 PHE A O 1
ATOM 2995 N N . LEU A 1 361 ? 1.607 13.716 -6.167 1.00 82.88 361 LEU A N 1
ATOM 2996 C CA . LEU A 1 361 ? 2.902 14.381 -6.011 1.00 82.88 361 LEU A CA 1
ATOM 2997 C C . LEU A 1 361 ? 4.074 13.402 -6.145 1.00 82.88 361 LEU A C 1
ATOM 2999 O O . LEU A 1 361 ? 5.049 13.705 -6.831 1.00 82.88 361 LEU A O 1
ATOM 3003 N N . ILE A 1 362 ? 3.956 12.213 -5.546 1.00 82.12 362 ILE A N 1
ATOM 3004 C CA . ILE A 1 362 ? 4.962 11.149 -5.666 1.00 82.12 362 ILE A CA 1
ATOM 3005 C C . ILE A 1 362 ? 5.108 10.727 -7.130 1.00 82.12 362 ILE A C 1
ATOM 3007 O O . ILE A 1 362 ? 6.221 10.710 -7.651 1.00 82.12 362 ILE A O 1
ATOM 3011 N N . LYS A 1 363 ? 3.997 10.439 -7.822 1.00 77.94 363 LYS A N 1
ATOM 3012 C CA . LYS A 1 363 ? 4.024 10.077 -9.247 1.00 77.94 363 LYS A CA 1
ATOM 3013 C C . LYS A 1 363 ? 4.624 11.193 -10.091 1.00 77.94 363 LYS A C 1
ATOM 3015 O O . LYS A 1 363 ? 5.490 10.919 -10.908 1.00 77.94 363 LYS A O 1
ATOM 3020 N N . PHE A 1 364 ? 4.209 12.438 -9.875 1.00 75.81 364 PHE A N 1
ATOM 3021 C CA . PHE A 1 364 ? 4.744 13.583 -10.604 1.00 75.81 364 PHE A CA 1
ATOM 3022 C C . PHE A 1 364 ? 6.268 13.699 -10.444 1.00 75.81 364 PHE A C 1
ATOM 3024 O O . PHE A 1 364 ? 6.976 13.838 -11.439 1.00 75.81 364 PHE A O 1
ATOM 3031 N N . SER A 1 365 ? 6.782 13.560 -9.218 1.00 75.38 365 SER A N 1
ATOM 3032 C CA . SER A 1 365 ? 8.225 13.579 -8.947 1.00 75.38 365 SER A CA 1
ATOM 3033 C C . SER A 1 365 ? 8.965 12.438 -9.661 1.00 75.38 365 SER A C 1
ATOM 3035 O O . SER A 1 365 ? 9.975 12.673 -10.327 1.00 75.38 365 SER A O 1
ATOM 3037 N N . LEU A 1 366 ? 8.423 11.215 -9.589 1.00 74.00 366 LEU A N 1
ATOM 3038 C CA . LEU A 1 366 ? 9.020 10.019 -10.195 1.00 74.00 366 LEU A CA 1
ATOM 3039 C C . LEU A 1 366 ? 8.981 10.033 -11.729 1.00 74.00 366 LEU A C 1
ATOM 3041 O O . LEU A 1 366 ? 9.937 9.604 -12.357 1.00 74.00 366 LEU A O 1
ATOM 3045 N N . PHE A 1 367 ? 7.906 10.528 -12.348 1.00 69.69 367 PHE A N 1
ATOM 3046 C CA . PHE A 1 367 ? 7.813 10.615 -13.813 1.00 69.69 367 PHE A CA 1
ATOM 3047 C C . PHE A 1 367 ? 8.610 11.790 -14.387 1.00 69.69 367 PHE A C 1
ATOM 3049 O O . PHE A 1 367 ? 9.046 11.735 -15.534 1.00 69.69 367 PHE A O 1
ATOM 3056 N N . SER A 1 368 ? 8.810 12.849 -13.599 1.00 66.88 368 SER A N 1
ATOM 3057 C CA . SER A 1 368 ? 9.673 13.971 -13.978 1.00 66.88 368 SER A CA 1
ATOM 3058 C C . SER A 1 368 ? 11.161 13.593 -13.931 1.00 66.88 368 SER A C 1
ATOM 3060 O O . SER A 1 368 ? 11.972 14.108 -14.704 1.00 66.88 368 SER A O 1
ATOM 3062 N N . THR A 1 369 ? 11.539 12.650 -13.063 1.00 66.12 369 THR A N 1
ATOM 3063 C CA . THR A 1 369 ? 12.912 12.144 -12.985 1.00 66.12 369 THR A CA 1
ATOM 3064 C C . THR A 1 369 ? 13.167 11.077 -14.050 1.00 66.12 369 THR A C 1
ATOM 3066 O O . THR A 1 369 ? 12.561 10.014 -14.070 1.00 66.12 369 THR A O 1
ATOM 3069 N N . ARG A 1 370 ? 14.112 11.356 -14.956 1.00 63.91 370 ARG A N 1
ATOM 3070 C CA . ARG A 1 370 ? 14.545 10.433 -16.025 1.00 63.91 370 ARG A CA 1
ATOM 3071 C C . ARG A 1 370 ? 15.777 9.595 -15.644 1.00 63.91 370 ARG A C 1
ATOM 3073 O O . ARG A 1 370 ? 16.394 8.984 -16.510 1.00 63.91 370 ARG A O 1
ATOM 3080 N N . SER A 1 371 ? 16.164 9.595 -14.368 1.00 64.44 371 SER A N 1
ATOM 3081 C CA . SER A 1 371 ? 17.320 8.856 -13.846 1.00 64.44 371 SER A CA 1
ATOM 3082 C C . SER A 1 371 ? 16.902 7.572 -13.133 1.00 64.44 371 SER A C 1
ATOM 3084 O O . SER A 1 371 ? 15.801 7.471 -12.595 1.00 64.44 371 SER A O 1
ATOM 3086 N N . PHE A 1 372 ? 17.807 6.593 -13.083 1.00 61.03 372 PHE A N 1
ATOM 3087 C CA . PHE A 1 372 ? 17.576 5.360 -12.336 1.00 61.03 372 PHE A CA 1
ATOM 3088 C C . PHE A 1 372 ? 17.429 5.649 -10.838 1.00 61.03 372 PHE A C 1
ATOM 3090 O O . PHE A 1 372 ? 18.271 6.312 -10.233 1.00 61.03 372 PHE A O 1
ATOM 3097 N N . PHE A 1 373 ? 16.360 5.126 -10.240 1.00 64.75 373 PHE A N 1
ATOM 3098 C CA . PHE A 1 373 ? 16.152 5.166 -8.798 1.00 64.75 373 PHE A CA 1
ATOM 3099 C C . PHE A 1 373 ? 17.108 4.179 -8.124 1.00 64.75 373 PHE A C 1
ATOM 3101 O O . PHE A 1 373 ? 16.986 2.965 -8.312 1.00 64.75 373 PHE A O 1
ATOM 3108 N N . ARG A 1 374 ? 18.059 4.680 -7.333 1.00 67.31 374 ARG A N 1
ATOM 3109 C CA . ARG A 1 374 ? 18.903 3.818 -6.500 1.00 67.31 374 ARG A CA 1
ATOM 3110 C C . ARG A 1 374 ? 18.135 3.471 -5.229 1.00 67.31 374 ARG A C 1
ATOM 3112 O O . ARG A 1 374 ? 17.645 4.351 -4.529 1.00 67.31 374 ARG A O 1
ATOM 3119 N N . TYR A 1 375 ? 18.044 2.181 -4.916 1.00 67.75 375 TYR A N 1
ATOM 3120 C CA . TYR A 1 375 ? 17.415 1.681 -3.688 1.00 67.75 375 TYR A CA 1
ATOM 3121 C C . TYR A 1 375 ? 18.345 1.839 -2.473 1.00 67.75 375 TYR A C 1
ATOM 3123 O O . TYR A 1 375 ? 18.623 0.887 -1.747 1.00 67.75 375 TYR A O 1
ATOM 3131 N N . GLU A 1 376 ? 18.847 3.052 -2.255 1.00 76.88 376 GLU A N 1
ATOM 3132 C CA . GLU A 1 376 ? 19.639 3.397 -1.079 1.00 76.88 376 GLU A CA 1
ATOM 3133 C C . GLU A 1 376 ? 18.756 4.059 -0.017 1.00 76.88 376 GLU A C 1
ATOM 3135 O O . GLU A 1 376 ? 17.822 4.802 -0.321 1.00 76.88 376 GLU A O 1
ATOM 3140 N N . MET A 1 377 ? 19.061 3.811 1.258 1.00 80.31 377 MET A N 1
ATOM 3141 C CA . MET A 1 377 ? 18.257 4.313 2.382 1.00 80.31 377 MET A CA 1
ATOM 3142 C C . MET A 1 377 ? 18.176 5.847 2.410 1.00 80.31 377 MET A C 1
ATOM 3144 O O . MET A 1 377 ? 17.149 6.398 2.799 1.00 80.31 377 MET A O 1
ATOM 3148 N N . ILE A 1 378 ? 19.241 6.532 1.979 1.00 85.25 378 ILE A N 1
ATOM 3149 C CA . ILE A 1 378 ? 19.297 7.999 1.908 1.00 85.25 378 ILE A CA 1
ATOM 3150 C C . ILE A 1 378 ? 18.357 8.515 0.814 1.00 85.25 378 ILE A C 1
ATOM 3152 O O . ILE A 1 378 ? 17.553 9.409 1.076 1.00 85.25 378 ILE A O 1
ATOM 3156 N N . ASP A 1 379 ? 18.405 7.912 -0.376 1.00 81.00 379 ASP A N 1
ATOM 3157 C CA . ASP A 1 379 ? 17.552 8.292 -1.504 1.00 81.00 379 ASP A CA 1
ATOM 3158 C C . ASP A 1 379 ? 16.069 8.063 -1.143 1.00 81.00 379 ASP A C 1
ATOM 3160 O O . ASP A 1 379 ? 15.255 8.983 -1.258 1.00 81.00 379 ASP A O 1
ATOM 3164 N N . ILE A 1 380 ? 15.731 6.905 -0.561 1.00 82.94 380 ILE A N 1
ATOM 3165 C CA . ILE A 1 380 ? 14.369 6.597 -0.081 1.00 82.94 380 ILE A CA 1
ATOM 3166 C C . ILE A 1 380 ? 13.919 7.587 1.006 1.00 82.94 380 ILE A C 1
ATOM 3168 O O . ILE A 1 380 ? 12.806 8.115 0.942 1.00 82.94 380 ILE A O 1
ATOM 3172 N N . GLY A 1 381 ? 14.774 7.859 1.996 1.00 86.62 381 GLY A N 1
ATOM 3173 C CA . GLY A 1 381 ? 14.467 8.779 3.092 1.00 86.62 381 GLY A CA 1
ATOM 3174 C C . GLY A 1 381 ? 14.240 10.214 2.613 1.00 86.62 381 GLY A C 1
ATOM 3175 O O . GLY A 1 381 ? 13.303 10.873 3.069 1.00 86.62 381 GLY A O 1
ATOM 3176 N N . SER A 1 382 ? 15.045 10.677 1.653 1.00 86.44 382 SER A N 1
ATOM 3177 C CA . SER A 1 382 ? 14.918 12.015 1.067 1.00 86.44 382 SER A CA 1
ATOM 3178 C C . SER A 1 382 ? 13.603 12.179 0.303 1.00 86.44 382 SER A C 1
ATOM 3180 O O . SER A 1 382 ? 12.887 13.164 0.500 1.00 86.44 382 SER A O 1
ATOM 3182 N N . ILE A 1 383 ? 13.225 11.176 -0.493 1.00 84.50 383 ILE A N 1
ATOM 3183 C CA . ILE A 1 383 ? 11.992 11.183 -1.282 1.00 84.50 383 ILE A CA 1
ATOM 3184 C C . ILE A 1 383 ? 10.776 11.098 -0.370 1.00 84.50 383 ILE A C 1
ATOM 3186 O O . ILE A 1 383 ? 9.806 11.828 -0.583 1.00 84.50 383 ILE A O 1
ATOM 3190 N N . TRP A 1 384 ? 10.829 10.273 0.677 1.00 88.69 384 TRP A N 1
ATOM 3191 C CA . TRP A 1 384 ? 9.776 10.215 1.686 1.00 88.69 384 TRP A CA 1
ATOM 3192 C C . TRP A 1 384 ? 9.589 11.569 2.383 1.00 88.69 384 TRP A C 1
ATOM 3194 O O . TRP A 1 384 ? 8.472 12.088 2.409 1.00 88.69 384 TRP A O 1
ATOM 3204 N N . ALA A 1 385 ? 10.669 12.180 2.880 1.00 91.00 385 ALA A N 1
ATOM 3205 C CA . ALA A 1 385 ? 10.606 13.464 3.577 1.00 91.00 385 ALA A CA 1
ATOM 3206 C C . ALA A 1 385 ? 10.075 14.586 2.669 1.00 91.00 385 ALA A C 1
ATOM 3208 O O . ALA A 1 385 ? 9.166 15.321 3.064 1.00 91.00 385 ALA A O 1
ATOM 3209 N N . ALA A 1 386 ? 10.582 14.675 1.435 1.00 90.12 386 ALA A N 1
ATOM 3210 C CA . ALA A 1 386 ? 10.121 15.646 0.446 1.00 90.12 386 ALA A CA 1
ATOM 3211 C C . ALA A 1 386 ? 8.638 15.441 0.097 1.00 90.12 386 ALA A C 1
ATOM 3213 O O . ALA A 1 386 ? 7.870 16.404 0.061 1.00 90.12 386 ALA A O 1
ATOM 3214 N N . SER A 1 387 ? 8.216 14.188 -0.094 1.00 89.88 387 SER A N 1
ATOM 3215 C CA . SER A 1 387 ? 6.826 13.849 -0.415 1.00 89.88 387 SER A CA 1
ATOM 3216 C C . SER A 1 387 ? 5.881 14.204 0.727 1.00 89.88 387 SER A C 1
ATOM 3218 O O . SER A 1 387 ? 4.834 14.800 0.482 1.00 89.88 387 SER A O 1
ATOM 3220 N N . VAL A 1 388 ? 6.244 13.892 1.975 1.00 92.69 388 VAL A N 1
ATOM 3221 C CA . VAL A 1 388 ? 5.446 14.247 3.159 1.00 92.69 388 VAL A CA 1
ATOM 3222 C C . VAL A 1 388 ? 5.318 15.763 3.273 1.00 92.69 388 VAL A C 1
ATOM 3224 O O . VAL A 1 388 ? 4.202 16.274 3.371 1.00 92.69 388 VAL A O 1
ATOM 3227 N N . PHE A 1 389 ? 6.436 16.486 3.208 1.00 93.56 389 PHE A N 1
ATOM 3228 C CA . PHE A 1 389 ? 6.437 17.942 3.324 1.00 93.56 389 PHE A CA 1
ATOM 3229 C C . PHE A 1 389 ? 5.570 18.602 2.244 1.00 93.56 389 PHE A C 1
ATOM 3231 O O . PHE A 1 389 ? 4.675 19.389 2.561 1.00 93.56 389 PHE A O 1
ATOM 3238 N N . LEU A 1 390 ? 5.777 18.232 0.976 1.00 91.62 390 LEU A N 1
ATOM 3239 C CA . LEU A 1 390 ? 5.027 18.798 -0.143 1.00 91.62 390 LEU A CA 1
ATOM 3240 C C . LEU A 1 390 ? 3.534 18.447 -0.067 1.00 91.62 390 LEU A C 1
ATOM 3242 O O . LEU A 1 390 ? 2.692 19.301 -0.339 1.00 91.62 390 LEU A O 1
ATOM 3246 N N . SER A 1 391 ? 3.196 17.227 0.363 1.00 93.44 391 SER A N 1
ATOM 3247 C CA . SER A 1 391 ? 1.798 16.808 0.534 1.00 93.44 391 SER A CA 1
ATOM 3248 C C . SER A 1 391 ? 1.085 17.644 1.589 1.00 93.44 391 SER A C 1
ATOM 3250 O O . SER A 1 391 ? -0.025 18.106 1.342 1.00 93.44 391 SER A O 1
ATOM 3252 N N . TYR A 1 392 ? 1.721 17.906 2.735 1.00 94.00 392 TYR A N 1
ATOM 3253 C CA . TYR A 1 392 ? 1.136 18.759 3.773 1.00 94.00 392 TYR A CA 1
ATOM 3254 C C . TYR A 1 392 ? 1.055 20.234 3.361 1.00 94.00 392 TYR A C 1
ATOM 3256 O O . TYR A 1 392 ? 0.084 20.905 3.715 1.00 94.00 392 TYR A O 1
ATOM 3264 N N . LEU A 1 393 ? 2.013 20.733 2.573 1.00 92.62 393 LEU A N 1
ATOM 3265 C CA . LEU A 1 393 ? 1.959 22.088 2.020 1.00 92.62 393 LEU A CA 1
ATOM 3266 C C . LEU A 1 393 ? 0.772 22.253 1.057 1.00 92.62 393 LEU A C 1
ATOM 3268 O O . LEU A 1 393 ? -0.016 23.190 1.188 1.00 92.62 393 LEU A O 1
ATOM 3272 N N . VAL A 1 394 ? 0.604 21.317 0.119 1.00 90.25 394 VAL A N 1
ATOM 3273 C CA . VAL A 1 394 ? -0.527 21.320 -0.822 1.00 90.25 394 VAL A CA 1
ATOM 3274 C C . VAL A 1 394 ? -1.847 21.099 -0.082 1.00 90.25 394 VAL A C 1
ATOM 3276 O O . VAL A 1 394 ? -2.829 21.778 -0.372 1.00 90.25 394 VAL A O 1
ATOM 3279 N N . ALA A 1 395 ? -1.877 20.209 0.912 1.00 91.75 395 ALA A N 1
ATOM 3280 C CA . ALA A 1 395 ? -3.049 19.981 1.753 1.00 91.75 395 ALA A CA 1
ATOM 3281 C C . ALA A 1 395 ? -3.487 21.240 2.501 1.00 91.75 395 ALA A C 1
ATOM 3283 O O . ALA A 1 395 ? -4.681 21.510 2.596 1.00 91.75 395 ALA A O 1
ATOM 3284 N N . TRP A 1 396 ? -2.536 22.025 3.007 1.00 91.25 396 TRP A N 1
ATOM 3285 C CA . TRP A 1 396 ? -2.825 23.298 3.656 1.00 91.25 396 TRP A CA 1
ATOM 3286 C C . TRP A 1 396 ? -3.503 24.283 2.697 1.00 91.25 396 TRP A C 1
ATOM 3288 O O . TRP A 1 396 ? -4.535 24.860 3.042 1.00 91.25 396 TRP A O 1
ATOM 3298 N N . ILE A 1 397 ? -2.999 24.397 1.465 1.00 90.12 397 ILE A N 1
ATOM 3299 C CA . ILE A 1 397 ? -3.620 25.220 0.416 1.00 90.12 397 ILE A CA 1
ATOM 3300 C C . ILE A 1 397 ? -5.033 24.713 0.089 1.00 90.12 397 ILE A C 1
ATOM 3302 O O . ILE A 1 397 ? -5.976 25.503 0.051 1.00 90.12 397 ILE A O 1
ATOM 3306 N N . LEU A 1 398 ? -5.207 23.401 -0.106 1.00 86.25 398 LEU A N 1
ATOM 3307 C CA . LEU A 1 398 ? -6.513 22.793 -0.393 1.00 86.25 398 LEU A CA 1
ATOM 3308 C C . LEU A 1 398 ? -7.511 23.014 0.752 1.00 86.25 398 LEU A C 1
ATOM 3310 O O . LEU A 1 398 ? -8.678 23.311 0.502 1.00 86.25 398 LEU A O 1
ATOM 3314 N N . CYS A 1 399 ? -7.057 22.929 2.000 1.00 87.25 399 CYS A N 1
ATOM 3315 C CA . CYS A 1 399 ? -7.894 23.172 3.168 1.00 87.25 399 CYS A CA 1
ATOM 3316 C C . CYS A 1 399 ? -8.371 24.632 3.219 1.00 87.25 399 CYS A C 1
ATOM 3318 O O . CYS A 1 399 ? -9.549 24.890 3.463 1.00 87.25 399 CYS A O 1
ATOM 3320 N N . LEU A 1 400 ? -7.495 25.599 2.928 1.00 86.25 400 LEU A N 1
ATOM 3321 C CA . LEU A 1 400 ? -7.874 27.013 2.901 1.00 86.25 400 LEU A CA 1
ATOM 3322 C C . LEU A 1 400 ? -8.808 27.350 1.733 1.00 86.25 400 LEU A C 1
ATOM 3324 O O . LEU A 1 400 ? -9.803 28.039 1.945 1.00 86.25 400 LEU A O 1
ATOM 3328 N N . VAL A 1 401 ? -8.521 26.852 0.528 1.00 85.94 401 VAL A N 1
ATOM 3329 C CA . VAL A 1 401 ? -9.242 27.228 -0.704 1.00 85.94 401 VAL A CA 1
ATOM 3330 C C . VAL A 1 401 ? -10.543 26.451 -0.895 1.00 85.94 401 VAL A C 1
ATOM 3332 O O . VAL A 1 401 ? -11.494 26.995 -1.449 1.00 85.94 401 VAL A O 1
ATOM 3335 N N . LEU A 1 402 ? -10.601 25.189 -0.466 1.00 82.81 402 LEU A N 1
ATOM 3336 C CA . LEU A 1 402 ? -11.764 24.323 -0.665 1.00 82.81 402 LEU A CA 1
ATOM 3337 C C . LEU A 1 402 ? -12.432 24.010 0.671 1.00 82.81 402 LEU A C 1
ATOM 3339 O O . LEU A 1 402 ? -13.552 24.444 0.918 1.00 82.81 402 LEU A O 1
ATOM 3343 N N . GLU A 1 403 ? -11.760 23.299 1.571 1.00 82.56 403 GLU A N 1
ATOM 3344 C CA . GLU A 1 403 ? -12.437 22.762 2.758 1.00 82.56 403 GLU A CA 1
ATOM 3345 C C . GLU A 1 403 ? -13.059 23.877 3.623 1.00 82.56 403 GLU A C 1
ATOM 3347 O O . GLU A 1 403 ? -14.228 23.802 4.003 1.00 82.56 403 GLU A O 1
ATOM 3352 N N . SER A 1 404 ? -12.320 24.959 3.879 1.00 84.56 404 SER A N 1
ATOM 3353 C CA . SER A 1 404 ? -12.763 26.049 4.749 1.00 84.56 404 SER A CA 1
ATOM 3354 C C . SER A 1 404 ? -13.983 26.831 4.225 1.00 84.56 404 SER A C 1
ATOM 3356 O O . SER A 1 404 ? -14.941 26.971 5.000 1.00 84.56 404 SER A O 1
ATOM 3358 N N . PRO A 1 405 ? -14.055 27.279 2.949 1.00 86.69 405 PRO A N 1
ATOM 3359 C CA . PRO A 1 405 ? -15.257 27.932 2.438 1.00 86.69 405 PRO A CA 1
ATOM 3360 C C . PRO A 1 405 ? -16.437 26.971 2.318 1.00 86.69 405 PRO A C 1
ATOM 3362 O O . PRO A 1 405 ? -17.557 27.370 2.634 1.00 86.69 405 PRO A O 1
ATOM 3365 N N . PHE A 1 406 ? -16.218 25.707 1.937 1.00 83.75 406 PHE A N 1
ATOM 3366 C CA . PHE A 1 406 ? -17.300 24.721 1.876 1.00 83.75 406 PHE A CA 1
ATOM 3367 C C . PHE A 1 406 ? -17.896 24.447 3.264 1.00 83.75 406 PHE A C 1
ATOM 3369 O O . PHE A 1 406 ? -19.118 24.417 3.404 1.00 83.75 406 PHE A O 1
ATOM 3376 N N . ILE A 1 407 ? -17.074 24.352 4.315 1.00 82.81 407 ILE A N 1
ATOM 3377 C CA . ILE A 1 407 ? -17.561 24.230 5.700 1.00 82.81 407 ILE A CA 1
ATOM 3378 C C . ILE A 1 407 ? -18.347 25.476 6.118 1.00 82.81 407 ILE A C 1
ATOM 3380 O O . ILE A 1 407 ? -19.384 25.361 6.778 1.00 82.81 407 ILE A O 1
ATOM 3384 N N . ALA A 1 408 ? -17.859 26.670 5.777 1.00 85.44 408 ALA A N 1
ATOM 3385 C CA . ALA A 1 408 ? -18.558 27.913 6.088 1.00 85.44 408 ALA A CA 1
ATOM 3386 C C . ALA A 1 408 ? -19.922 27.972 5.381 1.00 85.44 408 ALA A C 1
ATOM 3388 O O . ALA A 1 408 ? -20.930 28.274 6.023 1.00 85.44 408 ALA A O 1
ATOM 3389 N N . LEU A 1 409 ? -19.969 27.603 4.099 1.00 87.19 409 LEU A N 1
ATOM 3390 C CA . LEU A 1 409 ? -21.191 27.535 3.302 1.00 87.19 409 LEU A CA 1
ATOM 3391 C C . LEU A 1 409 ? -22.172 26.496 3.858 1.00 87.19 409 LEU A C 1
ATOM 3393 O O . LEU A 1 409 ? -23.339 26.813 4.078 1.00 87.19 409 LEU A O 1
ATOM 3397 N N . GLN A 1 410 ? -21.693 25.289 4.166 1.00 86.00 410 GLN A N 1
ATOM 3398 C CA . GLN A 1 410 ? -22.490 24.222 4.770 1.00 86.00 410 GLN A CA 1
ATOM 3399 C C . GLN A 1 410 ? -23.132 24.697 6.078 1.00 86.00 410 GLN A C 1
ATOM 3401 O O . GLN A 1 410 ? -24.333 24.530 6.286 1.00 86.00 410 GLN A O 1
ATOM 3406 N N . ARG A 1 411 ? -22.354 25.345 6.952 1.00 84.00 411 ARG A N 1
ATOM 3407 C CA . ARG A 1 411 ? -22.877 25.896 8.209 1.00 84.00 411 ARG A CA 1
ATOM 3408 C C . ARG A 1 411 ? -23.966 26.933 7.969 1.00 84.00 411 ARG A C 1
ATOM 3410 O O . ARG A 1 411 ? -24.950 26.919 8.697 1.00 84.00 411 ARG A O 1
ATOM 3417 N N . GLN A 1 412 ? -23.819 27.806 6.976 1.00 87.19 412 GLN A N 1
ATOM 3418 C CA . GLN A 1 412 ? -24.848 28.798 6.648 1.00 87.19 412 GLN A CA 1
ATOM 3419 C C . GLN A 1 412 ? -26.127 28.146 6.102 1.00 87.19 412 GLN A C 1
ATOM 3421 O O . GLN A 1 412 ? -27.223 28.515 6.524 1.00 87.19 412 GLN A O 1
ATOM 3426 N N . LEU A 1 413 ? -25.999 27.141 5.229 1.00 84.94 413 LEU A N 1
ATOM 3427 C CA . LEU A 1 413 ? -27.137 26.408 4.664 1.00 84.94 413 LEU A CA 1
ATOM 3428 C C . LEU A 1 413 ? -27.924 25.651 5.745 1.00 84.94 413 LEU A C 1
ATOM 3430 O O . LEU A 1 413 ? -29.129 25.851 5.883 1.00 84.94 413 LEU A O 1
ATOM 3434 N N . PHE A 1 414 ? -27.251 24.857 6.581 1.00 81.62 414 PHE A N 1
ATOM 3435 C CA . PHE A 1 414 ? -27.928 24.067 7.618 1.00 81.62 414 PHE A CA 1
ATOM 3436 C C . PHE A 1 414 ? -28.405 24.906 8.814 1.00 81.62 414 PHE A C 1
ATOM 3438 O O . PHE A 1 414 ? -29.423 24.581 9.423 1.00 81.62 414 PHE A O 1
ATOM 3445 N N . LYS A 1 415 ? -27.741 26.027 9.136 1.00 72.44 415 LYS A N 1
ATOM 3446 C CA . LYS A 1 415 ? -28.229 26.964 10.165 1.00 72.44 415 LYS A CA 1
ATOM 3447 C C . LYS A 1 415 ? -29.542 27.635 9.748 1.00 72.44 415 LYS A C 1
ATOM 3449 O O . LYS A 1 415 ? -30.362 27.946 10.608 1.00 72.44 415 LYS A O 1
ATOM 3454 N N . ARG A 1 416 ? -29.765 27.823 8.442 1.00 58.88 416 ARG A N 1
ATOM 3455 C CA . ARG A 1 416 ? -31.030 28.336 7.899 1.00 58.88 416 ARG A CA 1
ATOM 3456 C C . ARG A 1 416 ? -32.170 27.323 8.045 1.00 58.88 416 ARG A C 1
ATOM 3458 O O . ARG A 1 416 ? -33.282 27.734 8.347 1.00 58.88 416 ARG A O 1
ATOM 3465 N N . GLN A 1 417 ? -31.876 26.028 7.922 1.00 57.25 417 GLN A N 1
ATOM 3466 C CA . GLN A 1 417 ? -32.859 24.952 8.084 1.00 57.25 417 GLN A CA 1
ATOM 3467 C C . GLN A 1 417 ? -33.318 24.802 9.543 1.00 57.25 417 GLN A C 1
ATOM 3469 O O . GLN A 1 417 ? -34.511 24.796 9.809 1.00 57.25 417 GLN A O 1
ATOM 3474 N N . ILE A 1 418 ? -32.384 24.842 10.503 1.00 57.75 418 ILE A N 1
ATOM 3475 C CA . ILE A 1 418 ? -32.719 24.797 11.942 1.00 57.75 418 ILE A CA 1
ATOM 3476 C C . ILE A 1 418 ? -33.537 26.028 12.366 1.00 57.75 418 ILE A C 1
ATOM 3478 O O . ILE A 1 418 ? -34.447 25.914 13.183 1.00 57.75 418 ILE A O 1
ATOM 3482 N N . ARG A 1 419 ? -33.243 27.214 11.806 1.00 53.59 419 ARG A N 1
ATOM 3483 C CA . ARG A 1 419 ? -34.023 28.428 12.097 1.00 53.59 419 ARG A CA 1
ATOM 3484 C C . ARG A 1 419 ? -35.416 28.403 11.454 1.00 53.59 419 ARG A C 1
ATOM 3486 O O . ARG A 1 419 ? -36.318 29.003 12.019 1.00 53.59 419 ARG A O 1
ATOM 3493 N N . SER A 1 420 ? -35.585 27.718 10.320 1.00 50.22 420 SER A N 1
ATOM 3494 C CA . SER A 1 420 ? -36.887 27.488 9.674 1.00 50.22 420 SER A CA 1
ATOM 3495 C C . SER A 1 420 ? -37.778 26.582 10.528 1.00 50.22 420 SER A C 1
ATOM 3497 O O . SER A 1 420 ? -38.895 26.974 10.850 1.00 50.22 420 SER A O 1
ATOM 3499 N N . ASP A 1 421 ? -37.246 25.447 10.995 1.00 51.44 421 ASP A N 1
ATOM 3500 C CA . ASP A 1 421 ? -37.977 24.499 11.854 1.00 51.44 421 ASP A CA 1
ATOM 3501 C C . ASP A 1 421 ? -38.317 25.100 13.230 1.00 51.44 421 ASP A C 1
ATOM 3503 O O . ASP A 1 421 ? -39.343 24.780 13.832 1.00 51.44 421 ASP A O 1
ATOM 3507 N N . GLN A 1 422 ? -37.461 25.989 13.752 1.00 52.34 422 GLN A N 1
ATOM 3508 C CA . GLN A 1 422 ? -37.753 26.737 14.978 1.00 52.34 422 GLN A CA 1
ATOM 3509 C C . GLN A 1 422 ? -38.814 27.820 14.767 1.00 52.34 422 GLN A C 1
ATOM 3511 O O . GLN A 1 422 ? -39.616 28.011 15.671 1.00 52.34 422 GLN A O 1
ATOM 3516 N N . MET A 1 423 ? -38.851 28.490 13.607 1.00 50.97 423 MET A N 1
ATOM 3517 C CA . MET A 1 423 ? -39.883 29.490 13.292 1.00 50.97 423 MET A CA 1
ATOM 3518 C C . MET A 1 423 ? -41.262 28.856 13.061 1.00 50.97 423 MET A C 1
ATOM 3520 O O . MET A 1 423 ? -42.261 29.413 13.513 1.00 50.97 423 MET A O 1
ATOM 3524 N N . GLU A 1 424 ? -41.326 27.689 12.412 1.00 49.25 424 GLU A N 1
ATOM 3525 C CA . GLU A 1 424 ? -42.572 26.919 12.267 1.00 49.25 424 GLU A CA 1
ATOM 3526 C C . GLU A 1 424 ? -43.078 26.398 13.624 1.00 49.25 424 GLU A C 1
ATOM 3528 O O . GLU A 1 424 ? -44.252 26.585 13.948 1.00 49.25 424 GLU A O 1
ATOM 3533 N N . ASN A 1 425 ? -42.200 25.859 14.480 1.00 44.16 425 ASN A N 1
ATOM 3534 C CA . ASN A 1 425 ? -42.593 25.424 15.827 1.00 44.16 425 ASN A CA 1
ATOM 3535 C C . ASN A 1 425 ? -42.948 26.594 16.767 1.00 44.16 425 ASN A C 1
ATOM 3537 O O . ASN A 1 425 ? -43.896 26.472 17.542 1.00 44.16 425 ASN A O 1
ATOM 3541 N N . SER A 1 426 ? -42.273 27.748 16.683 1.00 43.03 426 SER A N 1
ATOM 3542 C CA . SER A 1 426 ? -42.625 28.932 17.486 1.00 43.03 426 SER A CA 1
ATOM 3543 C C . SER A 1 426 ? -43.910 29.610 17.001 1.00 43.03 426 SER A C 1
ATOM 3545 O O . SER A 1 426 ? -44.621 30.209 17.795 1.00 43.03 426 SER A O 1
ATOM 3547 N N . SER A 1 427 ? -44.280 29.469 15.720 1.00 41.31 427 SER A N 1
ATOM 3548 C CA . SER A 1 427 ? -45.591 29.938 15.234 1.00 41.31 427 SER A CA 1
ATOM 3549 C C . SER A 1 427 ? -46.782 29.132 15.767 1.00 41.31 427 SER A C 1
ATOM 3551 O O . SER A 1 427 ? -47.922 29.563 15.622 1.00 41.31 427 SER A O 1
ATOM 3553 N N . SER A 1 428 ? -46.530 27.988 16.413 1.00 41.19 428 SER A N 1
ATOM 3554 C CA . SER A 1 428 ? -47.564 27.174 17.064 1.00 41.19 428 SER A CA 1
ATOM 3555 C C . SER A 1 428 ? -47.642 27.393 18.579 1.00 41.19 428 SER A C 1
ATOM 3557 O O . SER A 1 428 ? -48.524 26.846 19.235 1.00 41.19 428 SER A O 1
ATOM 3559 N N . SER A 1 429 ? -46.705 28.152 19.153 1.00 38.00 429 SER A N 1
ATOM 3560 C CA . SER A 1 429 ? -46.548 28.321 20.596 1.00 38.00 429 SER A CA 1
ATOM 3561 C C . SER A 1 429 ? -45.916 29.684 20.887 1.00 38.00 429 SER A C 1
ATOM 3563 O O . SER A 1 429 ? -44.697 29.762 20.915 1.00 38.00 429 SER A O 1
ATOM 3565 N N . GLU A 1 430 ? -46.737 30.731 21.039 1.00 31.80 430 GLU A N 1
ATOM 3566 C CA . GLU A 1 430 ? -46.536 31.905 21.925 1.00 31.80 430 GLU A CA 1
ATOM 3567 C C . GLU A 1 430 ? -47.412 33.093 21.475 1.00 31.80 430 GLU A C 1
ATOM 3569 O O . GLU A 1 430 ? -46.987 34.001 20.763 1.00 31.80 430 GLU A O 1
ATOM 3574 N N . GLU A 1 431 ? -48.660 33.114 21.956 1.00 28.72 431 GLU A N 1
ATOM 3575 C CA . GLU A 1 431 ? -49.217 34.361 22.482 1.00 28.72 431 GLU A CA 1
ATOM 3576 C C . GLU A 1 431 ? -48.645 34.570 23.893 1.00 28.72 431 GLU A C 1
ATOM 3578 O O . GLU A 1 431 ? -48.582 33.629 24.682 1.00 28.72 431 GLU A O 1
ATOM 3583 N N . THR A 1 432 ? -48.325 35.829 24.205 1.00 27.58 432 THR A N 1
ATOM 3584 C CA . THR A 1 432 ? -47.943 36.428 25.503 1.00 27.58 432 THR A CA 1
ATOM 3585 C C . THR A 1 432 ? -46.451 36.524 25.864 1.00 27.58 432 THR A C 1
ATOM 3587 O O . THR A 1 432 ? -45.791 35.543 26.173 1.00 27.58 432 THR A O 1
ATOM 3590 N N . GLY A 1 433 ? -45.976 37.777 25.982 1.00 25.31 433 GLY A N 1
ATOM 3591 C CA . GLY A 1 433 ? -45.039 38.174 27.044 1.00 25.31 433 GLY A CA 1
ATOM 3592 C C . GLY A 1 433 ? -43.682 38.735 26.612 1.00 25.31 433 GLY A C 1
ATOM 3593 O O . GLY A 1 433 ? -42.768 38.002 26.272 1.00 25.31 433 GLY A O 1
ATOM 3594 N N . THR A 1 434 ? -43.549 40.055 26.695 1.00 25.41 434 THR A N 1
ATOM 3595 C CA . THR A 1 434 ? -42.407 40.909 26.331 1.00 25.41 434 THR A CA 1
ATOM 3596 C C . THR A 1 434 ? -41.198 40.849 27.295 1.00 25.41 434 THR A C 1
ATOM 3598 O O . THR A 1 434 ? -41.359 40.589 28.480 1.00 25.41 434 THR A O 1
ATOM 3601 N N . GLU A 1 435 ? -40.036 41.270 26.762 1.00 24.14 435 GLU A N 1
ATOM 3602 C CA . GLU A 1 435 ? -38.859 41.930 27.388 1.00 24.14 435 GLU A CA 1
ATOM 3603 C C . GLU A 1 435 ? -37.537 41.159 27.637 1.00 24.14 435 GLU A C 1
ATOM 3605 O O . GLU A 1 435 ? -37.395 40.321 28.518 1.00 24.14 435 GLU A O 1
ATOM 3610 N N . ASN A 1 436 ? -36.526 41.588 26.859 1.00 28.58 436 ASN A N 1
ATOM 3611 C CA . ASN A 1 436 ? -35.109 41.835 27.174 1.00 28.58 436 ASN A CA 1
ATOM 3612 C C . ASN A 1 436 ? -34.400 40.995 28.254 1.00 28.58 436 ASN A C 1
ATOM 3614 O O . ASN A 1 436 ? -34.589 41.228 29.441 1.00 28.58 436 ASN A O 1
ATOM 3618 N N . SER A 1 437 ? -33.359 40.247 27.854 1.00 23.19 437 SER A N 1
ATOM 3619 C CA . SER A 1 437 ? -32.104 40.198 28.627 1.00 23.19 437 SER A CA 1
ATOM 3620 C C . SER A 1 437 ? -30.927 39.586 27.854 1.00 23.19 437 SER A C 1
ATOM 3622 O O . SER A 1 437 ? -30.998 38.487 27.307 1.00 23.19 437 SER A O 1
ATOM 3624 N N . TYR A 1 438 ? -29.809 40.310 27.866 1.00 29.27 438 TYR A N 1
ATOM 3625 C CA . TYR A 1 438 ? -28.449 39.828 27.622 1.00 29.27 438 TYR A CA 1
ATOM 3626 C C . TYR A 1 438 ? -28.078 38.694 28.603 1.00 29.27 438 TYR A C 1
ATOM 3628 O O . TYR A 1 438 ? -28.155 38.900 29.809 1.00 29.27 438 TYR A O 1
ATOM 3636 N N . CYS A 1 439 ? -27.537 37.562 28.137 1.00 25.12 439 CYS A N 1
ATOM 3637 C CA . CYS A 1 439 ? -26.768 36.609 28.966 1.00 25.12 439 CYS A CA 1
ATOM 3638 C C . CYS A 1 439 ? -25.726 35.916 28.066 1.00 25.12 439 CYS A C 1
ATOM 3640 O O . CYS A 1 439 ? -26.084 35.297 27.074 1.00 25.12 439 CYS A O 1
ATOM 3642 N N . LYS A 1 440 ? -24.407 36.109 28.220 1.00 25.94 440 LYS A N 1
ATOM 3643 C CA . LYS A 1 440 ? -23.530 35.661 29.322 1.00 25.94 440 LYS A CA 1
ATOM 3644 C C . LYS A 1 440 ? -23.782 34.190 29.673 1.00 25.94 440 LYS A C 1
ATOM 3646 O O . LYS A 1 440 ? -24.587 33.873 30.539 1.00 25.94 440 LYS A O 1
ATOM 3651 N N . GLN A 1 441 ? -23.085 33.296 28.977 1.00 25.80 441 GLN A N 1
ATOM 3652 C CA . GLN A 1 441 ? -23.121 31.865 29.251 1.00 25.80 441 GLN A CA 1
ATOM 3653 C C . GLN A 1 441 ? -22.135 31.562 30.387 1.00 25.80 441 GLN A C 1
ATOM 3655 O O . GLN A 1 441 ? -20.931 31.769 30.251 1.00 25.80 441 GLN A O 1
ATOM 3660 N N . LYS A 1 442 ? -22.683 31.166 31.539 1.00 24.41 442 LYS A N 1
ATOM 3661 C CA . LYS A 1 442 ? -21.955 30.594 32.676 1.00 24.41 442 LYS A CA 1
ATOM 3662 C C . LYS A 1 442 ? -21.527 29.176 32.294 1.00 24.41 442 LYS A C 1
ATOM 3664 O O . LYS A 1 442 ? -22.375 28.363 31.935 1.00 24.41 442 LYS A O 1
ATOM 3669 N N . ASP A 1 443 ? -20.236 28.896 32.404 1.00 28.94 443 ASP A N 1
ATOM 3670 C CA . ASP A 1 443 ? -19.699 27.540 32.367 1.00 28.94 443 ASP A CA 1
ATOM 3671 C C . ASP A 1 443 ? -20.076 26.809 33.667 1.00 28.94 443 ASP A C 1
ATOM 3673 O O . ASP A 1 443 ? -19.616 27.174 34.750 1.00 28.94 443 ASP A O 1
ATOM 3677 N N . GLU A 1 444 ? -20.908 25.771 33.570 1.00 25.31 444 GLU A N 1
ATOM 3678 C CA . GLU A 1 444 ? -20.996 24.727 34.595 1.00 25.31 444 GLU A CA 1
ATOM 3679 C C . GLU A 1 444 ? -20.028 23.577 34.257 1.00 25.31 444 GLU A C 1
ATOM 3681 O O . GLU A 1 444 ? -19.904 23.189 33.088 1.00 25.31 444 GLU A O 1
ATOM 3686 N N . PRO A 1 445 ? -19.343 22.984 35.254 1.00 28.86 445 PRO A N 1
ATOM 3687 C CA . PRO A 1 445 ? -18.372 21.928 35.022 1.00 28.86 445 PRO A CA 1
ATOM 3688 C C . PRO A 1 445 ? -19.088 20.581 34.861 1.00 28.86 445 PRO A C 1
ATOM 3690 O O . PRO A 1 445 ? -19.376 19.887 35.832 1.00 28.86 445 PRO A O 1
ATOM 3693 N N . ASN A 1 446 ? -19.347 20.172 33.621 1.00 25.27 446 ASN A N 1
ATOM 3694 C CA . ASN A 1 446 ? -19.766 18.804 33.320 1.00 25.27 446 ASN A CA 1
ATOM 3695 C C . ASN A 1 446 ? -18.512 17.903 33.202 1.00 25.27 446 ASN A C 1
ATOM 3697 O O . ASN A 1 446 ? -17.693 18.137 32.307 1.00 25.27 446 ASN A O 1
ATOM 3701 N N . PRO A 1 447 ? -18.306 16.869 34.048 1.00 30.58 447 PRO A N 1
ATOM 3702 C CA . PRO A 1 447 ? -17.083 16.060 34.060 1.00 30.58 447 PRO A CA 1
ATOM 3703 C C . PRO A 1 447 ? -17.110 14.958 32.992 1.00 30.58 447 PRO A C 1
ATOM 3705 O O . PRO A 1 447 ? -16.643 13.838 33.203 1.00 30.58 447 PRO A O 1
ATOM 3708 N N . MET A 1 448 ? -17.651 15.266 31.819 1.00 26.69 448 MET A N 1
ATOM 3709 C CA . MET A 1 448 ? -17.583 14.402 30.657 1.00 26.69 448 MET A CA 1
ATOM 3710 C C . MET A 1 448 ? -17.162 15.276 29.489 1.00 26.69 448 MET A C 1
ATOM 3712 O O . MET A 1 448 ? -17.977 15.943 28.857 1.00 26.69 448 MET A O 1
ATOM 3716 N N . SER A 1 449 ? -15.852 15.301 29.234 1.00 26.19 449 SER A N 1
ATOM 3717 C CA . SER A 1 449 ? -15.290 15.853 28.009 1.00 26.19 449 SER A CA 1
ATOM 3718 C C . SER A 1 449 ? -16.072 15.265 26.835 1.00 26.19 449 SER A C 1
ATOM 3720 O O . SER A 1 449 ? -15.894 14.091 26.499 1.00 26.19 449 SER A O 1
ATOM 3722 N N . ARG A 1 450 ? -16.964 16.061 26.236 1.00 24.53 450 ARG A N 1
ATOM 3723 C CA . ARG A 1 450 ? -17.535 15.780 24.921 1.00 24.53 450 ARG A CA 1
ATOM 3724 C C . ARG A 1 450 ? -16.372 15.823 23.937 1.00 24.53 450 ARG A C 1
ATOM 3726 O O . ARG A 1 450 ? -16.107 16.842 23.308 1.00 24.53 450 ARG A O 1
ATOM 3733 N N . VAL A 1 451 ? -15.652 14.713 23.828 1.00 25.33 451 VAL A N 1
ATOM 3734 C CA . VAL A 1 451 ? -14.807 14.438 22.673 1.00 25.33 451 VAL A CA 1
ATOM 3735 C C . VAL A 1 451 ? -15.786 14.144 21.547 1.00 25.33 451 VAL A C 1
ATOM 3737 O O . VAL A 1 451 ? -16.196 13.008 21.326 1.00 25.33 451 VAL A O 1
ATOM 3740 N N . ILE A 1 452 ? -16.247 15.210 20.897 1.00 21.67 452 ILE A N 1
ATOM 3741 C CA . ILE A 1 452 ? -16.942 15.107 19.623 1.00 21.67 452 ILE A CA 1
ATOM 3742 C C . ILE A 1 452 ? -15.863 14.674 18.634 1.00 21.67 452 ILE A C 1
ATOM 3744 O O . ILE A 1 452 ? -15.130 15.503 18.097 1.00 21.67 452 ILE A O 1
ATOM 3748 N N . PHE A 1 453 ? -15.730 13.363 18.426 1.00 23.78 453 PHE A N 1
ATOM 3749 C CA . PHE A 1 453 ? -15.117 12.854 17.208 1.00 23.78 453 PHE A CA 1
ATOM 3750 C C . PHE A 1 453 ? -16.041 13.267 16.065 1.00 23.78 453 PHE A C 1
ATOM 3752 O O . PHE A 1 453 ? -17.006 12.588 15.730 1.00 23.78 453 PHE A O 1
ATOM 3759 N N . SER A 1 454 ? -15.769 14.438 15.496 1.00 23.31 454 SER A N 1
ATOM 3760 C CA . SER A 1 454 ? -16.235 14.770 14.162 1.00 23.31 454 SER A CA 1
ATOM 3761 C C . SER A 1 454 ? -15.460 13.861 13.214 1.00 23.31 454 SER A C 1
ATOM 3763 O O . SER A 1 454 ? -14.398 14.249 12.735 1.00 23.31 454 SER A O 1
ATOM 3765 N N . GLN A 1 455 ? -15.958 12.646 12.976 1.00 27.44 455 GLN A N 1
ATOM 3766 C CA . GLN A 1 455 ? -15.595 11.902 11.774 1.00 27.44 455 GLN A CA 1
ATOM 3767 C C . GLN A 1 455 ? -16.062 12.754 10.589 1.00 27.44 455 GLN A C 1
ATOM 3769 O O . GLN A 1 455 ? -17.247 12.810 10.271 1.00 27.44 455 GLN A O 1
ATOM 3774 N N . ARG A 1 456 ? -15.133 13.532 10.028 1.00 33.69 456 ARG A N 1
ATOM 3775 C CA . ARG A 1 456 ? -15.273 14.100 8.692 1.00 33.69 456 ARG A CA 1
ATOM 3776 C C . ARG A 1 456 ? -14.739 13.042 7.740 1.00 33.69 456 ARG A C 1
ATOM 3778 O O . ARG A 1 456 ? -13.576 12.666 7.873 1.00 33.69 456 ARG A O 1
ATOM 3785 N N . PHE A 1 457 ? -15.627 12.531 6.898 1.00 34.19 457 PHE A N 1
ATOM 3786 C CA . PHE A 1 457 ? -15.279 11.742 5.722 1.00 34.19 457 PHE A CA 1
ATOM 3787 C C . PHE A 1 457 ? -14.600 12.601 4.661 1.00 34.19 457 PHE A C 1
ATOM 3789 O O . PHE A 1 457 ? -14.851 13.831 4.669 1.00 34.19 457 PHE A O 1
#

Foldseek 3Di:
DKAWDQDPVFPVNVVLCVQCVLQLAHDNSRQDDDDDDLVVLCVVCVVVVLQPPPVLADDDDDDPDDNADDPPLEPCQVVCCVPCQVSVSSSVSVVCCVPRVIHIRDGGHDDDDPVDDDPPDDPDCPVSVVVVVVVCCVPPNCVVVVDPPPDPLSVCVPAVLCLVVVLVVVLVVVLVVLVVVCVVPVPCNVVSLVVQLVVLLVVQLVLCQVVFHFLDDRPGPNCVVVVVSPVVCCVRAVRDNSNCSNLSSVVSVLVVVLVVCVVVPDDDDPVLLVVLVVLVVVVVVLVVVVVCVSVDDDGPPDSVRSSSNVVSVNSVSVSVSSNVSCLVSVSDVVVVVVCPPCVVVLVVVLVVQLSRCLVVVLVVVVVVDPDDQDPDPVSVVVSVVVSSVVSSVVSVVCCVPPVVVVVVVVCVVVVVVVVVVVVVVVVVDDDDDDDDDDDDDDDDDDPDPPPPPPPDD

Secondary structure (DSSP, 8-state):
-EEEPP-TT-HHHHHHHHHHT-TTTS--TTEE-----HHHHHHHHHHHTGGG-GGGPPPPP--SS--SPPTTSSTTHHHHHHHHHHHHHHHHHHHHHHHHS--EEE-------TT-------S-HHHHHHHHHHHHHHHH-SHHHHSPPS-HHHHHHH-TTHHHHHHHHHHHHHHHHHHHHHHH-GGGHHHHHHHHHHHHHHHHHHHHHHTT--SS----HHHHHTTTTT-HHIIIIIS-GGGGHHHHHHHHHHHHHHHHHHHS-PPPPHHHHHHHHHHHHHHHHHHHHTHHHHHS---SS-HHHHHHHHHHHHHHHHHHHHHHHHHHTTSSHHHHHHHT-HHHHHHHHHHHHHHHHHHHHHHHHHHH--S-----HHHHHHHHHHHHHHHHHHHHHHIIIIIHHHHHHHHHHHHHHHHHHHHHHHTTS-----------------SS---------

pLDDT: mean 79.85, std 19.27, range [21.67, 97.88]

InterPro domains:
  IPR052728 Oxygen and lipid transport regulator [PTHR11161] (157-430)

Radius of gyration: 29.65 Å; chains: 1; bounding box: 78×66×82 Å